Protein AF-A0A5N5CU00-F1 (afdb_monomer_lite)

Sequence (479 aa):
MCKLEHGNIVFDTHLDSHSDLGINAPPEDRVTLRRITSCAPLVTEGYTESVKAVYTNSTYVRYLYGPQGIPPNVSDEVTMDYPEFSVIDYYGTGKETIEKTAFSLGGFEYRLLNDGTTNDYKTSWLPIPQLRNNASDTVILFLSANYVNFGAPVDDPWYSAHRELSNVIYADQASSPLACKIQQQFCYPALSGEAQCEPFSGMYDDSGAYQFEERQKPSYIWTATLMSQLHDIYNIASVLRTSALASKFYMQADIIGPLPDNQWQIDLEYMHNITLANLQSAAVSIAKGPSNPNLLQYVNPPTDSASKKLCKNQKVYSTAHFNFSLFWLILVLSLGTVLLLLSYTLEPFVRLIQRRRWLRYDPLVDAYARLEWTTNETLQLQRLAHEELGVGEWKGCVDDVPVTVDGRQRLAVLDVSDLRHPRLKRPAKGYEEVLAGHDGDTVASVERGRAEEEGEGEEKKEGVESSVAQCDSPISPLE

Structure (mmCIF, N/CA/C/O backbone):
data_AF-A0A5N5CU00-F1
#
_entry.id   AF-A0A5N5CU00-F1
#
loop_
_atom_site.group_PDB
_atom_site.id
_atom_site.type_symbol
_atom_site.label_atom_id
_atom_site.label_alt_id
_atom_site.label_comp_id
_atom_site.label_asym_id
_atom_site.label_entity_id
_atom_site.label_seq_id
_atom_site.pdbx_PDB_ins_code
_atom_site.Cartn_x
_atom_site.Cartn_y
_atom_site.Cartn_z
_atom_site.occupancy
_atom_site.B_iso_or_equiv
_atom_site.auth_seq_id
_atom_site.auth_comp_id
_atom_site.auth_asym_id
_atom_site.auth_atom_id
_atom_site.pdbx_PDB_model_num
ATOM 1 N N . MET A 1 1 ? 2.707 4.776 -26.442 1.00 89.19 1 MET A N 1
ATOM 2 C CA . MET A 1 1 ? 3.938 4.419 -25.701 1.00 89.19 1 MET A CA 1
ATOM 3 C C . MET A 1 1 ? 3.778 3.165 -24.865 1.00 89.19 1 MET A C 1
ATOM 5 O O . MET A 1 1 ? 4.783 2.522 -24.602 1.00 89.19 1 MET A O 1
ATOM 9 N N . CYS A 1 2 ? 2.563 2.787 -24.458 1.00 94.56 2 CYS A N 1
ATOM 10 C CA . CYS A 1 2 ? 2.330 1.435 -23.961 1.00 94.56 2 CYS A CA 1
ATOM 11 C C . CYS A 1 2 ? 2.781 0.418 -25.019 1.00 94.56 2 CYS A C 1
ATOM 13 O O . CYS A 1 2 ? 2.489 0.604 -26.201 1.00 94.56 2 CYS A O 1
ATOM 15 N N . LYS A 1 3 ? 3.495 -0.624 -24.591 1.00 95.44 3 LYS A N 1
ATOM 16 C CA . LYS A 1 3 ? 3.920 -1.750 -25.432 1.00 95.44 3 LYS A CA 1
ATOM 17 C C . LYS A 1 3 ? 2.721 -2.567 -25.909 1.00 95.44 3 LYS A C 1
ATOM 19 O O . LYS A 1 3 ? 2.736 -3.092 -27.015 1.00 95.44 3 LYS A O 1
ATOM 24 N N . LEU A 1 4 ? 1.677 -2.628 -25.083 1.00 95.31 4 LEU A N 1
ATOM 25 C CA . LEU A 1 4 ? 0.416 -3.285 -25.391 1.00 95.31 4 LEU A CA 1
ATOM 26 C C . LEU A 1 4 ? -0.676 -2.264 -25.733 1.00 95.31 4 LEU A C 1
ATOM 28 O O . LEU A 1 4 ? -0.888 -1.298 -24.992 1.00 95.31 4 LEU A O 1
ATOM 32 N N . GLU A 1 5 ? -1.415 -2.523 -26.814 1.00 93.44 5 GLU A N 1
ATOM 33 C CA . GLU A 1 5 ? -2.632 -1.776 -27.168 1.00 93.44 5 GLU A CA 1
ATOM 34 C C . GLU A 1 5 ? -3.807 -2.141 -26.240 1.00 93.44 5 GLU A C 1
ATOM 36 O O . GLU A 1 5 ? -4.576 -1.277 -25.811 1.00 93.44 5 GLU A O 1
ATOM 41 N N . HIS A 1 6 ? -3.909 -3.420 -25.868 1.00 93.69 6 HIS A N 1
ATOM 42 C CA . HIS A 1 6 ? -4.945 -3.976 -24.996 1.00 93.69 6 HIS A CA 1
ATOM 43 C C . HIS A 1 6 ? -4.331 -4.892 -23.931 1.00 93.69 6 HIS A C 1
ATOM 45 O O . HIS A 1 6 ? -3.228 -5.396 -24.105 1.00 93.69 6 HIS A O 1
ATOM 51 N N . GLY A 1 7 ? -5.048 -5.119 -22.826 1.00 91.81 7 GLY A N 1
ATOM 52 C CA . GLY A 1 7 ? -4.559 -5.965 -21.728 1.00 91.81 7 GLY A CA 1
ATOM 53 C C . GLY A 1 7 ? -3.665 -5.241 -20.714 1.00 91.81 7 GLY A C 1
ATOM 54 O O . GLY A 1 7 ? -2.998 -5.891 -19.920 1.00 91.81 7 GLY A O 1
ATOM 55 N N . ASN A 1 8 ? -3.657 -3.904 -20.706 1.00 96.62 8 ASN A N 1
ATOM 56 C CA . ASN A 1 8 ? -3.089 -3.133 -19.596 1.00 96.62 8 ASN A CA 1
ATOM 57 C C . ASN A 1 8 ? -3.951 -3.302 -18.328 1.00 96.62 8 ASN A C 1
ATOM 59 O O . ASN A 1 8 ? -5.138 -3.616 -18.429 1.00 96.62 8 ASN A O 1
ATOM 63 N N . ILE A 1 9 ? -3.373 -3.090 -17.142 1.00 97.31 9 ILE A N 1
ATOM 64 C CA . ILE A 1 9 ? -4.051 -3.349 -15.862 1.00 97.31 9 ILE A CA 1
ATOM 65 C C . ILE A 1 9 ? -4.488 -2.052 -15.186 1.00 97.31 9 ILE A C 1
ATOM 67 O O . ILE A 1 9 ? -3.770 -1.048 -15.209 1.00 97.31 9 ILE A O 1
ATOM 71 N N . VAL A 1 10 ? -5.672 -2.086 -14.575 1.00 97.50 10 VAL A N 1
ATOM 72 C CA . VAL A 1 10 ? -6.227 -0.985 -13.788 1.00 97.50 10 VAL A CA 1
ATOM 73 C C . VAL A 1 10 ? -6.750 -1.535 -12.468 1.00 97.50 10 VAL A C 1
ATOM 75 O O . VAL A 1 10 ? -7.629 -2.393 -12.458 1.00 97.50 10 VAL A O 1
ATOM 78 N N . PHE A 1 11 ? -6.233 -1.008 -11.364 1.00 96.88 11 PHE A N 1
ATOM 79 C CA . PHE A 1 11 ? -6.778 -1.227 -10.028 1.00 96.88 11 PHE A CA 1
ATOM 80 C C . PHE A 1 11 ? -7.667 -0.042 -9.664 1.00 96.88 11 PHE A C 1
ATOM 82 O O . PHE A 1 11 ? -7.196 1.094 -9.693 1.00 96.88 11 PHE A O 1
ATOM 89 N N . ASP A 1 12 ? -8.932 -0.300 -9.337 1.00 95.75 12 ASP A N 1
ATOM 90 C CA . ASP A 1 12 ? -9.909 0.714 -8.926 1.00 95.75 12 ASP A CA 1
ATOM 91 C C . ASP A 1 12 ? -10.423 0.391 -7.520 1.00 95.75 12 ASP A C 1
ATOM 93 O O . ASP A 1 12 ? -11.337 -0.414 -7.321 1.00 95.75 12 ASP A O 1
ATOM 97 N N . THR A 1 13 ? -9.769 0.978 -6.524 1.00 92.88 13 THR A N 1
ATOM 98 C CA . THR A 1 13 ? -10.039 0.727 -5.111 1.00 92.88 13 THR A CA 1
ATOM 99 C C . THR A 1 13 ? -11.021 1.759 -4.580 1.00 92.88 13 THR A C 1
ATOM 101 O O . THR A 1 13 ? -10.772 2.958 -4.683 1.00 92.88 13 THR A O 1
ATOM 104 N N . HIS A 1 14 ? -12.091 1.295 -3.940 1.00 92.75 14 HIS A N 1
ATOM 105 C CA . HIS A 1 14 ? -13.033 2.130 -3.198 1.00 92.75 14 HIS A CA 1
ATOM 106 C C . HIS A 1 14 ? -12.927 1.785 -1.716 1.00 92.75 14 HIS A C 1
ATOM 108 O O . HIS A 1 14 ? -13.024 0.614 -1.358 1.00 92.75 14 HIS A O 1
ATOM 114 N N . LEU A 1 15 ? -12.704 2.792 -0.878 1.00 91.25 15 LEU A N 1
ATOM 115 C CA . LEU A 1 15 ? -12.487 2.644 0.555 1.00 91.25 15 LEU A CA 1
ATOM 116 C C . LEU A 1 15 ? -13.400 3.590 1.323 1.00 91.25 15 LEU A C 1
ATOM 118 O O . LEU A 1 15 ? -13.510 4.766 0.982 1.00 91.25 15 LEU A O 1
ATOM 122 N N . ASP A 1 16 ? -14.005 3.107 2.397 1.00 90.88 16 ASP A N 1
ATOM 123 C CA . ASP A 1 16 ? -14.787 3.902 3.334 1.00 90.88 16 ASP A CA 1
ATOM 124 C C . ASP A 1 16 ? -14.005 4.120 4.636 1.00 90.88 16 ASP A C 1
ATOM 126 O O . ASP A 1 16 ? -13.497 3.191 5.273 1.00 90.88 16 ASP A O 1
ATOM 130 N N . SER A 1 17 ? -13.921 5.387 5.050 1.00 90.62 17 SER A N 1
ATOM 131 C CA . SER A 1 17 ? -13.233 5.810 6.275 1.00 90.62 17 SER A CA 1
ATOM 132 C C . SER A 1 17 ? -13.675 5.034 7.520 1.00 90.62 17 SER A C 1
ATOM 134 O O . SER A 1 17 ? -12.860 4.779 8.404 1.00 90.62 17 SER A O 1
ATOM 136 N N . HIS A 1 18 ? -14.943 4.630 7.603 1.00 91.38 18 HIS A N 1
ATOM 137 C CA . HIS A 1 18 ? -15.520 3.967 8.761 1.00 91.38 18 HIS A CA 1
ATOM 138 C C . HIS A 1 18 ? -15.400 2.446 8.707 1.00 91.38 18 HIS A C 1
ATOM 140 O O . HIS A 1 18 ? -14.980 1.848 9.701 1.00 91.38 18 HIS A O 1
ATOM 146 N N . SER A 1 19 ? -15.812 1.807 7.607 1.00 91.31 19 SER A N 1
ATOM 147 C CA . SER A 1 19 ? -15.799 0.339 7.521 1.00 91.31 19 SER A CA 1
ATOM 148 C C . SER A 1 19 ? -14.402 -0.222 7.306 1.00 91.31 19 SER A C 1
ATOM 150 O O . SER A 1 19 ? -14.074 -1.237 7.917 1.00 91.31 19 SER A O 1
ATOM 152 N N . ASP A 1 20 ? -13.579 0.455 6.502 1.00 91.00 20 ASP A N 1
ATOM 153 C CA . ASP A 1 20 ? -12.305 -0.103 6.043 1.00 91.00 20 ASP A CA 1
ATOM 154 C C . ASP A 1 20 ? -11.124 0.437 6.855 1.00 91.00 20 ASP A C 1
ATOM 156 O O . ASP A 1 20 ? -10.167 -0.292 7.112 1.00 91.00 20 ASP A O 1
ATOM 160 N N . LEU A 1 21 ? -11.203 1.698 7.307 1.00 89.62 21 LEU A N 1
ATOM 161 C CA . LEU A 1 21 ? -10.138 2.363 8.081 1.00 89.62 21 LEU A CA 1
ATOM 162 C C . LEU A 1 21 ? -10.478 2.548 9.568 1.00 89.62 21 LEU A C 1
ATOM 164 O O . LEU A 1 21 ? -9.630 2.963 10.362 1.00 89.62 21 LEU A O 1
ATOM 168 N N . GLY A 1 22 ? -11.713 2.239 9.969 1.00 90.62 22 GLY A N 1
ATOM 169 C CA . GLY A 1 22 ? -12.133 2.264 11.367 1.00 90.62 22 GLY A CA 1
ATOM 170 C C . GLY A 1 22 ? -12.341 3.659 11.964 1.00 90.62 22 GLY A C 1
ATOM 171 O O . GLY A 1 22 ? -12.502 3.770 13.177 1.00 90.62 22 GLY A O 1
ATOM 172 N N . ILE A 1 23 ? -12.367 4.734 11.177 1.00 90.06 23 ILE A N 1
ATOM 173 C CA . ILE A 1 23 ? -12.623 6.091 11.681 1.00 90.06 23 ILE A CA 1
ATOM 174 C C . ILE A 1 23 ? -14.080 6.174 12.160 1.00 90.06 23 ILE A C 1
ATOM 176 O O . ILE A 1 23 ? -15.034 6.107 11.380 1.00 90.06 23 ILE A O 1
ATOM 180 N N . ASN A 1 24 ? -14.291 6.302 13.472 1.00 90.62 24 ASN A N 1
ATOM 181 C CA . ASN A 1 24 ? -15.625 6.279 14.073 1.00 90.62 24 ASN A CA 1
ATOM 182 C C . ASN A 1 24 ? -16.320 7.649 13.993 1.00 90.62 24 ASN A C 1
ATOM 184 O O . ASN A 1 24 ? -16.609 8.279 15.011 1.00 90.62 24 ASN A O 1
ATOM 188 N N . ALA A 1 25 ? -16.577 8.105 12.769 1.00 87.94 25 ALA A N 1
ATOM 189 C CA . ALA A 1 25 ? -17.346 9.308 12.476 1.00 87.94 25 ALA A CA 1
ATOM 190 C C . ALA A 1 25 ? -18.844 8.988 12.254 1.00 87.94 25 ALA A C 1
ATOM 192 O O . ALA A 1 25 ? -19.186 7.902 11.749 1.00 87.94 25 ALA A O 1
ATOM 193 N N . PRO A 1 26 ? -19.759 9.910 12.618 1.00 88.94 26 PRO A N 1
ATOM 194 C CA . PRO A 1 26 ? -21.171 9.782 12.267 1.00 88.94 26 PRO A CA 1
ATOM 195 C C . PRO A 1 26 ? -21.346 9.831 10.735 1.00 88.94 26 PRO A C 1
ATOM 197 O O . PRO A 1 26 ? -20.469 10.363 10.055 1.00 88.94 26 PRO A O 1
ATOM 200 N N . PRO A 1 27 ? -22.429 9.261 10.172 1.00 88.75 27 PRO A N 1
ATOM 201 C CA . PRO A 1 27 ? -22.600 9.106 8.722 1.00 88.75 27 PRO A CA 1
ATOM 202 C C . PRO A 1 27 ? -22.389 10.382 7.898 1.00 88.75 27 PRO A C 1
ATOM 204 O O . PRO A 1 27 ? -21.818 10.310 6.815 1.00 88.75 27 PRO A O 1
ATOM 207 N N . GLU A 1 28 ? -22.798 11.537 8.421 1.00 85.44 28 GLU A N 1
ATOM 208 C CA . GLU A 1 28 ? -22.659 12.845 7.772 1.00 85.44 28 GLU A CA 1
ATOM 209 C C . GLU A 1 28 ? -21.211 13.361 7.657 1.00 85.44 28 GLU A C 1
ATOM 211 O O . GLU A 1 28 ? -20.921 14.210 6.813 1.00 85.44 28 GLU A O 1
ATOM 216 N N . ASP A 1 29 ? -20.304 12.823 8.477 1.00 85.88 29 ASP A N 1
ATOM 217 C CA . ASP A 1 29 ? -18.900 13.237 8.573 1.00 85.88 29 ASP A CA 1
ATOM 218 C C . ASP A 1 29 ? -17.947 12.168 8.001 1.00 85.88 29 ASP A C 1
ATOM 220 O O . ASP A 1 29 ? -16.733 12.246 8.202 1.00 85.88 29 ASP A O 1
ATOM 224 N N . ARG A 1 30 ? -18.480 11.132 7.336 1.00 88.56 30 ARG A N 1
ATOM 225 C CA . ARG A 1 30 ? -17.684 10.064 6.714 1.00 88.56 30 ARG A CA 1
ATOM 226 C C . ARG A 1 30 ? -17.147 10.490 5.359 1.00 88.56 30 ARG A C 1
ATOM 228 O O . ARG A 1 30 ? -17.804 11.204 4.606 1.00 88.56 30 ARG A O 1
ATOM 235 N N . VAL A 1 31 ? -15.971 9.964 5.045 1.00 89.06 31 VAL A N 1
ATOM 236 C CA . VAL A 1 31 ? -15.282 10.172 3.773 1.00 89.06 31 VAL A CA 1
ATOM 237 C C . VAL A 1 31 ? -15.075 8.821 3.104 1.00 89.06 31 VAL A C 1
ATOM 239 O O . VAL A 1 31 ? -14.750 7.835 3.769 1.00 89.06 31 VAL A O 1
ATOM 242 N N . THR A 1 32 ? -15.254 8.770 1.793 1.00 90.19 32 THR A N 1
ATOM 243 C CA . THR A 1 32 ? -14.846 7.633 0.968 1.00 90.19 32 THR A CA 1
ATOM 244 C C . THR A 1 32 ? -13.685 8.055 0.082 1.00 90.19 32 THR A C 1
ATOM 246 O O . THR A 1 32 ? -13.714 9.144 -0.487 1.00 90.19 32 THR A O 1
ATOM 249 N N . LEU A 1 33 ? -12.677 7.204 -0.048 1.00 88.62 33 LEU A N 1
ATOM 250 C CA . LEU A 1 33 ? -11.570 7.374 -0.977 1.00 88.62 33 LEU A CA 1
ATOM 251 C C . LEU A 1 33 ? -11.782 6.451 -2.172 1.00 88.62 33 LEU A C 1
ATOM 253 O O . LEU A 1 33 ? -12.034 5.259 -2.004 1.00 88.62 33 LEU A 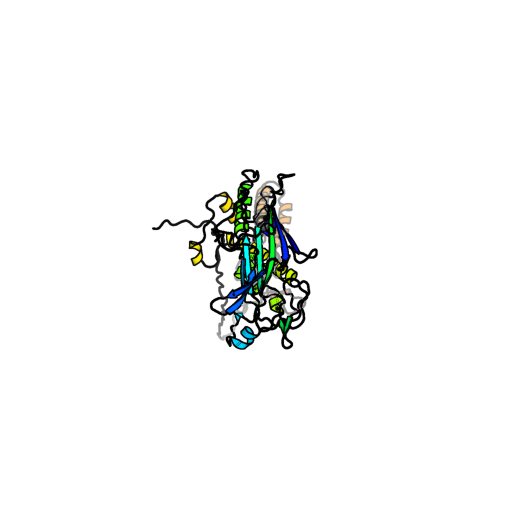O 1
ATOM 257 N N . ARG A 1 34 ? -11.573 6.979 -3.373 1.00 91.31 34 ARG A N 1
ATOM 258 C CA . ARG A 1 34 ? -11.360 6.179 -4.572 1.00 91.31 34 ARG A CA 1
ATOM 259 C C . ARG A 1 34 ? -9.935 6.367 -5.068 1.00 91.31 34 ARG A C 1
ATOM 261 O O . ARG A 1 34 ? -9.487 7.498 -5.232 1.00 91.31 34 ARG A O 1
ATOM 268 N N . ARG A 1 35 ? -9.229 5.271 -5.332 1.00 90.94 35 ARG A N 1
ATOM 269 C CA . ARG A 1 35 ? -7.873 5.280 -5.890 1.00 90.94 35 ARG A CA 1
ATOM 270 C C . ARG A 1 35 ? -7.828 4.440 -7.154 1.00 90.94 35 ARG A C 1
ATOM 272 O O . ARG A 1 35 ? -8.167 3.263 -7.125 1.00 90.94 35 ARG A O 1
ATOM 279 N N . ILE A 1 36 ? -7.335 5.034 -8.236 1.00 94.31 36 ILE A N 1
ATOM 280 C CA . ILE A 1 36 ? -7.158 4.367 -9.523 1.00 94.31 36 ILE A CA 1
ATOM 281 C C . ILE A 1 36 ? -5.668 4.287 -9.838 1.00 94.31 36 ILE A C 1
ATOM 283 O O . ILE A 1 36 ? -4.977 5.301 -9.883 1.00 94.31 36 ILE A O 1
ATOM 287 N N . THR A 1 37 ? -5.166 3.078 -10.070 1.00 95.38 37 THR A N 1
ATOM 288 C CA . THR A 1 37 ? -3.784 2.836 -10.501 1.00 95.38 37 THR A CA 1
ATOM 289 C C . THR A 1 37 ? -3.800 2.104 -11.833 1.00 95.38 37 THR A C 1
ATOM 291 O O . THR A 1 37 ? -4.213 0.952 -11.898 1.00 95.38 37 THR A O 1
ATOM 294 N N . SER A 1 38 ? -3.390 2.787 -12.900 1.00 96.25 38 SER A N 1
ATOM 295 C CA . SER A 1 38 ? -3.357 2.247 -14.265 1.00 96.25 38 SER A CA 1
ATOM 296 C C . SER A 1 38 ? -1.917 2.028 -14.698 1.00 96.25 38 SER A C 1
ATOM 298 O O . SER A 1 38 ? -1.158 2.993 -14.735 1.00 96.25 38 SER A O 1
ATOM 300 N N . CYS A 1 39 ? -1.541 0.801 -15.043 1.00 97.81 39 CYS A N 1
ATOM 301 C CA . CYS A 1 39 ? -0.160 0.452 -15.364 1.00 97.81 39 CYS A CA 1
ATOM 302 C C . CYS A 1 39 ? -0.031 -0.213 -16.735 1.00 97.81 39 CYS A C 1
ATOM 304 O O . CYS A 1 39 ? -0.899 -0.985 -17.151 1.00 97.81 39 CYS A O 1
ATOM 306 N N . ALA A 1 40 ? 1.080 0.065 -17.416 1.00 97.88 40 ALA A N 1
ATOM 307 C CA . ALA A 1 40 ? 1.396 -0.499 -18.721 1.00 97.88 40 ALA A CA 1
ATOM 308 C C . ALA A 1 40 ? 2.917 -0.651 -18.916 1.00 97.88 40 ALA A C 1
ATOM 310 O O . ALA A 1 40 ? 3.661 0.302 -18.645 1.00 97.88 40 ALA A O 1
ATOM 311 N N . PRO A 1 41 ? 3.398 -1.797 -19.437 1.00 98.00 41 PRO A N 1
ATOM 312 C CA . PRO A 1 41 ? 4.758 -1.915 -19.956 1.00 98.00 41 PRO A CA 1
ATOM 313 C C . PRO A 1 41 ? 4.993 -0.889 -21.072 1.00 98.00 41 PRO A C 1
ATOM 315 O O . PRO A 1 41 ? 4.086 -0.616 -21.864 1.00 98.00 41 PRO A O 1
ATOM 318 N N . LEU A 1 42 ? 6.193 -0.317 -21.154 1.00 97.50 42 LEU A N 1
ATOM 319 C CA . LEU A 1 42 ? 6.523 0.730 -22.125 1.00 97.50 42 LEU A CA 1
ATOM 320 C C . LEU A 1 42 ? 7.343 0.196 -23.306 1.00 97.50 42 LEU A C 1
ATOM 322 O O . LEU A 1 42 ? 8.083 -0.780 -23.186 1.00 97.50 42 LEU A O 1
ATOM 326 N N . VAL A 1 43 ? 7.208 0.851 -24.462 1.00 96.12 43 VAL A N 1
ATOM 327 C CA . VAL A 1 43 ? 8.074 0.611 -25.627 1.00 96.12 43 VAL A CA 1
ATOM 328 C C . VAL A 1 43 ? 9.454 1.215 -25.393 1.00 96.12 43 VAL A C 1
ATOM 330 O O . VAL A 1 43 ? 9.555 2.392 -25.072 1.00 96.12 43 VAL A O 1
ATOM 333 N N . THR A 1 44 ? 10.512 0.434 -25.594 1.00 94.56 44 THR A N 1
ATOM 334 C CA . THR A 1 44 ? 11.905 0.903 -25.485 1.00 94.56 44 THR A CA 1
ATOM 335 C C . THR A 1 44 ? 12.501 1.360 -26.811 1.00 94.56 44 THR A C 1
ATOM 337 O O . THR A 1 44 ? 13.422 2.172 -26.814 1.00 94.56 44 THR A O 1
ATOM 340 N N . GLU A 1 45 ? 11.960 0.906 -27.944 1.00 93.44 45 GLU A N 1
ATOM 341 C CA . GLU A 1 45 ? 12.388 1.360 -29.268 1.00 93.44 45 GLU A CA 1
ATOM 342 C C . GLU A 1 45 ? 12.200 2.879 -29.408 1.00 93.44 45 GLU A C 1
ATOM 344 O O . GLU A 1 45 ? 11.124 3.414 -29.142 1.00 93.44 45 GLU A O 1
ATOM 349 N N . GLY A 1 46 ? 13.269 3.581 -29.793 1.00 92.75 46 GLY A N 1
ATOM 350 C CA . GLY A 1 46 ? 13.290 5.045 -29.864 1.00 92.75 46 GLY A CA 1
ATOM 351 C C . GLY A 1 46 ? 13.457 5.760 -28.516 1.00 92.75 46 GLY A C 1
ATOM 352 O O . GLY A 1 46 ? 13.595 6.979 -28.510 1.00 92.75 46 GLY A O 1
ATOM 353 N N . TYR A 1 47 ? 13.500 5.025 -27.398 1.00 94.50 47 TYR A N 1
ATOM 354 C CA . TYR A 1 47 ? 13.701 5.548 -26.037 1.00 94.50 47 TYR A CA 1
ATOM 355 C C . TYR A 1 47 ? 14.923 4.937 -25.337 1.00 94.50 47 TYR A C 1
ATOM 357 O O . TYR A 1 47 ? 15.075 5.062 -24.119 1.00 94.50 47 TYR A O 1
ATOM 365 N N . THR A 1 48 ? 15.799 4.270 -26.091 1.00 94.06 48 THR A N 1
ATOM 366 C CA . THR A 1 48 ? 17.055 3.711 -25.585 1.00 94.06 48 THR A CA 1
ATOM 367 C C . THR A 1 48 ? 18.217 3.970 -26.531 1.00 94.06 48 THR A C 1
ATOM 369 O O . THR A 1 48 ? 18.045 3.875 -27.746 1.00 94.06 48 THR A O 1
ATOM 372 N N . GLU A 1 49 ? 19.410 4.193 -25.984 1.00 92.88 49 GLU A N 1
ATOM 373 C CA . GLU A 1 49 ? 20.664 4.261 -26.740 1.00 92.88 49 GLU A CA 1
ATOM 374 C C . GLU A 1 49 ? 21.755 3.386 -26.104 1.00 92.88 49 GLU A C 1
ATOM 376 O O . GLU A 1 49 ? 21.828 3.247 -24.883 1.00 92.88 49 GLU A O 1
ATOM 381 N N . SER A 1 50 ? 22.612 2.772 -26.922 1.00 90.38 50 SER A N 1
ATOM 382 C CA . SER A 1 50 ? 23.771 2.020 -26.425 1.00 90.38 50 SER A CA 1
ATOM 383 C C . SER A 1 50 ? 24.956 2.963 -26.239 1.00 90.38 50 SER A C 1
ATOM 385 O O . SER A 1 50 ? 25.435 3.571 -27.198 1.00 90.38 50 SER A O 1
ATOM 387 N N . VAL A 1 51 ? 25.475 3.050 -25.017 1.00 89.69 51 VAL A N 1
ATOM 388 C CA . VAL A 1 51 ? 26.612 3.906 -24.655 1.00 89.69 51 VAL A CA 1
ATOM 389 C C . VAL A 1 51 ? 27.753 3.070 -24.092 1.00 89.69 51 VAL A C 1
ATOM 391 O O . VAL A 1 51 ? 27.541 2.111 -23.356 1.00 89.69 51 VAL A O 1
ATOM 394 N N . LYS A 1 52 ? 28.998 3.411 -24.433 1.00 86.06 52 LYS A N 1
ATOM 395 C CA . LYS A 1 52 ? 30.181 2.742 -23.872 1.00 86.06 52 LYS A CA 1
ATOM 396 C C . LYS A 1 52 ? 30.752 3.553 -22.722 1.00 86.06 52 LYS A C 1
ATOM 398 O O . LYS A 1 52 ? 31.071 4.729 -22.889 1.00 86.06 52 LYS A O 1
ATOM 403 N N . ALA A 1 53 ? 30.933 2.911 -21.574 1.00 76.25 53 ALA A N 1
ATOM 404 C CA . ALA A 1 53 ? 31.579 3.538 -20.434 1.00 76.25 53 ALA A CA 1
ATOM 405 C C . ALA A 1 53 ? 33.071 3.762 -20.722 1.00 76.25 53 ALA A C 1
ATOM 407 O O . ALA A 1 53 ? 33.807 2.827 -21.037 1.00 76.25 53 ALA A O 1
ATOM 408 N N . VAL A 1 54 ? 33.524 5.009 -20.563 1.00 76.25 54 VAL A N 1
ATOM 409 C CA . VAL A 1 54 ? 34.895 5.442 -20.897 1.00 76.25 54 VAL A CA 1
ATOM 410 C C . VAL A 1 54 ? 35.958 4.661 -20.114 1.00 76.25 54 VAL A C 1
ATOM 412 O O . VAL A 1 54 ? 37.021 4.360 -20.649 1.00 76.25 54 VAL A O 1
ATOM 415 N N . TYR A 1 55 ? 35.673 4.312 -18.857 1.00 70.56 55 TYR A N 1
ATOM 416 C CA . TYR A 1 55 ? 36.656 3.715 -17.947 1.00 70.56 55 TYR A CA 1
ATOM 417 C C . TYR A 1 55 ? 36.653 2.185 -17.927 1.00 70.56 55 TYR A C 1
ATOM 419 O O . TYR A 1 55 ? 37.704 1.583 -17.729 1.00 70.56 55 TYR A O 1
ATOM 427 N N . THR A 1 56 ? 35.495 1.548 -18.110 1.00 70.25 56 THR A N 1
ATOM 428 C CA . THR A 1 56 ? 35.369 0.081 -18.043 1.00 70.25 56 THR A CA 1
ATOM 429 C C . THR A 1 56 ? 35.294 -0.571 -19.419 1.00 70.25 56 THR A C 1
ATOM 431 O O . THR A 1 56 ? 35.433 -1.785 -19.514 1.00 70.25 56 THR A O 1
ATOM 434 N N . ASN A 1 57 ? 35.079 0.216 -20.483 1.00 74.31 57 ASN A N 1
ATOM 435 C CA . ASN A 1 57 ? 34.777 -0.261 -21.837 1.00 74.31 57 ASN A CA 1
ATOM 436 C C . ASN A 1 57 ? 33.555 -1.205 -21.901 1.00 74.31 57 ASN A C 1
ATOM 438 O O . ASN A 1 57 ? 33.353 -1.897 -22.898 1.00 74.31 57 ASN A O 1
ATOM 442 N N . SER A 1 58 ? 32.737 -1.228 -20.844 1.00 77.19 58 SER A N 1
ATOM 443 C CA . SER A 1 58 ? 31.476 -1.963 -20.799 1.00 77.19 58 SER A CA 1
ATOM 444 C C . SER A 1 58 ? 30.410 -1.194 -21.571 1.00 77.19 58 SER A C 1
ATOM 446 O O . SER A 1 58 ? 30.385 0.043 -21.557 1.00 77.19 58 SER A O 1
ATOM 448 N N . THR A 1 59 ? 29.525 -1.929 -22.234 1.00 87.00 59 THR A N 1
ATOM 449 C CA . THR A 1 59 ? 28.379 -1.339 -22.930 1.00 87.00 59 THR A CA 1
ATOM 450 C C . THR A 1 59 ? 27.218 -1.219 -21.953 1.00 87.00 59 THR A C 1
ATOM 452 O O . THR A 1 59 ? 26.954 -2.130 -21.173 1.00 87.00 59 THR A O 1
ATOM 455 N N . TYR A 1 60 ? 26.551 -0.075 -21.970 1.00 87.94 60 TYR A N 1
ATOM 456 C CA . TYR A 1 60 ? 25.368 0.230 -21.185 1.00 87.94 60 TYR A CA 1
ATOM 457 C C . TYR A 1 60 ? 24.223 0.556 -22.136 1.00 87.94 60 TYR A C 1
ATOM 459 O O . TYR A 1 60 ? 24.424 1.173 -23.182 1.00 87.94 60 TYR A O 1
ATOM 467 N N . VAL A 1 61 ? 23.019 0.169 -21.743 1.00 91.38 61 VAL A N 1
ATOM 468 C CA . VAL A 1 61 ? 21.777 0.659 -22.324 1.00 91.38 61 VAL A CA 1
ATOM 469 C C . VAL A 1 61 ? 21.325 1.851 -21.497 1.00 91.38 61 VAL A C 1
ATOM 471 O O . VAL A 1 61 ? 21.095 1.741 -20.291 1.00 91.38 61 VAL A O 1
ATOM 474 N N . ARG A 1 62 ? 21.203 2.990 -22.157 1.00 92.94 62 ARG A N 1
ATOM 475 C CA . ARG A 1 62 ? 20.713 4.236 -21.591 1.00 92.94 62 ARG A CA 1
ATOM 476 C C . ARG A 1 62 ? 19.250 4.415 -21.944 1.00 92.94 62 ARG A C 1
ATOM 478 O O . ARG A 1 62 ? 18.894 4.333 -23.113 1.00 92.94 62 ARG A O 1
ATOM 485 N N . TYR A 1 63 ? 18.420 4.674 -20.944 1.00 94.25 63 TYR A N 1
ATOM 486 C CA . TYR A 1 63 ? 16.979 4.872 -21.075 1.00 94.25 63 TYR A CA 1
ATOM 487 C C . TYR A 1 63 ? 16.649 6.366 -21.057 1.00 94.25 63 TYR A C 1
ATOM 489 O O . TYR A 1 63 ? 17.109 7.090 -20.174 1.00 94.25 63 TYR A O 1
ATOM 497 N N . LEU A 1 64 ? 15.835 6.814 -22.014 1.00 94.38 64 LEU A N 1
ATOM 498 C CA . LEU A 1 64 ? 15.560 8.223 -22.327 1.00 94.38 64 LEU A CA 1
ATOM 499 C C . LEU A 1 64 ? 14.086 8.587 -22.079 1.00 94.38 64 LEU A C 1
ATOM 501 O O . LEU A 1 64 ? 13.398 9.140 -22.936 1.00 94.38 64 LEU A O 1
ATOM 505 N N . TYR A 1 65 ? 13.567 8.256 -20.899 1.00 94.06 65 TYR A N 1
ATOM 506 C CA . TYR A 1 65 ? 12.220 8.657 -20.479 1.00 94.06 65 TYR A CA 1
ATOM 507 C C . TYR A 1 65 ? 12.201 10.018 -19.759 1.00 94.06 65 TYR A C 1
ATOM 509 O O . TYR A 1 65 ? 11.147 10.444 -19.293 1.00 94.06 65 TYR A O 1
ATOM 517 N N . GLY A 1 66 ? 13.329 10.736 -19.714 1.00 90.81 66 GLY A N 1
ATOM 518 C CA . GLY A 1 66 ? 13.482 12.065 -19.120 1.00 90.81 66 GLY A CA 1
ATOM 519 C C . GLY A 1 66 ? 14.548 12.142 -18.012 1.00 90.81 66 GLY A C 1
ATOM 520 O O . GLY A 1 66 ? 14.962 11.097 -17.505 1.00 90.81 66 GLY A O 1
ATOM 521 N N . PRO A 1 67 ? 15.008 13.353 -17.645 1.00 88.50 67 PRO A N 1
ATOM 522 C CA . PRO A 1 67 ? 16.137 13.568 -16.734 1.00 88.50 67 PRO A CA 1
ATOM 523 C C . PRO A 1 67 ? 15.846 13.211 -15.269 1.00 88.50 67 PRO A C 1
ATOM 525 O O . PRO A 1 67 ? 14.736 13.417 -14.769 1.00 88.50 67 PRO A O 1
ATOM 528 N N . GLN A 1 68 ? 16.881 12.755 -14.557 1.00 81.50 68 GLN A N 1
ATOM 529 C CA . GLN A 1 68 ? 16.886 12.625 -13.093 1.00 81.50 68 GLN A CA 1
ATOM 530 C C . GLN A 1 68 ? 17.259 13.946 -12.380 1.00 81.50 68 GLN A C 1
ATOM 532 O O . GLN A 1 68 ? 18.041 14.747 -12.895 1.00 81.50 68 GLN A O 1
ATOM 537 N N . GLY A 1 69 ? 16.792 14.109 -11.135 1.00 64.75 69 GLY A N 1
ATOM 538 C CA . GLY A 1 69 ? 17.282 15.122 -10.185 1.00 64.75 69 GLY A CA 1
ATOM 539 C C . GLY A 1 69 ? 16.559 16.477 -10.204 1.00 64.75 69 GLY A C 1
ATOM 540 O O . GLY A 1 69 ? 15.935 16.853 -11.195 1.00 64.75 69 GLY A O 1
ATOM 541 N N . ILE A 1 70 ? 16.649 17.206 -9.077 1.00 61.03 70 ILE A N 1
ATOM 542 C CA . ILE A 1 70 ? 16.098 18.562 -8.895 1.00 61.03 70 ILE A CA 1
ATOM 543 C C . ILE A 1 70 ? 17.134 19.482 -8.200 1.00 61.03 70 ILE A C 1
ATOM 545 O O . ILE A 1 70 ? 17.610 19.134 -7.118 1.00 61.03 70 ILE A O 1
ATOM 549 N N . PRO A 1 71 ? 17.476 20.655 -8.780 1.00 56.75 71 PRO A N 1
ATOM 550 C CA . PRO A 1 71 ? 17.102 21.053 -10.131 1.00 56.75 71 PRO A CA 1
ATOM 551 C C . PRO A 1 71 ? 17.739 20.080 -11.134 1.00 56.75 71 PRO A C 1
ATOM 553 O O . PRO A 1 71 ? 18.863 19.624 -10.911 1.00 56.75 71 PRO A O 1
ATOM 556 N N . PRO A 1 72 ? 17.027 19.719 -12.209 1.00 55.72 72 PRO A N 1
ATOM 557 C CA . PRO A 1 72 ? 17.564 18.809 -13.207 1.00 55.72 72 PRO A CA 1
ATOM 558 C C . PRO A 1 72 ? 18.873 19.380 -13.744 1.00 55.72 72 PRO A C 1
ATOM 560 O O . PRO A 1 72 ? 18.947 20.567 -14.077 1.00 55.72 72 PRO A O 1
ATOM 563 N N . ASN A 1 73 ? 19.901 18.544 -13.882 1.00 52.12 73 ASN A N 1
ATOM 564 C CA . ASN A 1 73 ? 20.951 18.861 -14.840 1.00 52.12 73 ASN A CA 1
ATOM 565 C C . ASN A 1 73 ? 20.286 18.787 -16.218 1.00 52.12 73 ASN A C 1
ATOM 567 O O . ASN A 1 73 ? 20.153 17.719 -16.804 1.00 52.12 73 ASN A O 1
ATOM 571 N N . VAL A 1 74 ? 19.812 19.939 -16.702 1.00 51.81 74 VAL A N 1
ATOM 572 C CA . VAL A 1 74 ? 19.048 20.109 -17.953 1.00 51.81 74 VAL A CA 1
ATOM 573 C C . VAL A 1 74 ? 19.822 19.598 -19.183 1.00 51.81 74 VAL A C 1
ATOM 575 O O . VAL A 1 74 ? 19.261 19.516 -20.269 1.00 51.81 74 VAL A O 1
ATOM 578 N N . SER A 1 75 ? 21.105 19.251 -19.037 1.00 52.22 75 SER A N 1
ATOM 579 C CA . SER A 1 75 ? 21.947 18.755 -20.125 1.00 52.22 75 SER A CA 1
ATOM 580 C C . SER A 1 75 ? 21.686 17.305 -20.530 1.00 52.22 75 SER A C 1
ATOM 582 O O . SER A 1 75 ? 22.023 16.959 -21.659 1.00 52.22 75 SER A O 1
ATOM 584 N N . ASP A 1 76 ? 21.096 16.471 -19.668 1.00 65.25 76 ASP A N 1
ATOM 585 C CA . ASP A 1 76 ? 21.072 15.023 -19.899 1.00 65.25 76 ASP A CA 1
ATOM 586 C C . ASP A 1 76 ? 19.624 14.508 -19.923 1.00 65.25 76 ASP A C 1
ATOM 588 O O . ASP A 1 76 ? 18.995 14.383 -18.880 1.00 65.25 76 ASP A O 1
ATOM 592 N N . GLU A 1 77 ? 19.086 14.138 -21.094 1.00 80.38 77 GLU A N 1
ATOM 593 C CA . GLU A 1 77 ? 17.745 13.520 -21.268 1.00 80.38 77 GLU A CA 1
ATOM 594 C C . GLU A 1 77 ? 17.637 12.089 -20.680 1.00 80.38 77 GLU A C 1
ATOM 596 O O . GLU A 1 77 ? 16.756 11.298 -21.026 1.00 80.38 77 GLU A O 1
ATOM 601 N N . VAL A 1 78 ? 18.551 11.740 -19.777 1.00 88.00 78 VAL A N 1
ATOM 602 C CA . VAL A 1 78 ? 18.823 10.387 -19.306 1.00 88.00 78 VAL A CA 1
ATOM 603 C C . VAL A 1 78 ? 18.011 10.066 -18.059 1.00 88.00 78 VAL A C 1
ATOM 605 O O . VAL A 1 78 ? 18.121 10.729 -17.029 1.00 88.00 78 VAL A O 1
ATOM 608 N N . THR A 1 79 ? 17.241 8.982 -18.137 1.00 90.44 79 THR A N 1
ATOM 609 C CA . THR A 1 79 ? 16.498 8.423 -17.002 1.00 90.44 79 THR A CA 1
ATOM 610 C C . THR A 1 79 ? 17.310 7.423 -16.223 1.00 90.44 79 THR A C 1
ATOM 612 O O . THR A 1 79 ? 17.183 7.389 -15.012 1.00 90.44 79 THR A O 1
ATOM 615 N N . MET A 1 80 ? 18.075 6.556 -16.879 1.00 90.38 80 MET A N 1
ATOM 616 C CA . MET A 1 80 ? 18.871 5.523 -16.216 1.00 90.38 80 MET A CA 1
ATOM 617 C C . MET A 1 80 ? 19.867 4.936 -17.209 1.00 90.38 80 MET A C 1
ATOM 619 O O . MET A 1 80 ? 19.507 4.706 -18.359 1.00 90.38 80 MET A O 1
ATOM 623 N N . ASP A 1 81 ? 21.067 4.608 -16.740 1.00 88.94 81 ASP A N 1
ATOM 624 C CA . ASP A 1 81 ? 22.010 3.760 -17.467 1.00 88.94 81 ASP A CA 1
ATOM 625 C C . ASP A 1 81 ? 22.044 2.382 -16.798 1.00 88.94 81 ASP A C 1
ATOM 627 O O . ASP A 1 81 ? 22.183 2.280 -15.578 1.00 88.94 81 ASP A O 1
ATOM 631 N N . TYR A 1 82 ? 21.925 1.315 -17.587 1.00 88.38 82 TYR A N 1
ATOM 632 C CA . TYR A 1 82 ? 22.008 -0.061 -17.101 1.00 88.38 82 TYR A CA 1
ATOM 633 C C . TYR A 1 82 ? 23.011 -0.867 -17.921 1.00 88.38 82 TYR A C 1
ATOM 635 O O . TYR A 1 82 ? 23.001 -0.736 -19.143 1.00 88.38 82 TYR A O 1
ATOM 643 N N . PRO A 1 83 ? 23.882 -1.689 -17.310 1.00 85.62 83 PRO A N 1
ATOM 644 C CA . PRO A 1 83 ? 24.838 -2.485 -18.070 1.00 85.62 83 PRO A CA 1
ATOM 645 C C . PRO A 1 83 ? 24.107 -3.401 -19.056 1.00 85.62 83 PRO A C 1
ATOM 647 O O . PRO A 1 83 ? 23.165 -4.104 -18.688 1.00 85.62 83 PRO A O 1
ATOM 650 N N . GLU A 1 84 ? 24.538 -3.385 -20.314 1.00 82.25 84 GLU A N 1
ATOM 651 C CA . GLU A 1 84 ? 24.044 -4.323 -21.311 1.00 82.25 84 GLU A CA 1
ATOM 652 C C . GLU A 1 84 ? 24.572 -5.720 -20.983 1.00 82.25 84 GLU A C 1
ATOM 654 O O . GLU A 1 84 ? 25.739 -5.892 -20.622 1.00 82.25 84 GLU A O 1
ATOM 659 N N . PHE A 1 85 ? 23.716 -6.732 -21.115 1.00 73.06 85 PHE A N 1
ATOM 660 C CA . PHE A 1 85 ? 24.150 -8.111 -20.947 1.00 73.06 85 PHE A CA 1
ATOM 661 C C . PHE A 1 85 ? 25.250 -8.442 -21.965 1.00 73.06 85 PHE A C 1
ATOM 663 O O . PHE A 1 85 ? 25.022 -8.437 -23.179 1.00 73.06 85 PHE A O 1
ATOM 670 N N . SER A 1 86 ? 26.434 -8.777 -21.455 1.00 68.50 86 SER A N 1
ATOM 671 C CA . SER A 1 86 ? 27.583 -9.215 -22.238 1.00 68.50 86 SER A CA 1
ATOM 672 C C . SER A 1 86 ? 28.044 -10.583 -21.754 1.00 68.50 86 SER A C 1
ATOM 674 O O . SER A 1 86 ? 28.382 -10.781 -20.588 1.00 68.50 86 SER A O 1
ATOM 676 N N . VAL A 1 87 ? 28.125 -11.525 -22.693 1.00 59.94 87 VAL A N 1
ATOM 677 C CA . VAL A 1 87 ? 28.669 -12.877 -22.485 1.00 59.94 87 VAL A CA 1
ATOM 678 C C . VAL A 1 87 ? 30.093 -12.825 -21.937 1.00 59.94 87 VAL A C 1
ATOM 680 O O . VAL A 1 87 ? 30.479 -13.619 -21.082 1.00 59.94 87 VAL A O 1
ATOM 683 N N . ILE A 1 88 ? 30.872 -11.860 -22.428 1.00 62.41 88 ILE A N 1
ATOM 684 C CA . ILE A 1 88 ? 32.257 -11.645 -22.014 1.00 62.41 88 ILE A CA 1
ATOM 685 C C . ILE A 1 88 ? 32.298 -11.164 -20.562 1.00 62.41 88 ILE A C 1
ATOM 687 O O . ILE A 1 88 ? 33.170 -11.598 -19.820 1.00 62.41 88 ILE A O 1
ATOM 691 N N . ASP A 1 89 ? 31.343 -10.341 -20.124 1.00 63.59 89 ASP A N 1
ATOM 692 C CA . ASP A 1 89 ? 31.287 -9.878 -18.734 1.00 63.59 89 ASP A CA 1
ATOM 693 C C . ASP A 1 89 ? 30.772 -10.967 -17.783 1.00 63.59 89 ASP A C 1
ATOM 695 O O . ASP A 1 89 ? 31.273 -11.080 -16.658 1.00 63.59 89 ASP A O 1
ATOM 699 N N . TYR A 1 90 ? 29.841 -11.812 -18.244 1.00 61.66 90 TYR A N 1
ATOM 700 C CA . TYR A 1 90 ? 29.345 -12.975 -17.499 1.00 61.66 90 TYR A CA 1
ATOM 701 C C . TYR A 1 90 ? 30.468 -13.976 -17.192 1.00 61.66 90 TYR A C 1
ATOM 703 O O . TYR A 1 90 ? 30.710 -14.286 -16.027 1.00 61.66 90 TYR A O 1
ATOM 711 N N . TYR A 1 91 ? 31.215 -14.419 -18.212 1.00 62.34 91 TYR A N 1
ATOM 712 C CA . TYR A 1 91 ? 32.300 -15.395 -18.033 1.00 62.34 91 TYR A CA 1
ATOM 713 C C . TYR A 1 91 ? 33.641 -14.770 -17.617 1.00 62.34 91 TYR A C 1
ATOM 715 O O . TYR A 1 91 ? 34.471 -15.437 -17.002 1.00 62.34 91 TYR A O 1
ATOM 723 N N . GLY A 1 92 ? 33.890 -13.505 -17.961 1.00 55.94 92 GLY A N 1
ATOM 724 C CA . GLY A 1 92 ? 35.203 -12.869 -17.826 1.00 55.94 92 GLY A CA 1
ATOM 725 C C . GLY A 1 92 ? 35.444 -12.150 -16.502 1.00 55.94 92 GLY A C 1
ATOM 726 O O . GLY A 1 92 ? 36.600 -11.943 -16.137 1.00 55.94 92 GLY A O 1
ATOM 727 N N . THR A 1 93 ? 34.399 -11.771 -15.753 1.00 53.78 93 THR A N 1
ATOM 728 C CA . THR A 1 93 ? 34.598 -10.927 -14.559 1.00 53.78 93 THR A CA 1
ATOM 729 C C . THR A 1 93 ? 34.824 -11.678 -13.253 1.00 53.78 93 THR A C 1
ATOM 731 O O . THR A 1 93 ? 35.103 -11.002 -12.266 1.00 53.78 93 THR A O 1
ATOM 734 N N . GLY A 1 94 ? 34.739 -13.018 -13.202 1.00 47.34 94 GLY A N 1
ATOM 735 C CA . GLY A 1 94 ? 35.120 -13.856 -12.041 1.00 47.34 94 GLY A CA 1
ATOM 736 C C . GLY A 1 94 ? 34.516 -13.466 -10.677 1.00 47.34 94 GLY A C 1
ATOM 737 O O . GLY A 1 94 ? 34.911 -13.990 -9.641 1.00 47.34 94 GLY A O 1
ATOM 738 N N . LYS A 1 95 ? 33.588 -12.507 -10.662 1.00 47.53 95 LYS A N 1
ATOM 739 C CA . LYS A 1 95 ? 32.926 -11.943 -9.493 1.00 47.53 95 LYS A CA 1
ATOM 740 C C . LYS A 1 95 ? 31.499 -12.448 -9.532 1.00 47.53 95 LYS A C 1
ATOM 742 O O . LYS A 1 95 ? 30.615 -11.783 -10.080 1.00 47.53 95 LYS A O 1
ATOM 747 N N . GLU A 1 96 ? 31.328 -13.651 -9.003 1.00 48.88 96 GLU A N 1
ATOM 748 C CA . GLU A 1 96 ? 30.055 -14.198 -8.545 1.00 48.88 96 GLU A CA 1
ATOM 749 C C . GLU A 1 96 ? 29.565 -13.335 -7.372 1.00 48.88 96 GLU A C 1
ATOM 751 O O . GLU A 1 96 ? 29.797 -13.635 -6.204 1.00 48.88 96 GLU A O 1
ATOM 756 N N . THR A 1 97 ? 28.969 -12.180 -7.661 1.00 52.62 97 THR A N 1
ATOM 757 C CA . THR A 1 97 ? 28.207 -11.438 -6.655 1.00 52.62 97 THR A CA 1
ATOM 758 C C . THR A 1 97 ? 26.750 -11.873 -6.738 1.00 52.62 97 THR A C 1
ATOM 760 O O . THR A 1 97 ? 26.191 -11.975 -7.827 1.00 52.62 97 THR A O 1
ATOM 763 N N . ILE A 1 98 ? 26.124 -12.097 -5.581 1.00 50.94 98 ILE A N 1
ATOM 764 C CA . ILE A 1 98 ? 24.707 -12.485 -5.424 1.00 50.94 98 ILE A CA 1
ATOM 765 C C . ILE A 1 98 ? 23.760 -11.506 -6.154 1.00 50.94 98 ILE A C 1
ATOM 767 O O . ILE A 1 98 ? 22.678 -11.879 -6.593 1.00 50.94 98 ILE A O 1
ATOM 771 N N . GLU A 1 99 ? 24.187 -10.256 -6.351 1.00 51.94 99 GLU A N 1
ATOM 772 C CA . GLU A 1 99 ? 23.449 -9.234 -7.109 1.00 51.94 99 GLU A CA 1
ATOM 773 C C . GLU A 1 99 ? 23.262 -9.577 -8.598 1.00 51.94 99 GLU A C 1
ATOM 775 O O . GLU A 1 99 ? 22.356 -9.048 -9.235 1.00 51.94 99 GLU A O 1
ATOM 780 N N . LYS A 1 100 ? 24.081 -10.473 -9.167 1.00 61.88 100 LYS A N 1
ATOM 781 C CA . LYS A 1 100 ? 23.982 -10.874 -10.580 1.00 61.88 100 LYS A CA 1
ATOM 782 C C . LYS A 1 100 ? 22.930 -11.953 -10.836 1.00 61.88 100 LYS A C 1
ATOM 784 O O . LYS A 1 100 ? 22.488 -12.084 -11.972 1.00 61.88 100 LYS A O 1
ATOM 789 N N . THR A 1 101 ? 22.529 -12.701 -9.811 1.00 65.44 101 THR A N 1
ATOM 790 C CA . THR A 1 101 ? 21.707 -13.917 -9.941 1.00 65.44 101 THR A CA 1
ATOM 791 C C . THR A 1 101 ? 20.233 -13.708 -9.597 1.00 65.44 101 THR A C 1
ATOM 793 O O . THR A 1 101 ? 19.482 -14.669 -9.506 1.00 65.44 101 THR A O 1
ATOM 796 N N . ALA A 1 102 ? 19.801 -12.470 -9.372 1.00 79.12 102 ALA A N 1
ATOM 797 C CA . ALA A 1 102 ? 18.406 -12.134 -9.116 1.00 79.12 102 ALA A CA 1
ATOM 798 C C . ALA A 1 102 ? 17.999 -10.929 -9.962 1.00 79.12 102 ALA A C 1
ATOM 800 O O . ALA A 1 102 ? 18.855 -10.162 -10.407 1.00 79.12 102 ALA A O 1
ATOM 801 N N . PHE A 1 103 ? 16.693 -10.727 -10.137 1.00 89.44 103 PHE A N 1
ATOM 802 C CA . PHE A 1 103 ? 16.180 -9.491 -10.720 1.00 89.44 103 PHE A CA 1
ATOM 803 C C . PHE A 1 103 ? 16.653 -8.266 -9.928 1.00 89.44 103 PHE A C 1
ATOM 805 O O . PHE A 1 103 ? 17.066 -8.343 -8.772 1.00 89.44 103 PHE A O 1
ATOM 812 N N . SER A 1 104 ? 16.566 -7.095 -10.531 1.00 89.94 104 SER A N 1
ATOM 813 C CA . SER A 1 104 ? 16.646 -5.830 -9.813 1.00 89.94 104 SER A CA 1
ATOM 814 C C . SER A 1 104 ? 15.430 -5.001 -10.164 1.00 89.94 104 SER A C 1
ATOM 816 O O . SER A 1 104 ? 15.133 -4.789 -11.334 1.00 89.94 104 SER A O 1
ATOM 818 N N . LEU A 1 105 ? 14.715 -4.572 -9.129 1.00 93.38 105 LEU A N 1
ATOM 819 C CA . LEU A 1 105 ? 13.551 -3.712 -9.251 1.00 93.38 105 LEU A CA 1
ATOM 820 C C . LEU A 1 105 ? 13.905 -2.343 -8.679 1.00 93.38 105 LEU A C 1
ATOM 822 O O . LEU A 1 105 ? 14.378 -2.237 -7.544 1.00 93.38 105 LEU A O 1
ATOM 826 N N . GLY A 1 106 ? 13.683 -1.312 -9.481 1.00 91.19 106 GLY A N 1
ATOM 827 C CA . GLY A 1 106 ? 13.858 0.083 -9.104 1.00 91.19 106 GLY A CA 1
ATOM 828 C C . GLY A 1 106 ? 12.898 0.960 -9.890 1.00 91.19 106 GLY A C 1
ATOM 829 O O . GLY A 1 106 ? 12.115 0.465 -10.698 1.00 91.19 106 GLY A O 1
ATOM 830 N N . GLY A 1 107 ? 12.937 2.265 -9.659 1.00 92.88 107 GLY A N 1
ATOM 831 C CA . GLY A 1 107 ? 12.051 3.177 -10.360 1.00 92.88 107 GLY A CA 1
ATOM 832 C C . GLY A 1 107 ? 12.262 4.626 -9.975 1.00 92.88 107 GLY A C 1
ATOM 833 O O . GLY A 1 107 ? 13.142 4.944 -9.175 1.00 92.88 107 GLY A O 1
ATOM 834 N N . PHE A 1 108 ? 11.417 5.477 -10.536 1.00 91.75 108 PHE A N 1
ATOM 835 C CA . PHE A 1 108 ? 11.362 6.897 -10.244 1.00 91.75 108 PHE A CA 1
ATOM 836 C C . PHE A 1 108 ? 9.915 7.358 -10.167 1.00 91.75 108 PHE A C 1
ATOM 838 O O . PHE A 1 108 ? 9.024 6.778 -10.794 1.00 91.75 108 PHE A O 1
ATOM 845 N N . GLU A 1 109 ? 9.702 8.440 -9.431 1.00 90.44 109 GLU A N 1
ATOM 846 C CA . GLU A 1 109 ? 8.395 9.054 -9.278 1.00 90.44 109 GLU A CA 1
ATOM 847 C C . GLU A 1 109 ? 8.396 10.525 -9.683 1.00 90.44 109 GLU A C 1
ATOM 849 O O . GLU A 1 109 ? 9.366 11.266 -9.480 1.00 90.44 109 GLU A O 1
ATOM 854 N N . TYR A 1 110 ? 7.269 10.924 -10.257 1.00 89.19 110 TYR A N 1
ATOM 855 C CA . TYR A 1 110 ? 6.935 12.278 -10.646 1.00 89.19 110 TYR A CA 1
ATOM 856 C C . TYR A 1 110 ? 5.610 12.661 -10.006 1.00 89.19 110 TYR A C 1
ATOM 858 O O . TYR A 1 110 ? 4.578 12.047 -10.298 1.00 89.19 110 TYR A O 1
ATOM 866 N N . ARG A 1 111 ? 5.657 13.667 -9.127 1.00 86.25 111 ARG A N 1
ATOM 867 C CA . ARG A 1 111 ? 4.498 14.115 -8.356 1.00 86.25 111 ARG A CA 1
ATOM 868 C C . ARG A 1 111 ? 4.136 15.548 -8.713 1.00 86.25 111 ARG A C 1
ATOM 870 O O . ARG A 1 111 ? 4.972 16.453 -8.614 1.00 86.25 111 ARG A O 1
ATOM 877 N N . LEU A 1 112 ? 2.887 15.731 -9.120 1.00 75.88 112 LEU A N 1
ATOM 878 C CA . LEU A 1 112 ? 2.338 17.021 -9.527 1.00 75.88 112 LEU A CA 1
ATOM 879 C C . LEU A 1 112 ? 1.610 17.695 -8.367 1.00 75.88 112 LEU A C 1
ATOM 881 O O . LEU A 1 112 ? 0.960 17.033 -7.560 1.00 75.88 112 LEU A O 1
ATOM 885 N N . LEU A 1 113 ? 1.724 19.018 -8.314 1.00 71.38 113 LEU A N 1
ATOM 886 C CA . LEU A 1 113 ? 0.915 19.889 -7.470 1.00 71.38 113 LEU A CA 1
ATOM 887 C C . LEU A 1 113 ? -0.143 20.603 -8.328 1.00 71.38 113 LEU A C 1
ATOM 889 O O . LEU A 1 113 ? 0.038 20.789 -9.533 1.00 71.38 113 LEU A O 1
ATOM 893 N N . ASN A 1 114 ? -1.232 21.038 -7.696 1.00 62.81 114 ASN A N 1
ATOM 894 C CA . ASN A 1 114 ? -2.412 21.652 -8.318 1.00 62.81 114 ASN A CA 1
ATOM 895 C C . ASN A 1 114 ? -2.126 22.882 -9.181 1.00 62.81 114 ASN A C 1
ATOM 897 O O . ASN A 1 114 ? -2.862 23.172 -10.123 1.00 62.81 114 ASN A O 1
ATOM 901 N N . ASP A 1 115 ? -1.080 23.639 -8.861 1.00 63.03 115 ASP A N 1
ATOM 902 C CA . ASP A 1 115 ? -0.655 24.804 -9.642 1.00 63.03 115 ASP A CA 1
ATOM 903 C C . ASP A 1 115 ? 0.120 24.414 -10.917 1.00 63.03 115 ASP A C 1
ATOM 905 O O . ASP A 1 115 ? 0.590 25.279 -11.659 1.00 63.03 115 ASP A O 1
ATOM 909 N N . GLY A 1 116 ? 0.238 23.111 -11.189 1.00 63.38 116 GLY A N 1
ATOM 910 C CA . GLY A 1 116 ? 1.016 22.549 -12.283 1.00 63.38 116 GLY A CA 1
ATOM 911 C C . GLY A 1 116 ? 2.519 22.539 -12.011 1.00 63.38 116 GLY A C 1
ATOM 912 O O . GLY A 1 116 ? 3.287 22.207 -12.918 1.00 63.38 116 GLY A O 1
ATOM 913 N N . THR A 1 117 ? 2.955 22.904 -10.800 1.00 68.00 117 THR A N 1
ATOM 914 C CA . THR A 1 117 ? 4.358 22.816 -10.391 1.00 68.00 117 THR A CA 1
ATOM 915 C C . THR A 1 117 ? 4.694 21.425 -9.861 1.00 68.00 117 THR A C 1
ATOM 917 O O . THR A 1 117 ? 3.829 20.595 -9.569 1.00 68.00 117 THR A O 1
ATOM 920 N N . THR A 1 118 ? 5.988 21.129 -9.798 1.00 65.00 118 THR A N 1
ATOM 921 C CA . THR A 1 118 ? 6.498 19.871 -9.260 1.00 65.00 118 THR A CA 1
ATOM 922 C C . THR A 1 118 ? 6.711 19.981 -7.763 1.00 65.00 118 THR A C 1
ATOM 924 O O . THR A 1 118 ? 7.207 20.991 -7.267 1.00 65.00 118 THR A O 1
ATOM 927 N N . ASN A 1 119 ? 6.398 18.916 -7.023 1.00 67.38 119 ASN A N 1
ATOM 928 C CA . ASN A 1 119 ? 6.861 18.825 -5.643 1.00 67.38 119 ASN A CA 1
ATOM 929 C C . ASN A 1 119 ? 8.349 18.459 -5.643 1.00 67.38 119 ASN A C 1
ATOM 931 O O . ASN A 1 119 ? 8.705 17.281 -5.735 1.00 67.38 119 ASN A O 1
ATOM 935 N N . ASP A 1 120 ? 9.206 19.471 -5.528 1.00 65.50 120 ASP A N 1
ATOM 936 C CA . ASP A 1 120 ? 10.661 19.331 -5.640 1.00 65.50 120 ASP A CA 1
ATOM 937 C C . ASP A 1 120 ? 11.292 18.415 -4.574 1.00 65.50 120 ASP A C 1
ATOM 939 O O . ASP A 1 120 ? 12.379 17.878 -4.772 1.00 65.50 120 ASP A O 1
ATOM 943 N N . TYR A 1 121 ? 10.601 18.170 -3.456 1.00 66.44 121 TYR A N 1
ATOM 944 C CA . TYR A 1 121 ? 11.065 17.262 -2.399 1.00 66.44 121 TYR A CA 1
ATOM 945 C C . TYR A 1 121 ? 10.628 15.807 -2.601 1.00 66.44 121 TYR A C 1
ATOM 947 O O . TYR A 1 121 ? 11.118 14.915 -1.906 1.00 66.44 121 TYR A O 1
ATOM 955 N N . LYS A 1 122 ? 9.661 15.566 -3.490 1.00 72.69 122 LYS A N 1
ATOM 956 C CA . LYS A 1 122 ? 9.014 14.260 -3.692 1.00 72.69 122 LYS A CA 1
ATOM 957 C C . LYS A 1 122 ? 9.089 13.752 -5.130 1.00 72.69 122 LYS A C 1
ATOM 959 O O . LYS A 1 122 ? 8.636 12.649 -5.399 1.00 72.69 122 LYS A O 1
ATOM 964 N N . THR A 1 123 ? 9.644 14.545 -6.037 1.00 83.19 123 THR A N 1
ATOM 965 C CA . THR A 1 123 ? 9.882 14.174 -7.431 1.00 83.19 123 THR A CA 1
ATOM 966 C C . THR A 1 123 ? 11.350 13.809 -7.602 1.00 83.19 123 THR A C 1
ATOM 968 O O . THR A 1 123 ? 12.233 14.587 -7.255 1.00 83.19 123 THR A O 1
ATOM 971 N N . SER A 1 124 ? 11.627 12.623 -8.144 1.00 85.81 124 SER A N 1
ATOM 972 C CA . SER A 1 124 ? 12.999 12.160 -8.405 1.00 85.81 124 SER A CA 1
ATOM 973 C C . SER A 1 124 ? 13.398 12.262 -9.881 1.00 85.81 124 SER A C 1
ATOM 975 O O . SER A 1 124 ? 14.571 12.100 -10.219 1.00 85.81 124 SER A O 1
ATOM 977 N N . TRP A 1 125 ? 12.424 12.486 -10.766 1.00 89.38 125 TRP A N 1
ATOM 978 C CA . TRP A 1 125 ? 12.580 12.407 -12.216 1.00 89.38 125 TRP A CA 1
ATOM 979 C C . TRP A 1 125 ? 11.527 13.249 -12.937 1.00 89.38 125 TRP A C 1
ATOM 981 O O . TRP A 1 125 ? 10.387 13.355 -12.485 1.00 89.38 125 TRP A O 1
ATOM 991 N N . LEU A 1 126 ? 11.907 13.824 -14.077 1.00 88.94 126 LEU A N 1
ATOM 992 C CA . LEU A 1 126 ? 11.019 14.602 -14.933 1.00 88.94 126 LEU A CA 1
ATOM 993 C C . LEU A 1 126 ? 10.651 13.799 -16.189 1.00 88.94 126 LEU A C 1
ATOM 995 O O . LEU A 1 126 ? 11.473 13.713 -17.101 1.00 88.94 126 LEU A O 1
ATOM 999 N N . PRO A 1 127 ? 9.419 13.272 -16.297 1.00 91.12 127 PRO A N 1
ATOM 1000 C CA . PRO A 1 127 ? 8.991 12.484 -17.443 1.00 91.12 127 PRO A CA 1
ATOM 1001 C C . PRO A 1 127 ? 9.067 13.260 -18.749 1.00 91.12 127 PRO A C 1
ATOM 1003 O O . PRO A 1 127 ? 8.818 14.469 -18.786 1.00 91.12 127 PRO A O 1
ATOM 1006 N N . ILE A 1 128 ? 9.295 12.551 -19.850 1.00 92.12 128 ILE A N 1
ATOM 1007 C CA . ILE A 1 128 ? 8.985 13.041 -21.196 1.00 92.12 128 ILE A CA 1
ATOM 1008 C C . ILE A 1 128 ? 7.500 13.437 -21.304 1.00 92.12 128 ILE A C 1
ATOM 1010 O O . ILE A 1 128 ? 6.657 12.865 -20.604 1.00 92.12 128 ILE A O 1
ATOM 1014 N N . PRO A 1 129 ? 7.133 14.390 -22.182 1.00 91.25 129 PRO A N 1
ATOM 1015 C CA . PRO A 1 129 ? 5.763 14.904 -22.278 1.00 91.25 129 PRO A CA 1
ATOM 1016 C C . PRO A 1 129 ? 4.681 13.828 -22.430 1.00 91.25 129 PRO A C 1
ATOM 1018 O O . PRO A 1 129 ? 3.581 13.983 -21.916 1.00 91.25 129 PRO A O 1
ATOM 1021 N N . GLN A 1 130 ? 4.997 12.717 -23.092 1.00 91.62 130 GLN A N 1
ATOM 1022 C CA . GLN A 1 130 ? 4.076 11.611 -23.340 1.00 91.62 130 GLN A CA 1
ATOM 1023 C C . GLN A 1 130 ? 3.738 10.789 -22.079 1.00 91.62 130 GLN A C 1
ATOM 1025 O O . GLN A 1 130 ? 2.747 10.062 -22.095 1.00 91.62 130 GLN A O 1
ATOM 1030 N N . LEU A 1 131 ? 4.547 10.875 -21.013 1.00 92.19 131 LEU A N 1
ATOM 1031 C CA . LEU A 1 131 ? 4.260 10.278 -19.698 1.00 92.19 131 LEU A CA 1
ATOM 1032 C C . LEU A 1 131 ? 3.662 11.291 -18.709 1.00 92.19 131 LEU A C 1
ATOM 1034 O O . LEU A 1 131 ? 3.294 10.904 -17.606 1.00 92.19 131 LEU A O 1
ATOM 1038 N N . ARG A 1 132 ? 3.547 12.575 -19.071 1.00 88.19 132 ARG A N 1
ATOM 1039 C CA . ARG A 1 132 ? 2.977 13.601 -18.187 1.00 88.19 132 ARG A CA 1
ATOM 1040 C C . ARG A 1 132 ? 1.455 13.580 -18.234 1.00 88.19 132 ARG A C 1
ATOM 1042 O O . ARG A 1 132 ? 0.851 13.529 -19.305 1.00 88.19 132 ARG A O 1
ATOM 1049 N N . ASN A 1 133 ? 0.829 13.686 -17.068 1.00 86.44 133 ASN A N 1
ATOM 1050 C CA . ASN A 1 133 ? -0.613 13.837 -16.944 1.00 86.44 133 ASN A CA 1
ATOM 1051 C C . ASN A 1 133 ? -0.942 14.769 -15.777 1.00 86.44 133 ASN A C 1
ATOM 1053 O O . ASN A 1 133 ? -0.492 14.533 -14.668 1.00 86.44 133 ASN A O 1
ATOM 1057 N N . ASN A 1 134 ? -1.753 15.795 -16.031 1.00 81.94 134 ASN A N 1
ATOM 1058 C CA . ASN A 1 134 ? -1.990 16.889 -15.085 1.00 81.94 134 ASN A CA 1
ATOM 1059 C C . ASN A 1 134 ? -2.877 16.519 -13.882 1.00 81.94 134 ASN A C 1
ATOM 1061 O O . ASN A 1 134 ? -3.054 17.346 -13.002 1.00 81.94 134 ASN A O 1
ATOM 1065 N N . ALA A 1 135 ? -3.473 15.326 -13.862 1.00 83.50 135 ALA A N 1
ATOM 1066 C CA . ALA A 1 135 ? -4.452 14.907 -12.857 1.00 83.50 135 ALA A CA 1
ATOM 1067 C C . ALA A 1 135 ? -4.037 13.596 -12.166 1.00 83.50 135 ALA A C 1
ATOM 1069 O O . ALA A 1 135 ? -4.891 12.786 -11.797 1.00 83.50 135 ALA A O 1
ATOM 1070 N N . SER A 1 136 ? -2.732 13.317 -12.102 1.00 88.56 136 SER A N 1
ATOM 1071 C CA . SER A 1 136 ? -2.194 12.070 -11.557 1.00 88.56 136 SER A CA 1
ATOM 1072 C C . SER A 1 136 ? -0.708 12.153 -11.256 1.00 88.56 136 SER A C 1
ATOM 1074 O O . SER A 1 136 ? 0.038 12.778 -12.010 1.00 88.56 136 SER A O 1
ATOM 1076 N N . ASP A 1 137 ? -0.267 11.362 -10.288 1.00 90.25 137 ASP A N 1
ATOM 1077 C CA . ASP A 1 137 ? 1.148 11.050 -10.138 1.00 90.25 137 ASP A CA 1
ATOM 1078 C C . ASP A 1 137 ? 1.567 9.981 -11.148 1.00 90.25 137 ASP A C 1
ATOM 1080 O O . ASP A 1 137 ? 0.775 9.121 -11.553 1.00 90.25 137 ASP A O 1
ATOM 1084 N N . THR A 1 138 ? 2.825 10.044 -11.575 1.00 92.75 138 THR A N 1
ATOM 1085 C CA . THR A 1 138 ? 3.396 9.086 -12.522 1.00 92.75 138 THR A CA 1
ATOM 1086 C C . THR A 1 138 ? 4.602 8.407 -11.907 1.00 92.75 138 THR A C 1
ATOM 1088 O O . THR A 1 138 ? 5.538 9.052 -11.445 1.00 92.75 138 THR A O 1
ATOM 1091 N N . VAL A 1 139 ? 4.590 7.085 -11.954 1.00 94.56 139 VAL A N 1
ATOM 1092 C CA . VAL A 1 139 ? 5.689 6.226 -11.533 1.00 94.56 139 VAL A CA 1
ATOM 1093 C C . VAL A 1 139 ? 6.209 5.489 -12.752 1.00 94.56 139 VAL A C 1
ATOM 1095 O O . VAL A 1 139 ? 5.421 4.996 -13.556 1.00 94.56 139 VAL A O 1
ATOM 1098 N N . ILE A 1 140 ? 7.526 5.361 -12.863 1.00 95.69 140 ILE A N 1
ATOM 1099 C CA . ILE A 1 140 ? 8.175 4.439 -13.793 1.00 95.69 140 ILE A CA 1
ATOM 1100 C C . ILE A 1 140 ? 8.989 3.421 -12.999 1.00 95.69 140 ILE A C 1
ATOM 1102 O O . ILE A 1 140 ? 9.771 3.783 -12.125 1.00 95.69 140 ILE A O 1
ATOM 1106 N N . LEU A 1 141 ? 8.787 2.144 -13.289 1.00 96.94 141 LEU A N 1
ATOM 1107 C CA . LEU A 1 141 ? 9.504 1.015 -12.718 1.00 96.94 141 LEU A CA 1
ATOM 1108 C C . LEU A 1 141 ? 10.381 0.382 -13.790 1.00 96.94 141 LEU A C 1
ATOM 1110 O O . LEU A 1 141 ? 9.972 0.240 -14.940 1.00 96.94 141 LEU A O 1
ATOM 1114 N N . PHE A 1 142 ? 11.566 -0.040 -13.385 1.00 95.94 142 PHE A N 1
ATOM 1115 C CA . PHE A 1 142 ? 12.531 -0.749 -14.203 1.00 95.94 142 PHE A CA 1
ATOM 1116 C C . PHE A 1 142 ? 12.771 -2.122 -13.591 1.00 95.94 142 PHE A C 1
ATOM 1118 O O . PHE A 1 142 ? 13.206 -2.230 -12.440 1.00 95.94 142 PHE A O 1
ATOM 1125 N N . LEU A 1 143 ? 12.472 -3.159 -14.369 1.00 95.56 143 LEU A N 1
ATOM 1126 C CA . LEU A 1 143 ? 12.790 -4.538 -14.035 1.00 95.56 143 LEU A CA 1
ATOM 1127 C C . LEU A 1 143 ? 14.017 -4.960 -14.827 1.00 95.56 143 LEU A C 1
ATOM 1129 O O . LEU A 1 143 ? 13.949 -5.201 -16.029 1.00 95.56 143 LEU A O 1
ATOM 1133 N N . SER A 1 144 ? 15.142 -5.061 -14.140 1.00 92.50 144 SER A N 1
ATOM 1134 C CA . SER A 1 144 ? 16.388 -5.524 -14.728 1.00 92.50 144 SER A CA 1
ATOM 1135 C C . SER A 1 144 ? 16.573 -7.013 -14.482 1.00 92.50 144 SER A C 1
ATOM 1137 O O . SER A 1 144 ? 16.593 -7.463 -13.336 1.00 92.50 144 SER A O 1
ATOM 1139 N N . ALA A 1 145 ? 16.735 -7.775 -15.561 1.00 85.62 145 ALA A N 1
ATOM 1140 C CA . ALA A 1 145 ? 16.907 -9.225 -15.501 1.00 85.62 145 ALA A CA 1
ATOM 1141 C C . ALA A 1 145 ? 18.300 -9.667 -15.038 1.00 85.62 145 ALA A C 1
ATOM 1143 O O . ALA A 1 145 ? 18.477 -10.825 -14.670 1.00 85.62 145 ALA A O 1
ATOM 1144 N N . ASN A 1 146 ? 19.283 -8.760 -15.018 1.00 85.75 146 ASN A N 1
ATOM 1145 C CA . ASN A 1 146 ? 20.668 -9.080 -14.669 1.00 85.75 146 ASN A CA 1
ATOM 1146 C C . ASN A 1 146 ? 21.180 -10.285 -15.470 1.00 85.75 146 ASN A C 1
ATOM 1148 O O . ASN A 1 146 ? 21.198 -10.233 -16.698 1.00 85.75 146 ASN A O 1
ATOM 1152 N N . TYR A 1 147 ? 21.592 -11.350 -14.784 1.00 80.75 147 TYR A N 1
ATOM 1153 C CA . TYR A 1 147 ? 22.046 -12.603 -15.379 1.00 80.75 147 TYR A CA 1
ATOM 1154 C C . TYR A 1 147 ? 21.134 -13.768 -14.974 1.00 80.75 147 TYR A C 1
ATOM 1156 O O . TYR A 1 147 ? 21.606 -14.887 -14.801 1.00 80.75 147 TYR A O 1
ATOM 1164 N N . VAL A 1 148 ? 19.838 -13.499 -14.781 1.00 86.75 148 VAL A N 1
ATOM 1165 C CA . VAL A 1 148 ? 18.843 -14.544 -14.520 1.00 86.75 148 VAL A CA 1
ATOM 1166 C C . VAL A 1 148 ? 18.687 -15.423 -15.762 1.00 86.75 148 VAL A C 1
ATOM 1168 O O . VAL A 1 148 ? 18.476 -14.925 -16.870 1.00 86.75 148 VAL A O 1
ATOM 1171 N N . ASN A 1 149 ? 18.766 -16.735 -15.553 1.00 88.94 149 ASN A N 1
ATOM 1172 C CA . ASN A 1 149 ? 18.599 -17.756 -16.576 1.00 88.94 149 ASN A CA 1
ATOM 1173 C C . ASN A 1 149 ? 17.128 -18.174 -16.641 1.00 88.94 149 ASN A C 1
ATOM 1175 O O . ASN A 1 149 ? 16.558 -18.636 -15.652 1.00 88.94 149 ASN A O 1
ATOM 1179 N N . PHE A 1 150 ? 16.515 -18.064 -17.810 1.00 92.44 150 PHE A N 1
ATOM 1180 C CA . PHE A 1 150 ? 15.135 -18.481 -18.019 1.00 92.44 150 PHE A CA 1
ATOM 1181 C C . PHE A 1 150 ? 15.095 -19.956 -18.429 1.00 92.44 150 PHE A C 1
ATOM 1183 O O . PHE A 1 150 ? 15.756 -20.373 -19.380 1.00 92.44 150 PHE A O 1
ATOM 1190 N N . GLY A 1 151 ? 14.323 -20.764 -17.699 1.00 92.25 151 GLY A N 1
ATOM 1191 C CA . GLY A 1 151 ? 14.168 -22.196 -17.979 1.00 92.25 151 GLY A CA 1
ATOM 1192 C C . GLY A 1 151 ? 13.334 -22.505 -19.228 1.00 92.25 151 GLY A C 1
ATOM 1193 O O . GLY A 1 151 ? 13.354 -23.634 -19.714 1.00 92.25 151 GLY A O 1
ATOM 1194 N N . ALA A 1 152 ? 12.598 -21.519 -19.740 1.00 93.69 152 ALA A N 1
ATOM 1195 C CA . ALA A 1 152 ? 11.824 -21.572 -20.975 1.00 93.69 152 ALA A CA 1
ATOM 1196 C C . ALA A 1 152 ? 11.693 -20.151 -21.558 1.00 93.69 152 ALA A C 1
ATOM 1198 O O . ALA A 1 152 ? 11.861 -19.190 -20.803 1.00 93.69 152 ALA A O 1
ATOM 1199 N N . PRO A 1 153 ? 11.386 -19.998 -22.859 1.00 96.06 153 PRO A N 1
ATOM 1200 C CA . PRO A 1 153 ? 11.041 -18.697 -23.426 1.00 96.06 153 PRO A CA 1
ATOM 1201 C C . PRO A 1 153 ? 9.846 -18.071 -22.697 1.00 96.06 153 PRO A C 1
ATOM 1203 O O . PRO A 1 153 ? 8.951 -18.796 -22.258 1.00 96.06 153 PRO A O 1
ATOM 1206 N N . VAL A 1 154 ? 9.844 -16.745 -22.562 1.00 97.00 154 VAL A N 1
ATOM 1207 C CA . VAL A 1 154 ? 8.798 -15.999 -21.846 1.00 97.00 154 VAL A CA 1
ATOM 1208 C C . VAL A 1 154 ? 8.260 -14.878 -22.725 1.00 97.00 154 VAL A C 1
ATOM 1210 O O . VAL A 1 154 ? 8.987 -13.931 -23.021 1.00 97.00 154 VAL A O 1
ATOM 1213 N N . ASP A 1 155 ? 6.969 -14.956 -23.054 1.00 97.19 155 ASP A N 1
ATOM 1214 C CA . ASP A 1 155 ? 6.243 -13.984 -23.885 1.00 97.19 155 ASP A CA 1
ATOM 1215 C C . ASP A 1 155 ? 5.671 -12.792 -23.088 1.00 97.19 155 ASP A C 1
ATOM 1217 O O . ASP A 1 155 ? 5.135 -11.840 -23.664 1.00 97.19 155 ASP A O 1
ATOM 1221 N N . ASP A 1 156 ? 5.793 -12.811 -21.756 1.00 97.44 156 ASP A N 1
ATOM 1222 C CA . ASP A 1 156 ? 5.365 -11.707 -20.898 1.00 97.44 156 ASP A CA 1
ATOM 1223 C C . ASP A 1 156 ? 6.043 -10.386 -21.322 1.00 97.44 156 ASP A C 1
ATOM 1225 O O . ASP A 1 156 ? 7.268 -10.312 -21.441 1.00 97.44 156 ASP A O 1
ATOM 1229 N N . PRO A 1 157 ? 5.293 -9.292 -21.529 1.00 96.56 157 PRO A N 1
ATOM 1230 C CA . PRO A 1 157 ? 5.828 -8.055 -22.094 1.00 96.56 157 PRO A CA 1
ATOM 1231 C C . PRO A 1 157 ? 6.873 -7.349 -21.219 1.00 96.56 157 PRO A C 1
ATOM 1233 O O . PRO A 1 157 ? 7.631 -6.539 -21.766 1.00 96.56 157 PRO A O 1
ATOM 1236 N N . TRP A 1 158 ? 6.903 -7.604 -19.907 1.00 96.81 158 TRP A N 1
ATOM 1237 C CA . TRP A 1 158 ? 7.847 -7.004 -18.961 1.00 96.81 158 TRP A CA 1
ATOM 1238 C C . TRP A 1 158 ? 9.047 -7.924 -18.698 1.00 96.81 158 TRP A C 1
ATOM 1240 O O . TRP A 1 158 ? 10.177 -7.441 -18.643 1.00 96.81 158 TRP A O 1
ATOM 1250 N N . TYR A 1 159 ? 8.823 -9.239 -18.616 1.00 96.25 159 TYR A N 1
ATOM 1251 C CA . TYR A 1 159 ? 9.875 -10.244 -18.392 1.00 96.25 159 TYR A CA 1
ATOM 1252 C C . TYR A 1 159 ? 10.538 -10.789 -19.666 1.00 96.25 159 TYR A C 1
ATOM 1254 O O . TYR A 1 159 ? 11.582 -11.423 -19.548 1.00 96.25 159 TYR A O 1
ATOM 1262 N N . SER A 1 160 ? 9.935 -10.544 -20.834 1.00 95.56 160 SER A N 1
ATOM 1263 C CA . SER A 1 160 ? 10.314 -10.945 -22.202 1.00 95.56 160 SER A CA 1
ATOM 1264 C C . SER A 1 160 ? 11.712 -11.553 -22.328 1.00 95.56 160 SER A C 1
ATOM 1266 O O . SER A 1 160 ? 12.713 -10.844 -22.167 1.00 95.56 160 SER A O 1
ATOM 1268 N N . ALA A 1 161 ? 11.783 -12.848 -22.639 1.00 95.25 161 ALA A N 1
ATOM 1269 C CA . ALA A 1 161 ? 13.040 -13.590 -22.703 1.00 95.25 161 ALA A CA 1
ATOM 1270 C C . ALA A 1 161 ? 13.048 -14.630 -23.831 1.00 95.25 161 ALA A C 1
ATOM 1272 O O . ALA A 1 161 ? 12.434 -15.691 -23.722 1.00 95.25 161 ALA A O 1
ATOM 1273 N N . HIS A 1 162 ? 13.794 -14.337 -24.897 1.00 95.00 162 HIS A N 1
ATOM 1274 C CA . HIS A 1 162 ? 13.936 -15.175 -26.092 1.00 95.00 162 HIS A CA 1
ATOM 1275 C C . HIS A 1 162 ? 15.384 -15.264 -26.589 1.00 95.00 162 HIS A C 1
ATOM 1277 O O . HIS A 1 162 ? 15.676 -15.973 -27.555 1.00 95.00 162 HIS A O 1
ATOM 1283 N N . ARG A 1 163 ? 16.316 -14.540 -25.958 1.00 90.06 163 ARG A N 1
ATOM 1284 C CA . ARG A 1 163 ? 17.723 -14.525 -26.364 1.00 90.06 163 ARG A CA 1
ATOM 1285 C C . ARG A 1 163 ? 18.420 -15.786 -25.882 1.00 90.06 163 ARG A C 1
ATOM 1287 O O . ARG A 1 163 ? 18.809 -15.879 -24.722 1.00 90.06 163 ARG A O 1
ATOM 1294 N N . GLU A 1 164 ? 18.616 -16.734 -26.787 1.00 87.62 164 GLU A N 1
ATOM 1295 C CA . GLU A 1 164 ? 19.336 -17.968 -26.490 1.00 87.62 164 GLU A CA 1
ATOM 1296 C C . GLU A 1 164 ? 20.846 -17.815 -26.714 1.00 87.62 164 GLU A C 1
ATOM 1298 O O . GLU A 1 164 ? 21.310 -17.379 -27.772 1.00 87.62 164 GLU A O 1
ATOM 1303 N N . LEU A 1 165 ? 21.627 -18.208 -25.712 1.00 83.00 165 LEU A N 1
ATOM 1304 C CA . LEU A 1 165 ? 23.078 -18.248 -25.771 1.00 83.00 165 LEU A CA 1
ATOM 1305 C C . LEU A 1 165 ? 23.592 -19.476 -25.018 1.00 83.00 165 LEU A C 1
ATOM 1307 O O . LEU A 1 165 ? 23.336 -19.634 -23.829 1.00 83.00 165 LEU A O 1
ATOM 1311 N N . SER A 1 166 ? 24.360 -20.334 -25.696 1.00 82.44 166 SER A N 1
ATOM 1312 C CA . SER A 1 166 ? 24.934 -21.552 -25.098 1.00 82.44 166 SER A CA 1
ATOM 1313 C C . SER A 1 166 ? 23.888 -22.439 -24.394 1.00 82.44 166 SER A C 1
ATOM 1315 O O . SER A 1 166 ? 24.175 -23.012 -23.345 1.00 82.44 166 SER A O 1
ATOM 1317 N N . ASN A 1 167 ? 22.689 -22.562 -24.982 1.00 83.56 167 ASN A N 1
ATOM 1318 C CA . ASN A 1 167 ? 21.516 -23.273 -24.443 1.00 83.56 167 ASN A CA 1
ATOM 1319 C C . ASN A 1 167 ? 20.913 -22.665 -23.160 1.00 83.56 167 ASN A C 1
ATOM 1321 O O . ASN A 1 167 ? 20.214 -23.356 -22.420 1.00 83.56 167 ASN A O 1
ATOM 1325 N N . VAL A 1 168 ? 21.191 -21.392 -22.877 1.00 85.88 168 VAL A N 1
ATOM 1326 C CA . VAL A 1 168 ? 20.581 -20.630 -21.781 1.00 85.88 168 VAL A CA 1
ATOM 1327 C C . VAL A 1 168 ? 19.785 -19.474 -22.373 1.00 85.88 168 VAL A C 1
ATOM 1329 O O . VAL A 1 168 ? 20.263 -18.791 -23.279 1.00 85.88 168 VAL A O 1
ATOM 1332 N N . ILE A 1 169 ? 18.565 -19.267 -21.879 1.00 91.25 169 ILE A N 1
ATOM 1333 C CA . ILE A 1 169 ? 17.685 -18.190 -22.333 1.00 91.25 169 ILE A CA 1
ATOM 1334 C C . ILE A 1 169 ? 17.853 -16.996 -21.398 1.00 91.25 169 ILE A C 1
ATOM 1336 O O . ILE A 1 169 ? 17.803 -17.135 -20.175 1.00 91.25 169 ILE A O 1
ATOM 1340 N N . TYR A 1 170 ? 18.031 -15.822 -21.988 1.00 89.25 170 TYR A N 1
ATOM 1341 C CA . TYR A 1 170 ? 18.174 -14.548 -21.300 1.00 89.25 170 TYR A CA 1
ATOM 1342 C C . TYR A 1 170 ? 17.062 -13.585 -21.706 1.00 89.25 170 TYR A C 1
ATOM 1344 O O . TYR A 1 170 ? 16.452 -13.716 -22.772 1.00 89.25 170 TYR A O 1
ATOM 1352 N N . ALA A 1 171 ? 16.841 -12.582 -20.857 1.00 92.12 171 ALA A N 1
ATOM 1353 C CA . ALA A 1 171 ? 15.920 -11.498 -21.152 1.00 92.12 171 ALA A CA 1
ATOM 1354 C C . ALA A 1 171 ? 16.313 -10.760 -22.437 1.00 92.12 171 ALA A C 1
ATOM 1356 O O . ALA A 1 171 ? 17.493 -10.545 -22.735 1.00 92.12 171 ALA A O 1
ATOM 1357 N N . ASP A 1 172 ? 15.302 -10.321 -23.177 1.00 92.19 172 ASP A N 1
ATOM 1358 C CA . ASP A 1 172 ? 15.476 -9.628 -24.450 1.00 92.19 172 ASP A CA 1
ATOM 1359 C C . ASP A 1 172 ? 16.151 -8.268 -24.272 1.00 92.19 172 ASP A C 1
ATOM 1361 O O . ASP A 1 172 ? 16.884 -7.808 -25.149 1.00 92.19 172 ASP A O 1
ATOM 1365 N N . GLN A 1 173 ? 15.939 -7.643 -23.114 1.00 90.31 173 GLN A N 1
ATOM 1366 C CA . GLN A 1 173 ? 16.419 -6.309 -22.779 1.00 90.31 173 GLN A CA 1
ATOM 1367 C C . GLN A 1 173 ? 17.148 -6.328 -21.436 1.00 90.31 173 GLN A C 1
ATOM 1369 O O . GLN A 1 173 ? 16.847 -7.132 -20.556 1.00 90.31 173 GLN A O 1
ATOM 1374 N N . ALA A 1 174 ? 18.114 -5.422 -21.268 1.00 89.19 174 ALA A N 1
ATOM 1375 C CA . ALA A 1 174 ? 18.867 -5.308 -20.019 1.00 89.19 174 ALA A CA 1
ATOM 1376 C C . ALA A 1 174 ? 17.967 -4.879 -18.842 1.00 89.19 174 ALA A C 1
ATOM 1378 O O . ALA A 1 174 ? 18.137 -5.346 -17.715 1.00 89.19 174 ALA A O 1
ATOM 1379 N N . SER A 1 175 ? 17.001 -4.000 -19.119 1.00 93.38 175 SER A N 1
ATOM 1380 C CA . SER A 1 175 ? 15.973 -3.560 -18.185 1.00 93.38 175 SER A CA 1
ATOM 1381 C C . SER A 1 175 ? 14.682 -3.228 -18.927 1.00 93.38 175 SER A C 1
ATOM 1383 O O . SER A 1 175 ? 14.703 -2.582 -19.974 1.00 93.38 175 SER A O 1
ATOM 1385 N N . SER A 1 176 ? 13.554 -3.653 -18.376 1.00 95.75 176 SER A N 1
ATOM 1386 C CA . SER A 1 176 ? 12.237 -3.445 -18.966 1.00 95.75 176 SER A CA 1
ATOM 1387 C C . SER A 1 176 ? 11.475 -2.360 -18.196 1.00 95.75 176 SER A C 1
ATOM 1389 O O . SER A 1 176 ? 11.207 -2.533 -17.000 1.00 95.75 176 SER A O 1
ATOM 1391 N N . PRO A 1 177 ? 11.100 -1.243 -18.842 1.00 96.81 177 PRO A N 1
ATOM 1392 C CA . PRO A 1 177 ? 10.328 -0.182 -18.212 1.00 96.81 177 PRO A CA 1
ATOM 1393 C C . PRO A 1 177 ? 8.824 -0.479 -18.202 1.00 96.81 177 PRO A C 1
ATOM 1395 O O . PRO A 1 177 ? 8.246 -0.969 -19.175 1.00 96.81 177 PRO A O 1
ATOM 1398 N N . LEU A 1 178 ? 8.172 -0.095 -17.113 1.00 97.50 178 LEU A N 1
ATOM 1399 C CA . LEU A 1 178 ? 6.725 -0.112 -16.933 1.00 97.50 178 LEU A CA 1
ATOM 1400 C C . LEU A 1 178 ? 6.318 1.165 -16.212 1.00 97.50 178 LEU A C 1
ATOM 1402 O O . LEU A 1 178 ? 6.932 1.518 -15.213 1.00 97.50 178 LEU A O 1
ATOM 1406 N N . ALA A 1 179 ? 5.289 1.861 -16.689 1.00 96.81 179 ALA A N 1
ATOM 1407 C CA . ALA A 1 179 ? 4.790 3.054 -16.012 1.00 96.81 179 ALA A CA 1
ATOM 1408 C C . ALA A 1 179 ? 3.401 2.838 -15.425 1.00 96.81 179 ALA A C 1
ATOM 1410 O O . ALA A 1 179 ? 2.566 2.143 -16.005 1.00 96.81 179 ALA A O 1
ATOM 1411 N N . CYS A 1 180 ? 3.166 3.476 -14.284 1.00 96.31 180 CYS A N 1
ATOM 1412 C CA . CYS A 1 180 ? 1.892 3.525 -13.598 1.00 96.31 180 CYS A CA 1
ATOM 1413 C C . CYS A 1 180 ? 1.453 4.976 -13.424 1.00 96.31 180 CYS A C 1
ATOM 1415 O O . CYS A 1 180 ? 2.208 5.823 -12.950 1.00 96.31 180 CYS A O 1
ATOM 1417 N N . LYS A 1 181 ? 0.199 5.235 -13.769 1.00 93.69 181 LYS A N 1
ATOM 1418 C CA . LYS A 1 181 ? -0.515 6.469 -13.478 1.00 93.69 181 LYS A CA 1
ATOM 1419 C C . LYS A 1 181 ? -1.375 6.252 -12.237 1.00 93.69 181 LYS A C 1
ATOM 1421 O O . LYS A 1 181 ? -2.194 5.329 -12.226 1.00 93.69 181 LYS A O 1
ATOM 1426 N N . ILE A 1 182 ? -1.213 7.095 -11.222 1.00 92.50 182 ILE A N 1
ATOM 1427 C CA . ILE A 1 182 ? -1.890 6.972 -9.927 1.00 92.50 182 ILE A CA 1
ATOM 1428 C C . ILE A 1 182 ? -2.767 8.199 -9.698 1.00 92.50 182 ILE A C 1
ATOM 1430 O O . ILE A 1 182 ? -2.292 9.330 -9.721 1.00 92.50 182 ILE A O 1
ATOM 1434 N N . GLN A 1 183 ? -4.058 7.958 -9.494 1.00 90.69 183 GLN A N 1
ATOM 1435 C CA . GLN A 1 183 ? -5.067 8.981 -9.248 1.00 90.69 183 GLN A CA 1
ATOM 1436 C C . GLN A 1 183 ? -5.823 8.669 -7.972 1.00 90.69 183 GLN A C 1
ATOM 1438 O O . GLN A 1 183 ? -6.089 7.501 -7.674 1.00 90.69 183 GLN A O 1
ATOM 1443 N N . GLN A 1 184 ? -6.227 9.710 -7.263 1.00 88.88 184 GLN A N 1
ATOM 1444 C CA . GLN A 1 184 ? -7.109 9.593 -6.116 1.00 88.88 184 GLN A CA 1
ATOM 1445 C C . GLN A 1 184 ? -8.213 10.643 -6.151 1.00 88.88 184 GLN A C 1
ATOM 1447 O O . GLN A 1 184 ? -8.114 11.634 -6.869 1.00 88.88 184 GLN A O 1
ATOM 1452 N N . GLN A 1 185 ? -9.276 10.367 -5.408 1.00 87.81 185 GLN A N 1
ATOM 1453 C CA . GLN A 1 185 ? -10.432 11.233 -5.261 1.00 87.81 185 GLN A CA 1
ATOM 1454 C C . GLN A 1 185 ? -11.095 10.949 -3.912 1.00 87.81 185 GLN A C 1
ATOM 1456 O O . GLN A 1 185 ? -11.488 9.813 -3.629 1.00 87.81 185 GLN A O 1
ATOM 1461 N N . PHE A 1 186 ? -11.265 11.979 -3.095 1.00 87.38 186 PHE A N 1
ATOM 1462 C CA . PHE A 1 186 ? -12.106 11.958 -1.907 1.00 87.38 186 PHE A CA 1
ATOM 1463 C C . PHE A 1 186 ? -13.560 12.311 -2.249 1.00 87.38 186 PHE A C 1
ATOM 1465 O O . PHE A 1 186 ? -13.855 13.236 -3.007 1.00 87.38 186 PHE A O 1
ATOM 1472 N N . CYS A 1 187 ? -14.491 11.576 -1.647 1.00 86.38 187 CYS A N 1
ATOM 1473 C CA . CYS A 1 187 ? -15.924 11.800 -1.773 1.00 86.38 187 CYS A CA 1
ATOM 1474 C C . CYS A 1 187 ? -16.612 11.818 -0.405 1.00 86.38 187 CYS A C 1
ATOM 1476 O O . CYS A 1 187 ? -16.185 11.145 0.536 1.00 86.38 187 CYS A O 1
ATOM 1478 N N . TYR A 1 188 ? -17.732 12.532 -0.330 1.00 85.44 188 TYR A N 1
ATOM 1479 C CA . TYR A 1 188 ? -18.577 12.670 0.852 1.00 85.44 188 TYR A CA 1
ATOM 1480 C C . TYR A 1 188 ? -19.965 12.136 0.533 1.00 85.44 188 TYR A C 1
ATOM 1482 O O . TYR A 1 188 ? -20.754 12.830 -0.109 1.00 85.44 188 TYR A O 1
ATOM 1490 N N . PRO A 1 189 ? -20.312 10.928 1.003 1.00 82.81 189 PRO A N 1
ATOM 1491 C CA . PRO A 1 189 ? -21.618 10.326 0.736 1.00 82.81 189 PRO A CA 1
ATOM 1492 C C . PRO A 1 189 ? -22.815 11.159 1.219 1.00 82.81 189 PRO A C 1
ATOM 1494 O O . PRO A 1 189 ? -23.934 10.940 0.766 1.00 82.81 189 PRO A O 1
ATOM 1497 N N . ALA A 1 190 ? -22.594 12.092 2.151 1.00 80.62 190 ALA A N 1
ATOM 1498 C CA . ALA A 1 190 ? -23.618 13.000 2.662 1.00 80.62 190 ALA A CA 1
ATOM 1499 C C . ALA A 1 190 ? -23.984 14.132 1.684 1.00 80.62 190 ALA A C 1
ATOM 1501 O O . ALA A 1 190 ? -25.067 14.705 1.794 1.00 80.62 190 ALA A O 1
ATOM 1502 N N . LEU A 1 191 ? -23.091 14.461 0.746 1.00 80.25 191 LEU A N 1
ATOM 1503 C CA . LEU A 1 191 ? -23.312 15.468 -0.287 1.00 80.25 191 LEU A CA 1
ATOM 1504 C C . LEU A 1 191 ? -23.891 14.817 -1.551 1.00 80.25 191 LEU A C 1
ATOM 1506 O O . LEU A 1 191 ? -23.714 13.626 -1.802 1.00 80.25 191 LEU A O 1
ATOM 1510 N N . SER A 1 192 ? -24.584 15.609 -2.369 1.00 78.00 192 SER A N 1
ATOM 1511 C CA . SER A 1 192 ? -25.208 15.150 -3.615 1.00 78.00 192 SER A CA 1
ATOM 1512 C C . SER A 1 192 ? -24.777 15.999 -4.809 1.00 78.00 192 SER A C 1
ATOM 1514 O O . SER A 1 192 ? -24.664 17.218 -4.683 1.00 78.00 192 SER A O 1
ATOM 1516 N N . GLY A 1 193 ? -24.635 15.379 -5.982 1.00 76.56 193 GLY A N 1
ATOM 1517 C CA . GLY A 1 193 ? -24.298 16.071 -7.231 1.00 76.56 193 GLY A CA 1
ATOM 1518 C C . GLY A 1 193 ? -22.793 16.298 -7.399 1.00 76.56 193 GLY A C 1
ATOM 1519 O O . GLY A 1 193 ? -21.990 15.516 -6.906 1.00 76.56 193 GLY A O 1
ATOM 1520 N N . GLU A 1 194 ? -22.401 17.367 -8.096 1.00 68.75 194 GLU A N 1
ATOM 1521 C CA . GLU A 1 194 ? -20.987 17.659 -8.407 1.00 68.75 194 GLU A CA 1
ATOM 1522 C C . GLU A 1 194 ? -20.131 17.953 -7.164 1.00 68.75 194 GLU A C 1
ATOM 1524 O O . GLU A 1 194 ? -18.925 17.749 -7.193 1.00 68.75 194 GLU A O 1
ATOM 1529 N N . ALA A 1 195 ? -20.746 18.361 -6.049 1.00 68.81 195 ALA A N 1
ATOM 1530 C CA . ALA A 1 195 ? -20.056 18.575 -4.775 1.00 68.81 195 ALA A CA 1
ATOM 1531 C C . ALA A 1 195 ? -19.770 17.271 -4.004 1.00 68.81 195 ALA A C 1
ATOM 1533 O O . ALA A 1 195 ? -19.135 17.308 -2.954 1.00 68.81 195 ALA A O 1
ATOM 1534 N N . GLN A 1 196 ? -20.259 16.120 -4.485 1.00 82.38 196 GLN A N 1
ATOM 1535 C CA . GLN A 1 196 ? -20.101 14.843 -3.788 1.00 82.38 196 GLN A CA 1
ATOM 1536 C C . GLN A 1 196 ? -18.650 14.360 -3.772 1.00 82.38 196 GLN A C 1
ATOM 1538 O O . GLN A 1 196 ? -18.243 13.712 -2.810 1.00 82.38 196 GLN A O 1
ATOM 1543 N N . CYS A 1 197 ? -17.880 14.657 -4.816 1.00 85.12 197 CYS A N 1
ATOM 1544 C CA . CYS A 1 197 ? -16.508 14.197 -4.963 1.00 85.12 197 CYS A CA 1
ATOM 1545 C C . CYS A 1 197 ? -15.630 15.297 -5.549 1.00 85.12 197 CYS A C 1
ATOM 1547 O O . CYS A 1 197 ? -16.053 16.015 -6.452 1.00 85.12 197 CYS A O 1
ATOM 1549 N N . GLU A 1 198 ? -14.386 15.382 -5.093 1.00 82.19 198 GLU A N 1
ATOM 1550 C CA . GLU A 1 198 ? -13.389 16.259 -5.713 1.00 82.19 198 GLU A CA 1
ATOM 1551 C C . GLU A 1 198 ? -12.965 15.741 -7.103 1.00 82.19 198 GLU A C 1
ATOM 1553 O O . GLU A 1 198 ? -13.203 14.585 -7.427 1.00 82.19 198 GLU A O 1
ATOM 1558 N N . PRO A 1 199 ? -12.342 16.538 -7.976 1.00 85.75 199 PRO A N 1
ATOM 1559 C CA . PRO A 1 199 ? -11.720 16.022 -9.192 1.00 85.75 199 PRO A CA 1
ATOM 1560 C C . PRO A 1 199 ? -10.587 15.038 -8.875 1.00 85.75 199 PRO A C 1
ATOM 1562 O O . PRO A 1 199 ? -9.914 15.174 -7.862 1.00 85.75 199 PRO A O 1
ATOM 1565 N N . PHE A 1 200 ? -10.328 14.080 -9.770 1.00 86.56 200 PHE A N 1
ATOM 1566 C CA . PHE A 1 200 ? -9.158 13.212 -9.619 1.00 86.56 200 PHE A CA 1
ATOM 1567 C C . PHE A 1 200 ? -7.859 14.020 -9.613 1.00 86.56 200 PHE A C 1
ATOM 1569 O O . PHE A 1 200 ? -7.647 14.852 -10.497 1.00 86.56 200 PHE A O 1
ATOM 1576 N N . SER A 1 201 ? -6.977 13.696 -8.676 1.00 84.62 201 SER A N 1
ATOM 1577 C CA . SER A 1 201 ? -5.692 14.363 -8.489 1.00 84.62 201 SER A CA 1
ATOM 1578 C C . SER A 1 201 ? -4.585 13.375 -8.095 1.00 84.62 201 SER A C 1
ATOM 1580 O O . SER A 1 201 ? -4.811 12.161 -7.978 1.00 84.62 201 SER A O 1
ATOM 1582 N N . GLY A 1 202 ? -3.356 13.885 -7.961 1.00 82.44 202 GLY A N 1
ATOM 1583 C CA . GLY A 1 202 ? -2.224 13.142 -7.403 1.00 82.44 202 GLY A CA 1
ATOM 1584 C C . GLY A 1 202 ? -2.349 12.926 -5.890 1.00 82.44 202 GLY A C 1
ATOM 1585 O O . GLY A 1 202 ? -3.204 13.498 -5.218 1.00 82.44 202 GLY A O 1
ATOM 1586 N N . MET A 1 203 ? -1.472 12.097 -5.324 1.00 76.75 203 MET A N 1
ATOM 1587 C CA . MET A 1 203 ? -1.493 11.697 -3.914 1.00 76.75 203 MET A CA 1
ATOM 1588 C C . MET A 1 203 ? -1.273 12.868 -2.944 1.00 76.75 203 MET A C 1
ATOM 1590 O O . MET A 1 203 ? -1.857 12.912 -1.860 1.00 76.75 203 MET A O 1
ATOM 1594 N N . TYR A 1 204 ? -0.401 13.798 -3.325 1.00 69.94 204 TYR A N 1
ATOM 1595 C CA . TYR A 1 204 ? 0.001 14.951 -2.506 1.00 69.94 204 TYR A CA 1
ATOM 1596 C C . TYR A 1 204 ? -0.614 16.245 -2.986 1.00 69.94 204 TYR A C 1
ATOM 1598 O O . TYR A 1 204 ? -0.178 17.327 -2.585 1.00 69.94 204 TYR A O 1
ATOM 1606 N N . ASP A 1 205 ? -1.588 16.120 -3.873 1.00 70.00 205 ASP A N 1
ATOM 1607 C CA . ASP A 1 205 ? -2.253 17.273 -4.384 1.00 70.00 205 ASP A CA 1
ATOM 1608 C C . ASP A 1 205 ? -3.224 17.777 -3.324 1.00 70.00 205 ASP A C 1
ATOM 1610 O O . ASP A 1 205 ? -4.324 17.257 -3.145 1.00 70.00 205 ASP A O 1
ATOM 1614 N N . ASP A 1 206 ? -2.762 18.755 -2.550 1.00 58.34 206 ASP A N 1
ATOM 1615 C CA . ASP A 1 206 ? -3.587 19.455 -1.581 1.00 58.34 206 ASP A CA 1
ATOM 1616 C C . ASP A 1 206 ? -4.498 20.381 -2.388 1.00 58.34 206 ASP A C 1
ATOM 1618 O O . ASP A 1 206 ? -4.225 21.574 -2.551 1.00 58.34 206 ASP A O 1
ATOM 1622 N N . SER A 1 207 ? -5.550 19.820 -2.997 1.00 52.06 207 SER A N 1
ATOM 1623 C CA . SER A 1 207 ? -6.663 20.599 -3.550 1.00 52.06 207 SER A CA 1
ATOM 1624 C C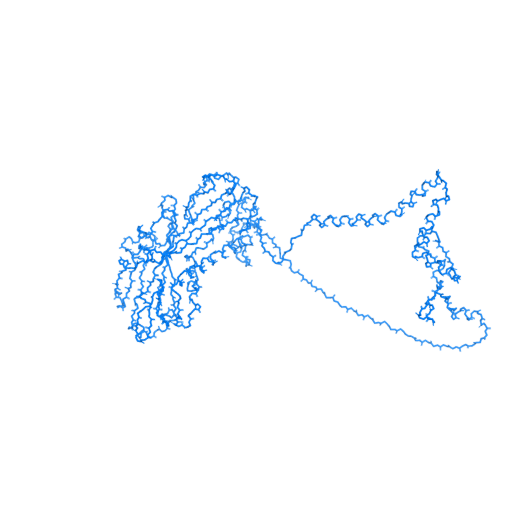 . SER A 1 207 ? -7.390 21.199 -2.377 1.00 52.06 207 SER A C 1
ATOM 1626 O O . SER A 1 207 ? -8.426 20.703 -1.933 1.00 52.06 207 SER A O 1
ATOM 1628 N N . GLY A 1 208 ? -6.748 22.226 -1.818 1.00 49.19 208 GLY A N 1
ATOM 1629 C CA . GLY A 1 208 ? -7.091 22.846 -0.566 1.00 49.19 208 GLY A CA 1
ATOM 1630 C C . GLY A 1 208 ? -8.584 23.077 -0.536 1.00 49.19 208 GLY A C 1
ATOM 1631 O O . GLY A 1 208 ? -9.118 23.844 -1.330 1.00 49.19 208 GLY A O 1
ATOM 1632 N N . ALA A 1 209 ? -9.249 22.391 0.388 1.00 49.94 209 ALA A N 1
ATOM 1633 C CA . ALA A 1 209 ? -10.620 22.683 0.754 1.00 49.94 209 ALA A CA 1
ATOM 1634 C C . ALA A 1 209 ? -11.585 22.779 -0.444 1.00 49.94 209 ALA A C 1
ATOM 1636 O O . ALA A 1 209 ? -12.183 23.835 -0.665 1.00 49.94 209 ALA A O 1
ATOM 1637 N N . TYR A 1 210 ? -11.794 21.686 -1.183 1.00 51.50 210 TYR A N 1
ATOM 1638 C CA . TYR A 1 210 ? -12.933 21.584 -2.098 1.00 51.50 210 TYR A CA 1
ATOM 1639 C C . TYR A 1 210 ? -14.239 21.765 -1.310 1.00 51.50 210 TYR A C 1
ATOM 1641 O O . TYR A 1 210 ? -14.748 20.815 -0.744 1.00 51.50 210 TYR A O 1
ATOM 1649 N N . GLN A 1 211 ? -14.725 23.004 -1.175 1.00 54.34 211 GLN A N 1
ATOM 1650 C CA . GLN A 1 211 ? -15.972 23.411 -0.507 1.00 54.34 211 GLN A CA 1
ATOM 1651 C C . GLN A 1 211 ? -16.361 22.628 0.765 1.00 54.34 211 GLN A C 1
ATOM 1653 O O . GLN A 1 211 ? -17.545 22.485 1.060 1.00 54.34 211 GLN A O 1
ATOM 1658 N N . PHE A 1 212 ? -15.394 22.124 1.539 1.00 62.03 212 PHE A N 1
ATOM 1659 C CA . PHE A 1 212 ? -15.729 21.341 2.720 1.00 62.03 212 PHE A CA 1
ATOM 1660 C C . PHE A 1 212 ? -16.352 22.271 3.750 1.00 62.03 212 PHE A C 1
ATOM 1662 O O . PHE A 1 212 ? -15.731 23.260 4.171 1.00 62.03 212 PHE A O 1
ATOM 1669 N N . GLU A 1 213 ? -17.569 21.937 4.179 1.00 62.44 213 GLU A N 1
ATOM 1670 C CA . GLU A 1 213 ? -18.156 22.550 5.360 1.00 62.44 213 GLU A CA 1
ATOM 1671 C C . GLU A 1 213 ? -17.176 22.399 6.529 1.00 62.44 213 GLU A C 1
ATOM 1673 O O . GLU A 1 213 ? -16.484 21.385 6.664 1.00 62.44 213 GLU A O 1
ATOM 1678 N N . GLU A 1 214 ? -17.109 23.406 7.403 1.00 70.00 214 GLU A N 1
ATOM 1679 C CA . GLU A 1 214 ? -16.201 23.420 8.562 1.00 70.00 214 GLU A CA 1
ATOM 1680 C C . GLU A 1 214 ? -16.288 22.139 9.407 1.00 70.00 214 GLU A C 1
ATOM 1682 O O . GLU A 1 214 ? -15.306 21.713 10.013 1.00 70.00 214 GLU A O 1
ATOM 1687 N N . ARG A 1 215 ? -17.459 21.498 9.383 1.00 74.62 215 ARG A N 1
ATOM 1688 C CA . ARG A 1 215 ? -17.764 20.259 10.085 1.00 74.62 215 ARG A CA 1
ATOM 1689 C C . ARG A 1 215 ? -17.000 19.033 9.566 1.00 74.62 215 ARG A C 1
ATOM 1691 O O . ARG A 1 215 ? -16.593 18.205 10.374 1.00 74.62 215 ARG A O 1
ATOM 1698 N N . GLN A 1 216 ? -16.792 18.913 8.256 1.00 73.75 216 GLN A N 1
ATOM 1699 C CA . GLN A 1 216 ? -16.252 17.700 7.617 1.00 73.75 216 GLN A CA 1
ATOM 1700 C C . GLN A 1 216 ? -14.723 17.709 7.496 1.00 73.75 216 GLN A C 1
ATOM 1702 O O . GLN A 1 216 ? -14.088 16.659 7.365 1.00 73.75 216 GLN A O 1
ATOM 1707 N N . LYS A 1 217 ? -14.116 18.896 7.612 1.00 78.88 217 LYS A N 1
ATOM 1708 C CA . LYS A 1 217 ? -12.663 19.100 7.531 1.00 78.88 217 LYS A CA 1
ATOM 1709 C C . LYS A 1 217 ? -11.843 18.191 8.458 1.00 78.88 217 LYS A C 1
ATOM 1711 O O . LYS A 1 217 ? -10.807 17.717 8.009 1.00 78.88 217 LYS A O 1
ATOM 1716 N N . PRO A 1 218 ? -12.241 17.890 9.708 1.00 82.19 218 PRO A N 1
ATOM 1717 C CA . PRO A 1 218 ? -11.443 17.011 10.559 1.00 82.19 218 PRO A CA 1
ATOM 1718 C C . PRO A 1 218 ? -11.340 15.575 10.042 1.00 82.19 218 PRO A C 1
ATOM 1720 O O . PRO A 1 218 ? -10.246 15.017 10.020 1.00 82.19 218 PRO A O 1
ATOM 1723 N N . SER A 1 219 ? -12.456 14.977 9.607 1.00 81.31 219 SER A N 1
ATOM 1724 C CA . SER A 1 219 ? -12.463 13.615 9.052 1.00 81.31 219 SER A CA 1
ATOM 1725 C C . SER A 1 219 ? -11.650 13.542 7.767 1.00 81.31 219 SER A C 1
ATOM 1727 O O . SER A 1 219 ? -10.911 12.578 7.567 1.00 81.31 219 SER A O 1
ATOM 1729 N N . TYR A 1 220 ? -11.744 14.581 6.933 1.00 81.94 220 TYR A N 1
ATOM 1730 C CA . TYR A 1 220 ? -10.898 14.753 5.758 1.00 81.94 220 TYR A CA 1
ATOM 1731 C C . TYR A 1 220 ? -9.423 14.778 6.127 1.00 81.94 220 TYR A C 1
ATOM 1733 O O . TYR A 1 220 ? -8.685 13.912 5.686 1.00 81.94 220 TYR A O 1
ATOM 1741 N N . ILE A 1 221 ? -9.007 15.727 6.973 1.00 81.06 221 ILE A N 1
ATOM 1742 C CA . ILE A 1 221 ? -7.605 15.920 7.360 1.00 81.06 221 ILE A CA 1
ATOM 1743 C C . ILE A 1 221 ? -7.052 14.639 7.979 1.00 81.06 221 ILE A C 1
ATOM 1745 O O . ILE A 1 221 ? -5.943 14.231 7.648 1.00 81.06 221 ILE A O 1
ATOM 1749 N N . TRP A 1 222 ? -7.823 13.968 8.836 1.00 83.88 222 TRP A N 1
ATOM 1750 C CA . TRP A 1 222 ? -7.413 12.701 9.433 1.00 83.88 222 TRP A CA 1
ATOM 1751 C C . TRP A 1 222 ? -7.245 11.605 8.379 1.00 83.88 222 TRP A C 1
ATOM 1753 O O . TRP A 1 222 ? -6.207 10.950 8.338 1.00 83.88 222 TRP A O 1
ATOM 1763 N N . THR A 1 223 ? -8.217 11.449 7.477 1.00 83.19 223 THR A N 1
ATOM 1764 C CA . THR A 1 223 ? -8.139 10.466 6.387 1.00 83.19 223 THR A CA 1
ATOM 1765 C C . THR A 1 223 ? -6.976 10.788 5.451 1.00 83.19 223 THR A C 1
ATOM 1767 O O . THR A 1 223 ? -6.167 9.912 5.182 1.00 83.19 223 THR A O 1
ATOM 1770 N N . ALA A 1 224 ? -6.816 12.039 5.025 1.00 80.25 224 ALA A N 1
ATOM 1771 C CA . ALA A 1 224 ? -5.708 12.508 4.202 1.00 80.25 224 ALA A CA 1
ATOM 1772 C C . ALA A 1 224 ? -4.352 12.314 4.898 1.00 80.25 224 ALA A C 1
ATOM 1774 O O . ALA A 1 224 ? -3.381 11.929 4.257 1.00 80.25 224 ALA A O 1
ATOM 1775 N N . THR A 1 225 ? -4.282 12.485 6.222 1.00 78.31 225 THR A N 1
ATOM 1776 C CA . THR A 1 225 ? -3.074 12.189 7.007 1.00 78.31 225 THR A CA 1
ATOM 1777 C C . THR A 1 225 ? -2.753 10.696 6.977 1.00 78.31 225 THR A C 1
ATOM 1779 O O . THR A 1 225 ? -1.606 10.342 6.711 1.00 78.31 225 THR A O 1
ATOM 1782 N N . LEU A 1 226 ? -3.745 9.815 7.170 1.00 79.31 226 LEU A N 1
ATOM 1783 C CA . LEU A 1 226 ? -3.568 8.366 6.983 1.00 79.31 226 LEU A CA 1
ATOM 1784 C C . LEU A 1 226 ? -3.093 8.055 5.556 1.00 79.31 226 LEU A C 1
ATOM 1786 O O . LEU A 1 226 ? -2.154 7.285 5.374 1.00 79.31 226 LEU A O 1
ATOM 1790 N N . MET A 1 227 ? -3.695 8.699 4.552 1.00 77.12 227 MET A N 1
ATOM 1791 C CA . MET A 1 227 ? -3.324 8.516 3.150 1.00 77.12 227 MET A CA 1
ATOM 1792 C C . MET A 1 227 ? -1.933 9.056 2.843 1.00 77.12 227 MET A C 1
ATOM 1794 O O . MET A 1 227 ? -1.242 8.460 2.041 1.00 77.12 227 MET A O 1
ATOM 1798 N N . SER A 1 228 ? -1.444 10.102 3.507 1.00 70.31 228 SER A N 1
ATOM 1799 C CA . SER A 1 228 ? -0.062 10.571 3.319 1.00 70.31 228 SER A CA 1
ATOM 1800 C C . SER A 1 228 ? 0.985 9.512 3.701 1.00 70.31 228 SER A C 1
ATOM 1802 O O . SER A 1 228 ? 2.122 9.574 3.225 1.00 70.31 228 SER A O 1
ATOM 1804 N N . GLN A 1 229 ? 0.590 8.546 4.543 1.00 68.44 229 GLN A N 1
ATOM 1805 C CA . GLN A 1 229 ? 1.384 7.383 4.943 1.00 68.44 229 GLN A CA 1
ATOM 1806 C C . GLN A 1 229 ? 1.180 6.174 4.018 1.00 68.44 229 GLN A C 1
ATOM 1808 O O . GLN A 1 229 ? 1.858 5.160 4.187 1.00 68.44 229 GLN A O 1
ATOM 1813 N N . LEU A 1 230 ? 0.268 6.249 3.039 1.00 69.00 230 LEU A N 1
ATOM 1814 C CA . LEU A 1 230 ? 0.160 5.220 2.014 1.00 69.00 230 LEU A CA 1
ATOM 1815 C C . LEU A 1 230 ? 1.444 5.162 1.211 1.00 69.00 230 LEU A C 1
ATOM 1817 O O . LEU A 1 230 ? 1.876 6.126 0.590 1.00 69.00 230 LEU A O 1
ATOM 1821 N N . HIS A 1 231 ? 1.994 3.967 1.147 1.00 80.38 231 HIS A N 1
ATOM 1822 C CA . HIS A 1 231 ? 3.007 3.637 0.173 1.00 80.38 231 HIS A CA 1
ATOM 1823 C C . HIS A 1 231 ? 2.304 3.245 -1.128 1.00 80.38 231 HIS A C 1
ATOM 1825 O O . HIS A 1 231 ? 1.405 2.399 -1.128 1.00 80.38 231 HIS A O 1
ATOM 1831 N N . ASP A 1 232 ? 2.664 3.887 -2.235 1.00 86.81 232 ASP A N 1
ATOM 1832 C CA . ASP A 1 232 ? 2.223 3.463 -3.556 1.00 86.81 232 ASP A CA 1
ATOM 1833 C C . ASP A 1 232 ? 3.070 2.295 -4.093 1.00 86.81 232 ASP A C 1
ATOM 1835 O O . ASP A 1 232 ? 3.943 1.763 -3.403 1.00 86.81 232 ASP A O 1
ATOM 1839 N N . ILE A 1 233 ? 2.798 1.866 -5.329 1.00 91.12 233 ILE A N 1
ATOM 1840 C CA . ILE A 1 233 ? 3.542 0.767 -5.955 1.00 91.12 233 ILE A CA 1
ATOM 1841 C C . ILE A 1 233 ? 5.043 1.100 -6.051 1.00 91.12 233 ILE A C 1
ATOM 1843 O O . ILE A 1 233 ? 5.865 0.204 -5.862 1.00 91.12 233 ILE A O 1
ATOM 1847 N N . TYR A 1 234 ? 5.422 2.367 -6.264 1.00 92.06 234 TYR A N 1
ATOM 1848 C CA . TYR A 1 234 ? 6.828 2.774 -6.267 1.00 92.06 234 TYR A CA 1
ATOM 1849 C C . TYR A 1 234 ? 7.473 2.586 -4.896 1.00 92.06 234 TYR A C 1
ATOM 1851 O O . TYR A 1 234 ? 8.544 1.98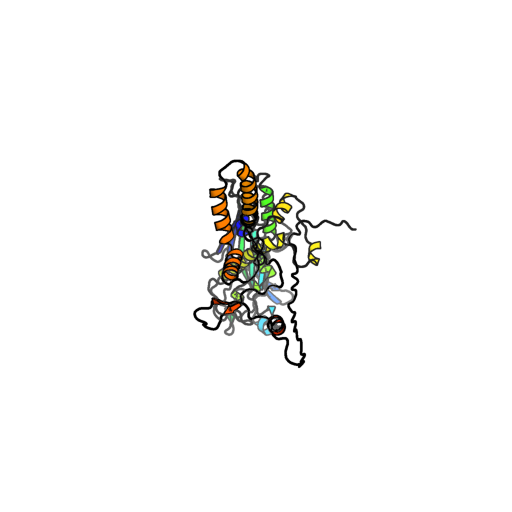7 -4.804 1.00 92.06 234 TYR A O 1
ATOM 1859 N N . ASN A 1 235 ? 6.825 3.031 -3.819 1.00 89.88 235 ASN A N 1
ATOM 1860 C CA . ASN A 1 235 ? 7.345 2.838 -2.468 1.00 89.88 235 ASN A CA 1
ATOM 1861 C C . ASN A 1 235 ? 7.538 1.350 -2.132 1.00 89.88 235 ASN A C 1
ATOM 1863 O O . ASN A 1 235 ? 8.566 0.985 -1.557 1.00 89.88 235 ASN A O 1
ATOM 1867 N N . ILE A 1 236 ? 6.582 0.490 -2.503 1.00 92.25 236 ILE A N 1
ATOM 1868 C CA . ILE A 1 236 ? 6.695 -0.961 -2.292 1.00 92.25 236 ILE A CA 1
ATOM 1869 C C . ILE A 1 236 ? 7.869 -1.533 -3.091 1.00 92.25 236 ILE A C 1
ATOM 1871 O O . ILE A 1 236 ? 8.704 -2.240 -2.522 1.00 92.25 236 ILE A O 1
ATOM 1875 N N . ALA A 1 237 ? 7.981 -1.177 -4.372 1.00 92.50 237 ALA A N 1
ATOM 1876 C CA . ALA A 1 237 ? 9.083 -1.591 -5.233 1.00 92.50 237 ALA A CA 1
ATOM 1877 C C . ALA A 1 237 ? 10.449 -1.107 -4.712 1.00 92.50 237 ALA A C 1
ATOM 1879 O O . ALA A 1 237 ? 11.418 -1.859 -4.726 1.00 92.50 237 ALA A O 1
ATOM 1880 N N . SER A 1 238 ? 10.531 0.120 -4.197 1.00 89.31 238 SER A N 1
ATOM 1881 C CA . SER A 1 238 ? 11.769 0.728 -3.695 1.00 89.31 238 SER A CA 1
ATOM 1882 C C . SER A 1 238 ? 12.250 0.094 -2.382 1.00 89.31 238 SER A C 1
ATOM 1884 O O . SER A 1 238 ? 13.440 -0.188 -2.221 1.00 89.31 238 SER A O 1
ATOM 1886 N N . VAL A 1 239 ? 11.326 -0.191 -1.455 1.00 90.19 239 VAL A N 1
ATOM 1887 C CA . VAL A 1 239 ? 11.653 -0.762 -0.136 1.00 90.19 239 VAL A CA 1
ATOM 1888 C C . VAL A 1 239 ? 11.882 -2.270 -0.211 1.00 90.19 239 VAL A C 1
ATOM 1890 O O . VAL A 1 239 ? 12.886 -2.765 0.301 1.00 90.19 239 VAL A O 1
ATOM 1893 N N . LEU A 1 240 ? 10.966 -3.015 -0.837 1.00 91.62 240 LEU A N 1
ATOM 1894 C CA . LEU A 1 240 ? 11.038 -4.479 -0.884 1.00 91.62 240 LEU A CA 1
ATOM 1895 C C . LEU A 1 240 ? 11.907 -4.991 -2.040 1.00 91.62 240 LEU A C 1
ATOM 1897 O O . LEU A 1 240 ? 12.355 -6.140 -1.994 1.00 91.62 240 LEU A O 1
ATOM 1901 N N . ARG A 1 241 ? 12.170 -4.164 -3.061 1.00 90.62 241 ARG A N 1
ATOM 1902 C CA . ARG A 1 241 ? 12.947 -4.533 -4.255 1.00 90.62 241 ARG A CA 1
ATOM 1903 C C . ARG A 1 241 ? 12.395 -5.819 -4.871 1.00 90.62 241 ARG A C 1
ATOM 1905 O O . ARG A 1 241 ? 11.190 -5.954 -5.049 1.00 90.62 241 ARG A O 1
ATOM 1912 N N . THR A 1 242 ? 13.242 -6.806 -5.141 1.00 88.69 242 THR A N 1
ATOM 1913 C CA . THR A 1 242 ? 12.837 -8.120 -5.664 1.00 88.69 242 THR A CA 1
ATOM 1914 C C . THR A 1 242 ? 11.815 -8.849 -4.799 1.00 88.69 242 THR A C 1
ATOM 1916 O O . THR A 1 242 ? 11.041 -9.650 -5.314 1.00 88.69 242 THR A O 1
ATOM 1919 N N . SER A 1 243 ? 11.752 -8.566 -3.492 1.00 91.44 243 SER A N 1
ATOM 1920 C CA . SER A 1 243 ? 10.752 -9.179 -2.614 1.00 91.44 243 SER A CA 1
ATOM 1921 C C . SER A 1 243 ? 9.328 -8.693 -2.890 1.00 91.44 243 SER A C 1
ATOM 1923 O O . SER A 1 243 ? 8.393 -9.355 -2.429 1.00 91.44 243 SER A O 1
ATOM 1925 N N . ALA A 1 244 ? 9.174 -7.595 -3.639 1.00 93.44 244 ALA A N 1
ATOM 1926 C CA . ALA A 1 244 ? 7.901 -7.076 -4.128 1.00 93.44 244 ALA A CA 1
ATOM 1927 C C . ALA A 1 244 ? 7.318 -7.883 -5.298 1.00 93.44 244 ALA A C 1
ATOM 1929 O O . ALA A 1 244 ? 6.181 -7.635 -5.673 1.00 93.44 244 ALA A O 1
ATOM 1930 N N . LEU A 1 245 ? 8.072 -8.817 -5.886 1.00 94.19 245 LEU A N 1
ATOM 1931 C CA . LEU A 1 245 ? 7.633 -9.609 -7.034 1.00 94.19 245 LEU A CA 1
ATOM 1932 C C . LEU A 1 245 ? 7.130 -10.979 -6.563 1.00 94.19 245 LEU A C 1
ATOM 1934 O O . LEU A 1 245 ? 7.788 -11.642 -5.759 1.00 94.19 245 LEU A O 1
ATOM 1938 N N . ALA A 1 246 ? 5.983 -11.424 -7.069 1.00 95.31 246 ALA A N 1
ATOM 1939 C CA . ALA A 1 246 ? 5.498 -12.790 -6.902 1.00 95.31 246 ALA A CA 1
ATOM 1940 C C . ALA A 1 246 ? 6.300 -13.777 -7.771 1.00 95.31 246 ALA A C 1
ATOM 1942 O O . ALA A 1 246 ? 6.497 -14.926 -7.372 1.00 95.31 246 ALA A O 1
ATOM 1943 N N . SER A 1 247 ? 6.850 -13.323 -8.903 1.00 93.62 247 SER A N 1
ATOM 1944 C CA . SER A 1 247 ? 7.728 -14.113 -9.782 1.00 93.62 247 SER A CA 1
ATOM 1945 C C . SER A 1 247 ? 8.934 -14.725 -9.055 1.00 93.62 247 SER A C 1
ATOM 1947 O O . SER A 1 247 ? 9.416 -15.790 -9.439 1.00 93.62 247 SER A O 1
ATOM 1949 N N . LYS A 1 248 ? 9.377 -14.128 -7.937 1.00 90.00 248 LYS A N 1
ATOM 1950 C CA . LYS A 1 248 ? 10.461 -14.664 -7.097 1.00 90.00 248 LYS A CA 1
ATOM 1951 C C . LYS A 1 248 ? 10.191 -16.088 -6.598 1.00 90.00 248 LYS A C 1
ATOM 1953 O O . LYS A 1 248 ? 11.134 -16.813 -6.311 1.00 90.00 248 LYS A O 1
ATOM 1958 N N . PHE A 1 249 ? 8.924 -16.496 -6.476 1.00 91.12 249 PHE A N 1
ATOM 1959 C CA . PHE A 1 249 ? 8.564 -17.851 -6.051 1.00 91.12 249 PHE A CA 1
ATOM 1960 C C . PHE A 1 249 ? 8.821 -18.910 -7.137 1.00 91.12 249 PHE A C 1
ATOM 1962 O O . PHE A 1 249 ? 8.853 -20.095 -6.821 1.00 91.12 249 PHE A O 1
ATOM 1969 N N . TYR A 1 250 ? 9.053 -18.491 -8.385 1.00 91.62 250 TYR A N 1
ATOM 1970 C CA . TYR A 1 250 ? 9.489 -19.350 -9.491 1.00 91.62 250 TYR A CA 1
ATOM 1971 C C . TYR A 1 250 ? 11.015 -19.396 -9.640 1.00 91.62 250 TYR A C 1
ATOM 1973 O O . TYR A 1 250 ? 11.524 -20.089 -10.519 1.00 91.62 250 TYR A O 1
ATOM 1981 N N . MET A 1 251 ? 11.750 -18.653 -8.810 1.00 88.56 251 MET A N 1
ATOM 1982 C CA . MET A 1 251 ? 13.203 -18.560 -8.876 1.00 88.56 251 MET A CA 1
ATOM 1983 C C . MET A 1 251 ? 13.860 -19.556 -7.916 1.00 88.56 251 MET A C 1
ATOM 1985 O O . MET A 1 251 ? 13.543 -19.606 -6.727 1.00 88.56 251 MET A O 1
ATOM 1989 N N . GLN A 1 252 ? 14.825 -20.315 -8.428 1.00 85.69 252 GLN A N 1
ATOM 1990 C CA . GLN A 1 252 ? 15.715 -21.167 -7.652 1.00 85.69 252 GLN A CA 1
ATOM 1991 C C . GLN A 1 252 ? 17.162 -20.862 -8.050 1.00 85.69 252 GLN A C 1
ATOM 1993 O O . GLN A 1 252 ? 17.570 -21.125 -9.178 1.00 85.69 252 GLN A O 1
ATOM 1998 N N . ALA A 1 253 ? 17.941 -20.335 -7.100 1.00 82.62 253 ALA A N 1
ATOM 1999 C CA . ALA A 1 253 ? 19.261 -19.761 -7.371 1.00 82.62 253 ALA A CA 1
ATOM 2000 C C . ALA A 1 253 ? 19.179 -18.671 -8.459 1.00 82.62 253 ALA A C 1
ATOM 2002 O O . ALA A 1 253 ? 18.462 -17.696 -8.261 1.00 82.62 253 ALA A O 1
ATOM 2003 N N . ASP A 1 254 ? 19.892 -18.827 -9.572 1.00 82.00 254 ASP A N 1
ATOM 2004 C CA . ASP A 1 254 ? 19.914 -17.911 -10.715 1.00 82.00 254 ASP A CA 1
ATOM 2005 C C . ASP A 1 254 ? 18.953 -18.312 -11.844 1.00 82.00 254 ASP A C 1
ATOM 2007 O O . ASP A 1 254 ? 18.900 -17.638 -12.872 1.00 82.00 254 ASP A O 1
ATOM 2011 N N . ILE A 1 255 ? 18.192 -19.396 -11.668 1.00 87.69 255 ILE A N 1
ATOM 2012 C CA . ILE A 1 255 ? 17.271 -19.924 -12.675 1.00 87.69 255 ILE A CA 1
ATOM 2013 C C . ILE A 1 255 ? 15.841 -19.563 -12.290 1.00 87.69 255 ILE A C 1
ATOM 2015 O O . ILE A 1 255 ? 15.404 -19.827 -11.168 1.00 87.69 255 ILE A O 1
ATOM 2019 N N . ILE A 1 256 ? 15.087 -19.009 -13.234 1.00 91.94 256 ILE A N 1
ATOM 2020 C CA . ILE A 1 256 ? 13.641 -18.858 -13.114 1.00 91.94 256 ILE A CA 1
ATOM 2021 C C . ILE A 1 256 ? 12.925 -19.914 -13.950 1.00 91.94 256 ILE A C 1
ATOM 2023 O O . ILE A 1 256 ? 13.263 -20.160 -15.110 1.00 91.94 256 ILE A O 1
ATOM 2027 N N . GLY A 1 257 ? 11.945 -20.572 -13.333 1.00 92.50 257 GLY A N 1
ATOM 2028 C CA . GLY A 1 257 ? 11.053 -21.488 -14.028 1.00 92.50 257 GLY A CA 1
ATOM 2029 C C . GLY A 1 257 ? 10.181 -20.776 -15.072 1.00 92.50 257 GLY A C 1
ATOM 2030 O O . GLY A 1 257 ? 10.207 -19.549 -15.178 1.00 92.50 257 GLY A O 1
ATOM 2031 N N . PRO A 1 258 ? 9.389 -21.538 -15.844 1.00 93.81 258 PRO A N 1
ATOM 2032 C CA . PRO A 1 258 ? 8.450 -20.967 -16.802 1.00 93.81 258 PRO A CA 1
ATOM 2033 C C . PRO A 1 258 ? 7.501 -19.974 -16.125 1.00 93.81 258 PRO A C 1
ATOM 2035 O O . PRO A 1 258 ? 6.912 -20.287 -15.088 1.00 93.81 258 PRO A O 1
ATOM 2038 N N . LEU A 1 259 ? 7.357 -18.795 -16.726 1.00 96.44 259 LEU A N 1
ATOM 2039 C CA . LEU A 1 259 ? 6.445 -17.748 -16.276 1.00 96.44 259 LEU A CA 1
ATOM 2040 C C . LEU A 1 259 ? 5.219 -17.685 -17.194 1.00 96.44 259 LEU A C 1
ATOM 2042 O O . LEU A 1 259 ? 5.355 -17.933 -18.391 1.00 96.44 259 LEU A O 1
ATOM 2046 N N . PRO A 1 260 ? 4.032 -17.355 -16.663 1.00 96.69 260 PRO A N 1
ATOM 2047 C CA . PRO A 1 260 ? 2.865 -17.083 -17.491 1.00 96.69 260 PRO A CA 1
ATOM 2048 C C . PRO A 1 260 ? 3.020 -15.761 -18.260 1.00 96.69 260 PRO A C 1
ATOM 2050 O O . PRO A 1 260 ? 3.678 -14.835 -17.787 1.00 96.69 260 PRO A O 1
ATOM 2053 N N . ASP A 1 261 ? 2.324 -15.634 -19.392 1.00 96.81 261 ASP A N 1
ATOM 2054 C CA . ASP A 1 261 ? 2.355 -14.450 -20.276 1.00 96.81 261 ASP A CA 1
ATOM 2055 C C . ASP A 1 261 ? 1.864 -13.151 -19.603 1.00 96.81 261 ASP A C 1
ATOM 2057 O O . ASP A 1 261 ? 2.024 -12.051 -20.134 1.00 96.81 261 ASP A O 1
ATOM 2061 N N . ASN A 1 262 ? 1.221 -13.273 -18.440 1.00 97.00 262 ASN A N 1
ATOM 2062 C CA . ASN A 1 262 ? 0.700 -12.170 -17.645 1.00 97.00 262 ASN A CA 1
ATOM 2063 C C . ASN A 1 262 ? 1.357 -12.043 -16.260 1.00 97.00 262 ASN A C 1
ATOM 2065 O O . ASN A 1 262 ? 0.768 -11.450 -15.351 1.00 97.00 262 ASN A O 1
ATOM 2069 N N . GLN A 1 263 ? 2.564 -12.580 -16.075 1.00 97.38 263 GLN A N 1
ATOM 2070 C CA . GLN A 1 263 ? 3.309 -12.488 -14.820 1.00 97.38 263 GLN A CA 1
ATOM 2071 C C . GLN A 1 263 ? 3.462 -11.042 -14.319 1.00 97.38 263 GLN A C 1
ATOM 2073 O O . GLN A 1 263 ? 3.332 -10.794 -13.120 1.00 97.38 263 GLN A O 1
ATOM 2078 N N . TRP A 1 264 ? 3.659 -10.069 -15.210 1.00 97.31 264 TRP A N 1
ATOM 2079 C CA . TRP A 1 264 ? 3.748 -8.652 -14.846 1.00 97.31 264 TRP A CA 1
ATOM 2080 C C . TRP A 1 264 ? 2.475 -8.132 -14.161 1.00 97.31 264 TRP A C 1
ATOM 2082 O O . TRP A 1 264 ? 2.552 -7.317 -13.241 1.00 97.31 264 TRP A O 1
ATOM 2092 N N . GLN A 1 265 ? 1.299 -8.620 -14.573 1.00 98.06 265 GLN A N 1
ATOM 2093 C CA . GLN A 1 265 ? 0.021 -8.268 -13.953 1.00 98.06 265 GLN A CA 1
ATOM 2094 C C . GLN A 1 265 ? -0.087 -8.879 -12.559 1.00 98.06 265 GLN A C 1
ATOM 2096 O O . GLN A 1 265 ? -0.488 -8.188 -11.627 1.00 98.06 265 GLN A O 1
ATOM 2101 N N . ILE A 1 266 ? 0.326 -10.144 -12.414 1.00 98.00 266 ILE A N 1
ATOM 2102 C CA . ILE A 1 266 ? 0.346 -10.859 -11.131 1.00 98.00 266 ILE A CA 1
ATOM 2103 C C . ILE A 1 266 ? 1.264 -10.138 -10.136 1.00 98.00 266 ILE A C 1
ATOM 2105 O O . ILE A 1 266 ? 0.901 -9.952 -8.976 1.00 98.00 266 ILE A O 1
ATOM 2109 N N . ASP A 1 267 ? 2.437 -9.683 -10.582 1.00 97.50 267 ASP A N 1
ATOM 2110 C CA . ASP A 1 267 ? 3.370 -8.944 -9.727 1.00 97.50 267 ASP A CA 1
ATOM 2111 C C . ASP A 1 267 ? 2.823 -7.575 -9.313 1.00 97.50 267 ASP A C 1
ATOM 2113 O O . ASP A 1 267 ? 2.967 -7.179 -8.155 1.00 97.50 267 ASP A O 1
ATOM 2117 N N . LEU A 1 268 ? 2.161 -6.855 -10.222 1.00 97.25 268 LEU A N 1
ATOM 2118 C CA . LEU A 1 268 ? 1.506 -5.591 -9.883 1.00 97.25 268 LEU A CA 1
ATOM 2119 C C . LEU A 1 268 ? 0.310 -5.780 -8.951 1.00 97.25 268 LEU A C 1
ATOM 2121 O O . LEU A 1 268 ? 0.129 -4.967 -8.049 1.00 97.25 268 LEU A O 1
ATOM 2125 N N . GLU A 1 269 ? -0.482 -6.837 -9.128 1.00 97.38 269 GLU A N 1
ATOM 2126 C CA . GLU A 1 269 ? -1.578 -7.176 -8.217 1.00 97.38 269 GLU A CA 1
ATOM 2127 C C . GLU A 1 269 ? -1.032 -7.513 -6.826 1.00 97.38 269 GLU A C 1
ATOM 2129 O O . GLU A 1 269 ? -1.537 -7.022 -5.815 1.00 97.38 269 GLU A O 1
ATOM 2134 N N . TYR A 1 270 ? 0.059 -8.277 -6.762 1.00 96.75 270 TYR A N 1
ATOM 2135 C CA . TYR A 1 270 ? 0.746 -8.584 -5.514 1.00 96.75 270 TYR A CA 1
ATOM 2136 C C . TYR A 1 270 ? 1.269 -7.313 -4.823 1.00 96.75 270 TYR A C 1
ATOM 2138 O O . TYR A 1 270 ? 1.011 -7.111 -3.634 1.00 96.75 270 TYR A O 1
ATOM 2146 N N . MET A 1 271 ? 1.918 -6.404 -5.559 1.00 95.81 271 MET A N 1
ATOM 2147 C CA . MET A 1 271 ? 2.333 -5.099 -5.027 1.00 95.81 271 MET A CA 1
ATOM 2148 C C . MET A 1 271 ? 1.140 -4.253 -4.571 1.00 95.81 271 MET A C 1
ATOM 2150 O O . MET A 1 271 ? 1.190 -3.670 -3.488 1.00 95.81 271 MET A O 1
ATOM 2154 N N . HIS A 1 272 ? 0.053 -4.213 -5.342 1.00 94.75 272 HIS A N 1
ATOM 2155 C CA . HIS A 1 272 ? -1.162 -3.484 -4.988 1.00 94.75 272 HIS A CA 1
ATOM 2156 C C . HIS A 1 272 ? -1.784 -4.015 -3.688 1.00 94.75 272 HIS A C 1
ATOM 2158 O O . HIS A 1 272 ? -2.073 -3.231 -2.782 1.00 94.75 272 HIS A O 1
ATOM 2164 N N . ASN A 1 273 ? -1.888 -5.334 -3.529 1.00 94.88 273 ASN A N 1
ATOM 2165 C CA . ASN A 1 273 ? -2.371 -5.957 -2.295 1.00 94.88 273 ASN A CA 1
ATOM 2166 C C . ASN A 1 273 ? -1.508 -5.579 -1.082 1.00 94.88 273 ASN A C 1
ATOM 2168 O O . ASN A 1 273 ? -2.045 -5.305 -0.007 1.00 94.88 273 ASN A O 1
ATOM 2172 N N . ILE A 1 274 ? -0.184 -5.477 -1.251 1.00 94.44 274 ILE A N 1
ATOM 2173 C CA . ILE A 1 274 ? 0.713 -4.977 -0.198 1.00 94.44 274 ILE A CA 1
ATOM 2174 C C . ILE A 1 274 ? 0.386 -3.517 0.153 1.00 94.44 274 ILE A C 1
ATOM 2176 O O . ILE A 1 274 ? 0.353 -3.184 1.339 1.00 94.44 274 ILE A O 1
ATOM 2180 N N . THR A 1 275 ? 0.100 -2.650 -0.830 1.00 92.06 275 THR A N 1
ATOM 2181 C CA . THR A 1 275 ? -0.291 -1.252 -0.546 1.00 92.06 275 THR A CA 1
ATOM 2182 C C . THR A 1 275 ? -1.563 -1.170 0.307 1.00 92.06 275 THR A C 1
ATOM 2184 O O . THR A 1 275 ? -1.609 -0.394 1.263 1.00 92.06 275 THR A O 1
ATOM 2187 N N . LEU A 1 276 ? -2.566 -2.014 0.032 1.00 91.12 276 LEU A N 1
ATOM 2188 C CA . LEU A 1 276 ? -3.824 -2.050 0.788 1.00 91.12 276 LEU A CA 1
ATOM 2189 C C . LEU A 1 276 ? -3.644 -2.632 2.196 1.00 91.12 276 LEU A C 1
ATOM 2191 O O . LEU A 1 276 ? -4.174 -2.087 3.164 1.00 91.12 276 LEU A O 1
ATOM 2195 N N . ALA A 1 277 ? -2.853 -3.697 2.337 1.00 91.94 277 ALA A N 1
ATOM 2196 C CA . ALA A 1 277 ? -2.524 -4.262 3.645 1.00 91.94 277 ALA A CA 1
ATOM 2197 C C . ALA A 1 277 ? -1.753 -3.255 4.518 1.00 91.94 277 ALA A C 1
ATOM 2199 O O . ALA A 1 277 ? -1.999 -3.139 5.721 1.00 91.94 277 ALA A O 1
ATOM 2200 N N . ASN A 1 278 ? -0.849 -2.483 3.907 1.00 90.12 278 ASN A N 1
ATOM 2201 C CA . ASN A 1 278 ? -0.128 -1.420 4.597 1.00 90.12 278 ASN A CA 1
ATOM 2202 C C . ASN A 1 278 ? -1.082 -0.321 5.085 1.00 90.12 278 ASN A C 1
ATOM 2204 O O . ASN A 1 278 ? -0.993 0.082 6.240 1.00 90.12 278 ASN A O 1
ATOM 2208 N N . LEU A 1 279 ? -2.064 0.083 4.272 1.00 87.94 279 LEU A N 1
ATOM 2209 C CA . LEU A 1 279 ? -3.084 1.052 4.687 1.00 87.94 279 LEU A CA 1
ATOM 2210 C C . LEU A 1 279 ? -3.842 0.614 5.946 1.00 87.94 279 LEU A C 1
ATOM 2212 O O . LEU A 1 279 ? -3.986 1.389 6.892 1.00 87.94 279 LEU A O 1
ATOM 2216 N N . GLN A 1 280 ? -4.302 -0.638 5.971 1.00 87.62 280 GLN A N 1
ATOM 2217 C CA . GLN A 1 280 ? -5.010 -1.195 7.125 1.00 87.62 280 GLN A CA 1
ATOM 2218 C C . GLN A 1 280 ? -4.120 -1.201 8.375 1.00 87.62 280 GLN A C 1
ATOM 2220 O O . GLN A 1 280 ? -4.561 -0.834 9.465 1.00 87.62 280 GLN A O 1
ATOM 2225 N N . SER A 1 281 ? -2.843 -1.561 8.217 1.00 87.56 281 SER A N 1
ATOM 2226 C CA . SER A 1 281 ? -1.859 -1.521 9.303 1.00 87.56 281 SER A CA 1
ATOM 2227 C C . SER A 1 281 ? -1.574 -0.091 9.786 1.00 87.56 281 SER A C 1
ATOM 2229 O O . SER A 1 281 ? -1.467 0.149 10.993 1.00 87.56 281 SER A O 1
ATOM 2231 N N . ALA A 1 282 ? -1.479 0.873 8.867 1.00 86.19 282 ALA A N 1
ATOM 2232 C CA . ALA A 1 282 ? -1.218 2.278 9.163 1.00 86.19 282 ALA A CA 1
ATOM 2233 C C . ALA A 1 282 ? -2.365 2.908 9.963 1.00 86.19 282 ALA A C 1
ATOM 2235 O O . ALA A 1 282 ? -2.106 3.567 10.970 1.00 86.19 282 ALA A O 1
ATOM 2236 N N . ALA A 1 283 ? -3.620 2.628 9.590 1.00 86.75 283 ALA A N 1
ATOM 2237 C CA . ALA A 1 283 ? -4.800 3.092 10.318 1.00 86.75 283 ALA A CA 1
ATOM 2238 C C . ALA A 1 283 ? -4.758 2.699 11.808 1.00 86.75 283 ALA A C 1
ATOM 2240 O O . ALA A 1 283 ? -5.059 3.514 12.677 1.00 86.75 283 ALA A O 1
ATOM 2241 N N . VAL A 1 284 ? -4.305 1.481 12.120 1.00 86.56 284 VAL A N 1
ATOM 2242 C CA . VAL A 1 284 ? -4.148 1.017 13.509 1.00 86.56 284 VAL A CA 1
ATOM 2243 C C . VAL A 1 284 ? -2.907 1.617 14.171 1.00 86.56 284 VAL A C 1
ATOM 2245 O O . VAL A 1 284 ? -2.960 2.053 15.321 1.00 86.56 284 VAL A O 1
ATOM 2248 N N . SER A 1 285 ? -1.779 1.632 13.462 1.00 84.75 285 SER A N 1
ATOM 2249 C CA . SER A 1 285 ? -0.482 2.043 14.013 1.00 84.75 285 SER A CA 1
ATOM 2250 C C . SER A 1 285 ? -0.436 3.528 14.362 1.00 84.75 285 SER A C 1
ATOM 2252 O O . SER A 1 285 ? 0.178 3.894 15.360 1.00 84.75 285 SER A O 1
ATOM 2254 N N . ILE A 1 286 ? -1.122 4.374 13.592 1.00 82.06 286 ILE A N 1
ATOM 2255 C CA . ILE A 1 286 ? -1.209 5.819 13.845 1.00 82.06 286 ILE A CA 1
ATOM 2256 C C . ILE A 1 286 ? -1.999 6.109 15.126 1.00 82.06 286 ILE A C 1
ATOM 2258 O O . ILE A 1 286 ? -1.593 6.966 15.907 1.00 82.06 286 ILE A O 1
ATOM 2262 N N . ALA A 1 287 ? -3.073 5.360 15.393 1.00 82.31 287 ALA A N 1
ATOM 2263 C CA . ALA A 1 287 ? -3.847 5.503 16.628 1.00 82.31 287 ALA A CA 1
ATOM 2264 C C . ALA A 1 287 ? -3.162 4.864 17.849 1.00 82.31 287 ALA A C 1
ATOM 2266 O O . ALA A 1 287 ? -3.227 5.398 18.955 1.00 82.31 287 ALA A O 1
ATOM 2267 N N . LYS A 1 288 ? -2.513 3.707 17.665 1.00 84.38 288 LYS A N 1
ATOM 2268 C CA . LYS A 1 288 ? -1.840 2.969 18.746 1.00 84.38 288 LYS A CA 1
ATOM 2269 C C . LYS A 1 288 ? -0.500 3.596 19.145 1.00 84.38 288 LYS A C 1
ATOM 2271 O O . LYS A 1 288 ? -0.118 3.518 20.310 1.00 84.38 288 LYS A O 1
ATOM 2276 N N . GLY A 1 289 ? 0.215 4.177 18.186 1.00 83.12 289 GLY A N 1
ATOM 2277 C CA . GLY A 1 289 ? 1.614 4.558 18.334 1.00 83.12 289 GLY A CA 1
ATOM 2278 C C . GLY A 1 289 ? 2.585 3.372 18.192 1.00 83.12 289 GLY A C 1
ATOM 2279 O O . GLY A 1 289 ? 2.175 2.215 18.028 1.00 83.12 289 GLY A O 1
ATOM 2280 N N . PRO A 1 290 ? 3.902 3.642 18.225 1.00 85.88 290 PRO A N 1
ATOM 2281 C CA . PRO A 1 290 ? 4.931 2.624 18.069 1.00 85.88 290 PRO A CA 1
ATOM 2282 C C . PRO A 1 290 ? 4.915 1.631 19.234 1.00 85.88 290 PRO A C 1
ATOM 2284 O O . PRO A 1 290 ? 4.742 1.997 20.391 1.00 85.88 290 PRO A O 1
ATOM 2287 N N . SER A 1 291 ? 5.181 0.357 18.936 1.00 84.88 291 SER A N 1
ATOM 2288 C CA . SER A 1 291 ? 5.253 -0.680 19.980 1.00 84.88 291 SER A CA 1
ATOM 2289 C C . SER A 1 291 ? 6.501 -0.554 20.864 1.00 84.88 291 SER A C 1
ATOM 2291 O O . SER A 1 291 ? 6.519 -1.085 21.968 1.00 84.88 291 SER A O 1
ATOM 2293 N N . ASN A 1 292 ? 7.545 0.131 20.384 1.00 88.56 292 ASN A N 1
ATOM 2294 C CA . ASN A 1 292 ? 8.752 0.420 21.153 1.00 88.56 292 ASN A CA 1
ATOM 2295 C C . ASN A 1 292 ? 8.626 1.804 21.819 1.00 88.56 292 ASN A C 1
ATOM 2297 O O . ASN A 1 292 ? 8.616 2.805 21.095 1.00 88.56 292 ASN A O 1
ATOM 2301 N N . PRO A 1 293 ? 8.604 1.890 23.162 1.00 87.94 293 PRO A N 1
ATOM 2302 C CA . PRO A 1 293 ? 8.479 3.158 23.880 1.00 87.94 293 PRO A CA 1
ATOM 2303 C C . PRO A 1 293 ? 9.572 4.180 23.545 1.00 87.94 293 PRO A C 1
ATOM 2305 O O . PRO A 1 293 ? 9.309 5.378 23.547 1.00 87.94 293 PRO A O 1
ATOM 2308 N N . ASN A 1 294 ? 10.779 3.736 23.176 1.00 91.69 294 ASN A N 1
ATOM 2309 C CA . ASN A 1 294 ? 11.883 4.635 22.810 1.00 91.69 294 ASN A CA 1
ATOM 2310 C C . ASN A 1 294 ? 11.616 5.428 21.522 1.00 91.69 294 ASN A C 1
ATOM 2312 O O . ASN A 1 294 ? 12.316 6.397 21.235 1.00 91.69 294 ASN A O 1
ATOM 2316 N N . LEU A 1 295 ? 10.619 5.017 20.733 1.00 89.00 295 LEU A N 1
ATOM 2317 C CA . LEU A 1 295 ? 10.208 5.731 19.530 1.00 89.00 295 LEU A CA 1
ATOM 2318 C C . LEU A 1 295 ? 9.162 6.814 19.812 1.00 89.00 295 LEU A C 1
ATOM 2320 O O . LEU A 1 295 ? 8.912 7.635 18.936 1.00 89.00 295 LEU A O 1
ATOM 2324 N N . LEU A 1 296 ? 8.584 6.861 21.018 1.00 85.69 296 LEU A N 1
ATOM 2325 C CA . LEU A 1 296 ? 7.565 7.853 21.378 1.00 85.69 296 LEU A CA 1
ATOM 2326 C C . LEU A 1 296 ? 8.088 9.291 21.293 1.00 85.69 296 LEU A C 1
ATOM 2328 O O . LEU A 1 296 ? 7.323 10.187 20.963 1.00 85.69 296 LEU A O 1
ATOM 2332 N N . GLN A 1 297 ? 9.388 9.508 21.508 1.00 88.06 297 GLN A N 1
ATOM 2333 C CA . GLN A 1 297 ? 10.021 10.824 21.352 1.00 88.06 297 GLN A CA 1
ATOM 2334 C C . GLN A 1 297 ? 9.989 11.361 19.910 1.00 88.06 297 GLN A C 1
ATOM 2336 O O . GLN A 1 297 ? 10.142 12.558 19.701 1.00 88.06 297 GLN A O 1
ATOM 2341 N N . TYR A 1 298 ? 9.802 10.484 18.917 1.00 85.38 298 TYR A N 1
ATOM 2342 C CA . TYR A 1 298 ? 9.706 10.852 17.501 1.00 85.38 298 TYR A CA 1
ATOM 2343 C C . TYR A 1 298 ? 8.255 10.932 17.013 1.00 85.38 298 TYR A C 1
ATOM 2345 O O . TYR A 1 298 ? 8.012 11.239 15.846 1.00 85.38 298 TYR A O 1
ATOM 2353 N N . VAL A 1 299 ? 7.285 10.627 17.880 1.00 83.56 299 VAL A N 1
ATOM 2354 C CA . VAL A 1 299 ? 5.864 10.724 17.551 1.00 83.56 299 VAL A CA 1
ATOM 2355 C C . VAL A 1 299 ? 5.426 12.170 17.725 1.00 83.56 299 VAL A C 1
ATOM 2357 O O . VAL A 1 299 ? 5.521 12.728 18.814 1.00 83.56 299 VAL A O 1
ATOM 2360 N N . ASN A 1 300 ? 4.882 12.749 16.659 1.00 82.25 300 ASN A N 1
ATOM 2361 C CA . ASN A 1 300 ? 4.237 14.055 16.699 1.00 82.25 300 ASN A CA 1
ATOM 2362 C C . ASN A 1 300 ? 2.725 13.852 16.881 1.00 82.25 300 ASN A C 1
ATOM 2364 O O . ASN A 1 300 ? 2.047 13.515 15.908 1.00 82.25 300 ASN A O 1
ATOM 2368 N N . PRO A 1 301 ? 2.175 13.998 18.101 1.00 81.19 301 PRO A N 1
ATOM 2369 C CA . PRO A 1 301 ? 0.746 13.829 18.317 1.00 81.19 301 PRO A CA 1
ATOM 2370 C C . PRO A 1 301 ? -0.047 14.966 17.650 1.00 81.19 301 PRO A C 1
ATOM 2372 O O . PRO A 1 301 ? 0.468 16.082 17.520 1.00 81.19 301 PRO A O 1
ATOM 2375 N N . PRO A 1 302 ? -1.318 14.725 17.276 1.00 81.31 302 PRO A N 1
ATOM 2376 C CA . PRO A 1 302 ? -2.180 15.781 16.758 1.00 81.31 302 PRO A CA 1
ATOM 2377 C C . PRO A 1 302 ? -2.296 16.915 17.782 1.00 81.31 302 PRO A C 1
ATOM 2379 O O . PRO A 1 302 ? -2.525 16.672 18.970 1.00 81.31 302 PRO A O 1
ATOM 2382 N N . THR A 1 303 ? -2.130 18.161 17.341 1.00 81.81 303 THR A N 1
ATOM 2383 C CA . THR A 1 303 ? -2.203 19.346 18.211 1.00 81.81 303 THR A CA 1
ATOM 2384 C C . THR A 1 303 ? -3.627 19.884 18.314 1.00 81.81 303 THR A C 1
ATOM 2386 O O . THR A 1 303 ? -4.024 20.375 19.375 1.00 81.81 303 THR A O 1
ATOM 2389 N N . ASP A 1 304 ? -4.420 19.728 17.256 1.00 83.00 304 ASP A N 1
ATOM 2390 C CA . ASP A 1 304 ? -5.792 20.200 17.151 1.00 83.00 304 ASP A CA 1
ATOM 2391 C C . ASP A 1 304 ? -6.795 19.285 17.877 1.00 83.00 304 ASP A C 1
ATOM 2393 O O . ASP A 1 304 ? -6.646 18.064 17.975 1.00 83.00 304 ASP A O 1
ATOM 2397 N N . SER A 1 305 ? -7.855 19.890 18.420 1.00 85.38 305 SER A N 1
ATOM 2398 C CA . SER A 1 305 ? -8.864 19.178 19.214 1.00 85.38 305 SER A CA 1
ATOM 2399 C C . SER A 1 305 ? -9.665 18.163 18.395 1.00 85.38 305 SER A C 1
ATOM 2401 O O . SER A 1 305 ? -10.108 17.147 18.937 1.00 85.38 305 SER A O 1
ATOM 2403 N N . ALA A 1 306 ? -9.843 18.417 17.098 1.00 82.69 306 ALA A N 1
ATOM 2404 C CA . ALA A 1 306 ? -10.662 17.593 16.227 1.00 82.69 306 ALA A CA 1
ATOM 2405 C C . ALA A 1 306 ? -9.946 16.286 15.845 1.00 82.69 306 ALA A C 1
ATOM 2407 O O . ALA A 1 306 ? -10.509 15.206 16.030 1.00 82.69 306 ALA A O 1
ATOM 2408 N N . SER A 1 307 ? -8.676 16.353 15.447 1.00 81.69 307 SER A N 1
ATOM 2409 C CA . SER A 1 307 ? -7.839 15.178 15.179 1.00 81.69 307 SER A CA 1
ATOM 2410 C C . SER A 1 307 ? -7.561 14.379 16.450 1.00 81.69 307 SER A C 1
ATOM 2412 O O . SER A 1 307 ? -7.604 13.153 16.414 1.00 81.69 307 SER A O 1
ATOM 2414 N N . LYS A 1 308 ? -7.396 15.026 17.617 1.00 86.94 308 LYS A N 1
ATOM 2415 C CA . LYS A 1 308 ? -7.339 14.314 18.913 1.00 86.94 308 LYS A CA 1
ATOM 2416 C C . LYS A 1 308 ? -8.606 13.506 19.193 1.00 86.94 308 LYS A C 1
ATOM 2418 O O . LYS A 1 308 ? -8.529 12.384 19.695 1.00 86.94 308 LYS A O 1
ATOM 2423 N N . LYS A 1 309 ? -9.779 14.063 18.875 1.00 87.50 309 LYS A N 1
ATOM 2424 C CA . LYS A 1 309 ? -11.059 13.359 19.021 1.00 87.50 309 LYS A CA 1
ATOM 2425 C C . LYS A 1 309 ? -11.142 12.164 18.071 1.00 87.50 309 LYS A C 1
ATOM 2427 O O . LYS A 1 309 ? -11.615 11.116 18.495 1.00 87.50 309 LYS A O 1
ATOM 2432 N N . LEU A 1 310 ? -10.684 12.304 16.828 1.00 86.31 310 LEU A N 1
ATOM 2433 C CA . LEU A 1 310 ? -10.662 11.209 15.853 1.00 86.31 310 LEU A CA 1
ATOM 2434 C C . LEU A 1 310 ? -9.649 10.117 16.227 1.00 86.31 310 LEU A C 1
ATOM 2436 O O . LEU A 1 310 ? -10.016 8.948 16.203 1.00 86.31 310 LEU A O 1
ATOM 2440 N N . CYS A 1 311 ? -8.455 10.485 16.707 1.00 85.94 311 CYS A N 1
ATOM 2441 C CA . CYS A 1 311 ? -7.449 9.564 17.263 1.00 85.94 311 CYS A CA 1
ATOM 2442 C C . CYS A 1 311 ? -8.040 8.660 18.355 1.00 85.94 311 CYS A C 1
ATOM 2444 O O . CYS A 1 311 ? -7.864 7.445 18.337 1.00 85.94 311 CYS A O 1
ATOM 2446 N N . LYS A 1 312 ? -8.806 9.243 19.288 1.00 87.12 312 LYS A N 1
ATOM 2447 C CA . LYS A 1 312 ? -9.478 8.495 20.366 1.00 87.12 312 LYS A CA 1
ATOM 2448 C C . LYS A 1 312 ? -10.692 7.690 19.890 1.00 87.12 312 LYS A C 1
ATOM 2450 O O . LYS A 1 312 ? -11.165 6.820 20.615 1.00 87.12 312 LYS A O 1
ATOM 2455 N N . ASN A 1 313 ? -11.197 7.974 18.693 1.00 87.81 313 ASN A N 1
ATOM 2456 C CA . ASN A 1 313 ? -12.400 7.383 18.117 1.00 87.81 313 ASN A CA 1
ATOM 2457 C C . ASN A 1 313 ? -12.054 6.525 16.893 1.00 87.81 313 ASN A C 1
ATOM 2459 O O . ASN A 1 313 ? -12.633 6.694 15.819 1.00 87.81 313 ASN A O 1
ATOM 2463 N N . GLN A 1 314 ? -11.135 5.576 17.066 1.00 87.88 314 GLN A N 1
ATOM 2464 C CA . GLN A 1 314 ? -10.801 4.591 16.042 1.00 87.88 314 GLN A CA 1
ATOM 2465 C C . GLN A 1 314 ? -11.267 3.195 16.462 1.00 87.88 314 GLN A C 1
ATOM 2467 O O . GLN A 1 314 ? -11.002 2.722 17.566 1.00 87.88 314 GLN A O 1
ATOM 2472 N N . LYS A 1 315 ? -12.003 2.533 15.572 1.00 88.06 315 LYS A N 1
ATOM 2473 C CA . LYS A 1 315 ? -12.472 1.158 15.718 1.00 88.06 315 LYS A CA 1
ATOM 2474 C C . LYS A 1 315 ? -11.427 0.227 15.133 1.00 88.06 315 LYS A C 1
ATOM 2476 O O . LYS A 1 315 ? -11.078 0.335 13.964 1.00 88.06 315 LYS A O 1
ATOM 2481 N N . VAL A 1 316 ? -10.982 -0.725 15.941 1.00 84.44 316 VAL A N 1
ATOM 2482 C CA . VAL A 1 316 ? -10.040 -1.760 15.519 1.00 84.44 316 VAL A CA 1
ATOM 2483 C C . VAL A 1 316 ? -10.606 -3.111 15.921 1.00 84.44 316 VAL A C 1
ATOM 2485 O O . VAL A 1 316 ? -11.148 -3.267 17.017 1.00 84.44 316 VAL A O 1
ATOM 2488 N N . TYR A 1 317 ? -10.492 -4.095 15.034 1.00 80.81 317 TYR A N 1
ATOM 2489 C CA . TYR A 1 317 ? -10.801 -5.472 15.386 1.00 80.81 317 TYR A CA 1
ATOM 2490 C C . TYR A 1 317 ? -9.681 -6.026 16.272 1.00 80.81 317 TYR A C 1
ATOM 2492 O O . TYR A 1 317 ? -8.519 -6.058 15.871 1.00 80.81 317 TYR A O 1
ATOM 2500 N N . SER A 1 318 ? -10.019 -6.450 17.489 1.00 81.00 318 SER A N 1
ATOM 2501 C CA . SER A 1 318 ? -9.071 -7.045 18.430 1.00 81.00 318 SER A CA 1
ATOM 2502 C C . SER A 1 318 ? -9.611 -8.379 18.915 1.00 81.00 318 SER A C 1
ATOM 2504 O O . SER A 1 318 ? -10.733 -8.452 19.404 1.00 81.00 318 SER A O 1
ATOM 2506 N N . THR A 1 319 ? -8.796 -9.425 18.822 1.00 83.06 319 THR A N 1
ATOM 2507 C CA . THR A 1 319 ? -9.096 -10.736 19.415 1.00 83.06 319 THR A CA 1
ATOM 2508 C C . THR A 1 319 ? -8.840 -10.771 20.924 1.00 83.06 319 THR A C 1
ATOM 2510 O O . THR A 1 319 ? -9.251 -11.715 21.588 1.00 83.06 319 THR A O 1
ATOM 2513 N N . ALA A 1 320 ? -8.178 -9.747 21.473 1.00 82.19 320 ALA A N 1
ATOM 2514 C CA . ALA A 1 320 ? -7.854 -9.646 22.895 1.00 82.19 320 ALA A CA 1
ATOM 2515 C C . ALA A 1 320 ? -8.950 -8.956 23.728 1.00 82.19 320 ALA A C 1
ATOM 2517 O O . ALA A 1 320 ? -8.911 -9.024 24.953 1.00 82.19 320 ALA A O 1
ATOM 2518 N N . HIS A 1 321 ? -9.917 -8.291 23.088 1.00 79.50 321 HIS A N 1
ATOM 2519 C CA . HIS A 1 321 ? -10.952 -7.510 23.768 1.00 79.50 321 HIS A CA 1
ATOM 2520 C C . HIS A 1 321 ? -12.349 -7.941 23.311 1.00 79.50 321 HIS A C 1
ATOM 2522 O O . HIS A 1 321 ? -12.575 -8.186 22.128 1.00 79.50 321 HIS A O 1
ATOM 2528 N N . PHE A 1 322 ? -13.307 -7.972 24.241 1.00 78.12 322 PHE A N 1
ATOM 2529 C CA . PHE A 1 322 ? -14.716 -8.249 23.954 1.00 78.12 322 PHE A CA 1
ATOM 2530 C C . PHE A 1 322 ? -15.570 -7.009 24.225 1.00 78.12 322 PHE A C 1
ATOM 2532 O O . PHE A 1 322 ? -15.466 -6.394 25.283 1.00 78.12 322 PHE A O 1
ATOM 2539 N N . ASN A 1 323 ? -16.455 -6.669 23.287 1.00 78.12 323 ASN A N 1
ATOM 2540 C CA . ASN A 1 323 ? -17.448 -5.614 23.478 1.00 78.12 323 ASN A CA 1
ATOM 2541 C C . ASN A 1 323 ? -18.737 -6.234 24.031 1.00 78.12 323 ASN A C 1
ATOM 2543 O O . ASN A 1 323 ? -19.378 -7.032 23.349 1.00 78.12 323 ASN A O 1
ATOM 2547 N N . PHE A 1 324 ? -19.134 -5.861 25.247 1.00 82.31 324 PHE A N 1
ATOM 2548 C CA . PHE A 1 324 ? -20.423 -6.241 25.828 1.00 82.31 324 PHE A CA 1
ATOM 2549 C C . PHE A 1 324 ? -21.332 -5.020 25.964 1.00 82.31 324 PHE A C 1
ATOM 2551 O O . PHE A 1 324 ? -20.891 -3.904 26.237 1.00 82.31 324 PHE A O 1
ATOM 2558 N N . SER A 1 325 ? -22.635 -5.227 25.777 1.00 88.19 325 SER A N 1
ATOM 2559 C CA . SER A 1 325 ? -23.617 -4.171 26.005 1.00 88.19 325 SER A CA 1
ATOM 2560 C C . SER A 1 325 ? -23.787 -3.950 27.506 1.00 88.19 325 SER A C 1
ATOM 2562 O O . SER A 1 325 ? -24.428 -4.746 28.196 1.00 88.19 325 SER A O 1
ATOM 2564 N N . LEU A 1 326 ? -23.231 -2.844 28.006 1.00 89.69 326 LEU A N 1
ATOM 2565 C CA . LEU A 1 326 ? -23.375 -2.438 29.404 1.00 89.69 326 LEU A 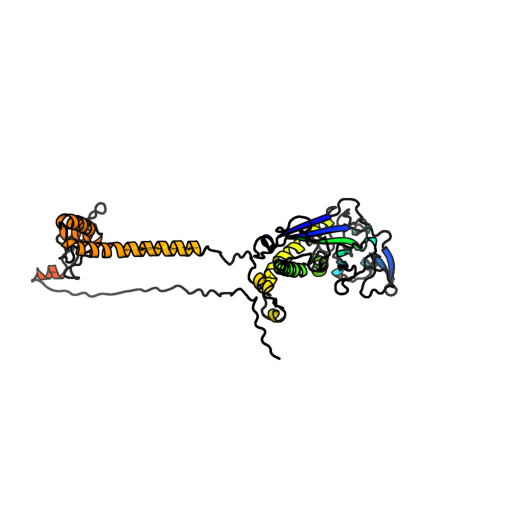CA 1
ATOM 2566 C C . LEU A 1 326 ? -24.851 -2.289 29.800 1.00 89.69 326 LEU A C 1
ATOM 2568 O O . LEU A 1 326 ? -25.221 -2.609 30.925 1.00 89.69 326 LEU A O 1
ATOM 2572 N N . PHE A 1 327 ? -25.702 -1.865 28.861 1.00 93.62 327 PHE A N 1
ATOM 2573 C CA . PHE A 1 327 ? -27.142 -1.763 29.077 1.00 93.62 327 PHE A CA 1
ATOM 2574 C C . PHE A 1 327 ? -27.751 -3.106 29.497 1.00 93.62 327 PHE A C 1
ATOM 2576 O O . PHE A 1 327 ? -28.398 -3.184 30.539 1.00 93.62 327 PHE A O 1
ATOM 2583 N N . TRP A 1 328 ? -27.503 -4.173 28.730 1.00 94.88 328 TRP A N 1
ATOM 2584 C CA . TRP A 1 328 ? -28.036 -5.499 29.047 1.00 94.88 328 TRP A CA 1
ATOM 2585 C C . TRP A 1 328 ? -27.423 -6.080 30.319 1.00 94.88 328 TRP A C 1
ATOM 2587 O O . TRP A 1 328 ? -28.142 -6.679 31.116 1.00 94.88 328 TRP A O 1
ATOM 2597 N N . LEU A 1 329 ? -26.127 -5.848 30.550 1.00 94.38 329 LEU A N 1
ATOM 2598 C CA . LEU A 1 329 ? -25.457 -6.255 31.784 1.00 94.38 329 LEU A CA 1
ATOM 2599 C C . LEU A 1 329 ? -26.133 -5.623 33.014 1.00 94.38 329 LEU A C 1
ATOM 2601 O O . LEU A 1 329 ? -26.519 -6.330 33.943 1.00 94.38 329 LEU A O 1
ATOM 2605 N N . ILE A 1 330 ? -26.331 -4.301 32.996 1.00 96.56 330 ILE A N 1
ATOM 2606 C CA . ILE A 1 330 ? -26.982 -3.567 34.088 1.00 96.56 330 ILE A CA 1
ATOM 2607 C C . ILE A 1 330 ? -28.440 -4.004 34.237 1.00 96.56 330 ILE A C 1
ATOM 2609 O O . ILE A 1 330 ? -28.902 -4.185 35.362 1.00 96.56 330 ILE A O 1
ATOM 2613 N N . LEU A 1 331 ? -29.172 -4.202 33.140 1.00 96.56 331 LEU A N 1
ATOM 2614 C CA . LEU A 1 331 ? -30.574 -4.620 33.179 1.00 96.56 331 LEU A CA 1
ATOM 2615 C C . LEU A 1 331 ? -30.734 -5.988 33.849 1.00 96.56 331 LEU A C 1
ATOM 2617 O O . LEU A 1 331 ? -31.570 -6.137 34.735 1.00 96.56 331 LEU A O 1
ATOM 2621 N N . VAL A 1 332 ? -29.909 -6.969 33.477 1.00 96.88 332 VAL A N 1
ATOM 2622 C CA . VAL A 1 332 ? -29.966 -8.315 34.066 1.00 96.88 332 VAL A CA 1
ATOM 2623 C C . VAL A 1 332 ? -29.562 -8.285 35.540 1.00 96.88 332 VAL A C 1
ATOM 2625 O O . VAL A 1 332 ? -30.269 -8.850 36.374 1.00 96.88 332 VAL A O 1
ATOM 2628 N N . LEU A 1 333 ? -28.474 -7.586 35.886 1.00 96.88 333 LEU A N 1
ATOM 2629 C CA . LEU A 1 333 ? -28.013 -7.476 37.274 1.00 96.88 333 LEU A CA 1
ATOM 2630 C C . LEU A 1 333 ? -29.024 -6.741 38.161 1.00 96.88 333 LEU A C 1
ATOM 2632 O O . LEU A 1 333 ? -29.311 -7.191 39.270 1.00 96.88 333 LEU A O 1
ATOM 2636 N N . SER A 1 334 ? -29.593 -5.635 37.680 1.00 97.25 334 SER A N 1
ATOM 2637 C CA . SER A 1 334 ? -30.582 -4.856 38.433 1.00 97.25 334 SER A CA 1
ATOM 2638 C C . SER A 1 334 ? -31.889 -5.622 38.610 1.00 97.25 334 SER A C 1
ATOM 2640 O O . SER A 1 334 ? -32.366 -5.732 39.738 1.00 97.25 334 SER A O 1
ATOM 2642 N N . LEU A 1 335 ? -32.435 -6.222 37.548 1.00 97.81 335 LEU A N 1
ATOM 2643 C CA . LEU A 1 335 ? -33.664 -7.011 37.630 1.00 97.81 335 LEU A CA 1
ATOM 2644 C C . LEU A 1 335 ? -33.481 -8.242 38.528 1.00 97.81 335 LEU A C 1
ATOM 2646 O O . LEU A 1 335 ? -34.331 -8.505 39.375 1.00 97.81 335 LEU A O 1
ATOM 2650 N N . GLY A 1 336 ? -32.357 -8.953 38.400 1.00 97.69 336 GLY A N 1
ATOM 2651 C CA . GLY A 1 336 ? -32.020 -10.080 39.271 1.00 97.69 336 GLY A CA 1
ATOM 2652 C C . GLY A 1 336 ? -31.906 -9.664 40.738 1.00 97.69 336 GLY A C 1
ATOM 2653 O O . GLY A 1 336 ? -32.481 -10.310 41.610 1.00 97.69 336 GLY A O 1
ATOM 2654 N N . THR A 1 337 ? -31.250 -8.533 41.011 1.00 97.31 337 THR A N 1
ATOM 2655 C CA . THR A 1 337 ? -31.146 -7.980 42.371 1.00 97.31 337 THR A CA 1
ATOM 2656 C C . THR A 1 337 ? -32.519 -7.602 42.926 1.00 97.31 337 THR A C 1
ATOM 2658 O O . THR A 1 337 ? -32.822 -7.921 44.071 1.00 97.31 337 THR A O 1
ATOM 2661 N N . VAL A 1 338 ? -33.383 -6.972 42.123 1.00 96.88 338 VAL A N 1
ATOM 2662 C CA . VAL A 1 338 ? -34.754 -6.631 42.532 1.00 96.88 338 VAL A CA 1
ATOM 2663 C C . VAL A 1 338 ? -35.564 -7.887 42.846 1.00 96.88 338 VAL A C 1
ATOM 2665 O O . VAL A 1 338 ? -36.249 -7.909 43.863 1.00 96.88 338 VAL A O 1
ATOM 2668 N N . LEU A 1 339 ? -35.466 -8.941 42.030 1.00 96.25 339 LEU A N 1
ATOM 2669 C CA . LEU A 1 339 ? -36.159 -10.209 42.281 1.00 96.25 339 LEU A CA 1
ATOM 2670 C C . LEU A 1 339 ? -35.664 -10.894 43.561 1.00 96.25 339 LEU A C 1
ATOM 2672 O O . LEU A 1 339 ? -36.484 -11.362 44.349 1.00 96.25 339 LEU A O 1
ATOM 2676 N N . LEU A 1 340 ? -34.350 -10.901 43.811 1.00 95.94 340 LEU A N 1
ATOM 2677 C CA . LEU A 1 340 ? -33.773 -11.437 45.048 1.00 95.94 340 LEU A CA 1
ATOM 2678 C C . LEU A 1 340 ? -34.223 -10.641 46.278 1.00 95.94 340 LEU A C 1
ATOM 2680 O O . LEU A 1 340 ? -34.653 -11.228 47.270 1.00 95.94 340 LEU A O 1
ATOM 2684 N N . LEU A 1 341 ? -34.180 -9.307 46.207 1.00 95.62 341 LEU A N 1
ATOM 2685 C CA . LEU A 1 341 ? -34.651 -8.441 47.288 1.00 95.62 341 LEU A CA 1
ATOM 2686 C C . LEU A 1 341 ? -36.151 -8.613 47.531 1.00 95.62 341 LEU A C 1
ATOM 2688 O O . LEU A 1 341 ? -36.572 -8.679 48.684 1.00 95.62 341 LEU A O 1
ATOM 2692 N N . LEU A 1 342 ? -36.957 -8.718 46.472 1.00 93.31 342 LEU A N 1
ATOM 2693 C CA . LEU A 1 342 ? -38.388 -8.976 46.585 1.00 93.31 342 LEU A CA 1
ATOM 2694 C C . LEU A 1 342 ? -38.627 -10.326 47.266 1.00 93.31 342 LEU A C 1
ATOM 2696 O O . LEU A 1 342 ? -39.372 -10.377 48.235 1.00 93.31 342 LEU A O 1
ATOM 2700 N N . SER A 1 343 ? -37.943 -11.387 46.834 1.00 91.62 343 SER A N 1
ATOM 2701 C CA . SER A 1 343 ? -38.055 -12.715 47.446 1.00 91.62 343 SER A CA 1
ATOM 2702 C C . SER A 1 343 ? -37.698 -12.698 48.933 1.00 91.62 343 SER A C 1
ATOM 2704 O O . SER A 1 343 ? -38.420 -13.278 49.736 1.00 91.62 343 SER A O 1
ATOM 2706 N N . TYR A 1 344 ? -36.617 -12.013 49.314 1.00 89.50 344 TYR A N 1
ATOM 2707 C CA . TYR A 1 344 ? -36.167 -11.959 50.707 1.00 89.50 344 TYR A CA 1
ATOM 2708 C C . TYR A 1 344 ? -37.063 -11.082 51.595 1.00 89.50 344 TYR A C 1
ATOM 2710 O O . TYR A 1 344 ? -37.225 -11.342 52.785 1.00 89.50 344 TYR A O 1
ATOM 2718 N N . THR A 1 345 ? -37.645 -10.016 51.041 1.00 89.00 345 THR A N 1
ATOM 2719 C CA . THR A 1 345 ? -38.432 -9.051 51.824 1.00 89.00 345 THR A CA 1
ATOM 2720 C C . THR A 1 345 ? -39.923 -9.356 51.855 1.00 89.00 345 THR A C 1
ATOM 2722 O O . THR A 1 345 ? -40.580 -8.949 52.813 1.00 89.00 345 THR A O 1
ATOM 2725 N N . LEU A 1 346 ? -40.470 -10.078 50.871 1.00 86.50 346 LEU A N 1
ATOM 2726 C CA . LEU A 1 346 ? -41.910 -10.319 50.748 1.00 86.50 346 LEU A CA 1
ATOM 2727 C C . LEU A 1 346 ? -42.479 -11.024 51.981 1.00 86.50 346 LEU A C 1
ATOM 2729 O O . LEU A 1 346 ? -43.484 -10.570 52.525 1.00 86.50 346 LEU A O 1
ATOM 2733 N N . GLU A 1 347 ? -41.815 -12.059 52.485 1.00 78.56 347 GLU A N 1
ATOM 2734 C CA . GLU A 1 347 ? -42.273 -12.806 53.657 1.00 78.56 347 GLU A CA 1
ATOM 2735 C C . GLU A 1 347 ? -42.265 -11.969 54.959 1.00 78.56 347 GLU A C 1
ATOM 2737 O O . GLU A 1 347 ? -43.331 -11.830 55.580 1.00 78.56 347 GLU A O 1
ATOM 2742 N N . PRO A 1 348 ? -41.161 -11.293 55.351 1.00 80.81 348 PRO A N 1
ATOM 2743 C CA . PRO A 1 348 ? -41.168 -10.354 56.476 1.00 80.81 348 PRO A CA 1
ATOM 2744 C C . PRO A 1 348 ? -42.217 -9.242 56.339 1.00 80.81 348 PRO A C 1
ATOM 2746 O O . PRO A 1 348 ? -42.853 -8.851 57.324 1.00 80.81 348 PRO A O 1
ATOM 2749 N N . PHE A 1 349 ? -42.425 -8.727 55.123 1.00 82.19 349 PHE A N 1
ATOM 2750 C CA . PHE A 1 349 ? -43.35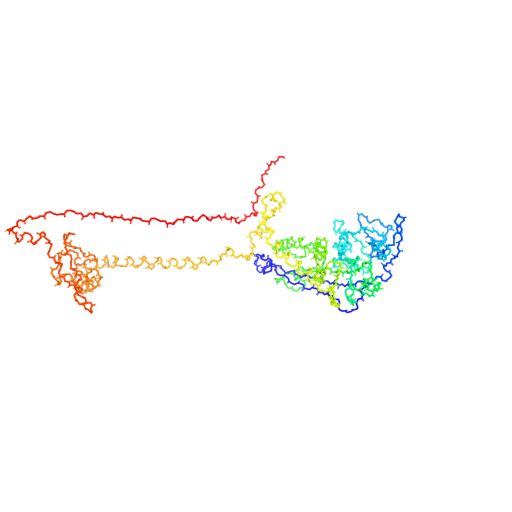5 -7.627 54.873 1.00 82.19 349 PHE A CA 1
ATOM 2751 C C . PHE A 1 349 ? -44.814 -8.080 54.978 1.00 82.19 349 PHE A C 1
ATOM 2753 O O . PHE A 1 349 ? -45.618 -7.429 55.652 1.00 82.19 349 PHE A O 1
ATOM 2760 N N . VAL A 1 350 ? -45.154 -9.235 54.397 1.00 79.19 350 VAL A N 1
ATOM 2761 C CA . VAL A 1 350 ? -46.466 -9.878 54.561 1.00 79.19 350 VAL A CA 1
ATOM 2762 C C . VAL A 1 350 ? -46.712 -10.196 56.039 1.00 79.19 350 VAL A C 1
ATOM 2764 O O . VAL A 1 350 ? -47.811 -9.951 56.543 1.00 79.19 350 VAL A O 1
ATOM 2767 N N . ARG A 1 351 ? -45.684 -10.628 56.784 1.00 73.56 351 ARG A N 1
ATOM 2768 C CA . ARG A 1 351 ? -45.753 -10.832 58.242 1.00 73.56 351 ARG A CA 1
ATOM 2769 C C . ARG A 1 351 ? -46.079 -9.569 59.010 1.00 73.56 351 ARG A C 1
ATOM 2771 O O . ARG A 1 351 ? -46.953 -9.604 59.883 1.00 73.56 351 ARG A O 1
ATOM 2778 N N . LEU A 1 352 ? -45.448 -8.455 58.662 1.00 77.50 352 LEU A N 1
ATOM 2779 C CA . LEU A 1 352 ? -45.710 -7.165 59.288 1.00 77.50 352 LEU A CA 1
ATOM 2780 C C . LEU A 1 352 ? -47.120 -6.640 58.967 1.00 77.50 352 LEU A C 1
ATOM 2782 O O . LEU A 1 352 ? -47.812 -6.153 59.865 1.00 77.50 352 LEU A O 1
ATOM 2786 N N . ILE A 1 353 ? -47.573 -6.773 57.716 1.00 76.62 353 ILE A N 1
ATOM 2787 C CA . ILE A 1 353 ? -48.909 -6.334 57.283 1.00 76.62 353 ILE A CA 1
ATOM 2788 C C . ILE A 1 353 ? -50.002 -7.167 57.950 1.00 76.62 353 ILE A C 1
ATOM 2790 O O . ILE A 1 353 ? -50.947 -6.593 58.494 1.00 76.62 353 ILE A O 1
ATOM 2794 N N . GLN A 1 354 ? -49.875 -8.496 57.954 1.00 70.44 354 GLN A N 1
ATOM 2795 C CA . GLN A 1 354 ? -50.855 -9.376 58.593 1.00 70.44 354 GLN A CA 1
ATOM 2796 C C . GLN A 1 354 ? -50.935 -9.104 60.099 1.00 70.44 354 GLN A C 1
ATOM 2798 O O . GLN A 1 354 ? -52.031 -8.888 60.604 1.00 70.44 354 GLN A O 1
ATOM 2803 N N . ARG A 1 355 ? -49.802 -8.957 60.808 1.00 68.00 355 ARG A N 1
ATOM 2804 C CA . ARG A 1 355 ? -49.808 -8.583 62.239 1.00 68.00 355 ARG A CA 1
ATOM 2805 C C . ARG A 1 355 ? -50.505 -7.246 62.514 1.00 68.00 355 ARG A C 1
ATOM 2807 O O . ARG A 1 355 ? -51.146 -7.102 63.548 1.00 68.00 355 ARG A O 1
ATOM 2814 N N . ARG A 1 356 ? -50.404 -6.266 61.609 1.00 67.69 356 ARG A N 1
ATOM 2815 C CA . ARG A 1 356 ? -51.106 -4.976 61.747 1.00 67.69 356 ARG A CA 1
ATOM 2816 C C . ARG A 1 356 ? -52.594 -5.060 61.381 1.00 67.69 356 ARG A C 1
ATOM 2818 O O . ARG A 1 356 ? -53.395 -4.355 61.989 1.00 67.69 356 ARG A O 1
ATOM 2825 N N . ARG A 1 357 ? -52.977 -5.901 60.412 1.00 63.16 357 ARG A N 1
ATOM 2826 C CA . ARG A 1 357 ? -54.381 -6.122 60.001 1.00 63.16 357 ARG A CA 1
ATOM 2827 C C . ARG A 1 357 ? -55.170 -7.034 60.944 1.00 63.16 357 ARG A C 1
ATOM 2829 O O . ARG A 1 357 ? -56.384 -6.876 61.019 1.00 63.16 357 ARG A O 1
ATOM 2836 N N . TRP A 1 358 ? -54.495 -7.877 61.727 1.00 53.34 358 TRP A N 1
ATOM 2837 C CA . TRP A 1 358 ? -55.067 -8.680 62.823 1.00 53.34 358 TRP A CA 1
ATOM 2838 C C . TRP A 1 358 ? -55.831 -7.863 63.883 1.00 53.34 358 TRP A C 1
ATOM 2840 O O . TRP A 1 358 ? -56.558 -8.426 64.691 1.00 53.34 358 TRP A O 1
ATOM 2850 N N . LEU A 1 359 ? -55.715 -6.531 63.873 1.00 52.72 359 LEU A N 1
ATOM 2851 C CA . LEU A 1 359 ? -56.512 -5.639 64.718 1.00 52.72 359 LEU A CA 1
ATOM 2852 C C . LEU A 1 359 ? -57.901 -5.290 64.134 1.00 52.72 359 LEU A C 1
ATOM 2854 O O . LEU A 1 359 ? -58.645 -4.565 64.791 1.00 52.72 359 LEU A O 1
ATOM 2858 N N . ARG A 1 360 ? -58.265 -5.729 62.913 1.00 52.09 360 ARG A N 1
ATOM 2859 C CA . ARG A 1 360 ? -59.499 -5.277 62.225 1.00 52.09 360 ARG A CA 1
ATOM 2860 C C . ARG A 1 360 ? -60.375 -6.341 61.539 1.00 52.09 360 ARG A C 1
ATOM 2862 O O . ARG A 1 360 ? -61.478 -5.971 61.148 1.00 52.09 360 ARG A O 1
ATOM 2869 N N . TYR A 1 361 ? -59.956 -7.597 61.365 1.00 52.00 361 TYR A N 1
ATOM 2870 C CA . TYR A 1 361 ? -60.771 -8.614 60.669 1.00 52.00 361 TYR A CA 1
ATOM 2871 C C . TYR A 1 361 ? -60.544 -10.040 61.203 1.00 52.00 361 TYR A C 1
ATOM 2873 O O . TYR A 1 361 ? -59.563 -10.275 61.903 1.00 52.00 361 TYR A O 1
ATOM 2881 N N . ASP A 1 362 ? -61.482 -10.945 60.894 1.00 53.34 362 ASP A N 1
ATOM 2882 C CA . ASP A 1 362 ? -61.670 -12.284 61.479 1.00 53.34 362 ASP A CA 1
ATOM 2883 C C . ASP A 1 362 ? -60.366 -13.124 61.550 1.00 53.34 362 ASP A C 1
ATOM 2885 O O . ASP A 1 362 ? -59.811 -13.498 60.512 1.00 53.34 362 ASP A O 1
ATOM 2889 N N . PRO A 1 363 ? -59.842 -13.411 62.759 1.00 57.91 363 PRO A N 1
ATOM 2890 C CA . PRO A 1 363 ? -58.497 -13.959 62.962 1.00 57.91 363 PRO A CA 1
ATOM 2891 C C . PRO A 1 363 ? -58.316 -15.423 62.533 1.00 57.91 363 PRO A C 1
ATOM 2893 O O . PRO A 1 363 ? -57.181 -15.887 62.459 1.00 57.91 363 PRO A O 1
ATOM 2896 N N . LEU A 1 364 ? -59.390 -16.169 62.254 1.00 58.97 364 LEU A N 1
ATOM 2897 C CA . LEU A 1 364 ? -59.318 -17.617 62.012 1.00 58.97 364 LEU A CA 1
ATOM 2898 C C . LEU A 1 364 ? -58.892 -18.001 60.585 1.00 58.97 364 LEU A C 1
ATOM 2900 O O . LEU A 1 364 ? -58.146 -18.965 60.415 1.00 58.97 364 LEU A O 1
ATOM 2904 N N . VAL A 1 365 ? -59.322 -17.253 59.565 1.00 60.12 365 VAL A N 1
ATOM 2905 C CA . VAL A 1 365 ? -59.072 -17.612 58.153 1.00 60.12 365 VAL A CA 1
ATOM 2906 C C . VAL A 1 365 ? -57.636 -17.277 57.731 1.00 60.12 365 VAL A C 1
ATOM 2908 O O . VAL A 1 365 ? -56.959 -18.107 57.126 1.00 60.12 365 VAL A O 1
ATOM 2911 N N . ASP A 1 366 ? -57.128 -16.105 58.123 1.00 64.44 366 ASP A N 1
ATOM 2912 C CA . ASP A 1 366 ? -55.747 -15.682 57.832 1.00 64.44 366 ASP A CA 1
ATOM 2913 C C . ASP A 1 366 ? -54.702 -16.461 58.657 1.00 64.44 366 ASP A C 1
ATOM 2915 O O . ASP A 1 366 ? -53.552 -16.601 58.233 1.00 64.44 366 ASP A O 1
ATOM 2919 N N . ALA A 1 367 ? -55.077 -16.978 59.835 1.00 69.88 367 ALA A N 1
ATOM 2920 C CA . ALA A 1 367 ? -54.184 -17.779 60.673 1.00 69.88 367 ALA A CA 1
ATOM 2921 C C . ALA A 1 367 ? -53.898 -19.156 60.064 1.00 69.88 367 ALA A C 1
ATOM 2923 O O . ALA A 1 367 ? -52.752 -19.603 60.103 1.00 69.88 367 ALA A O 1
ATOM 2924 N N . TYR A 1 368 ? -54.913 -19.809 59.487 1.00 78.31 368 TYR A N 1
ATOM 2925 C CA . TYR A 1 368 ? -54.759 -21.138 58.899 1.00 78.31 368 TYR A CA 1
ATOM 2926 C C . TYR A 1 368 ? -53.824 -21.118 57.688 1.00 78.31 368 TYR A C 1
ATOM 2928 O O . TYR A 1 368 ? -52.841 -21.846 57.692 1.00 78.31 368 TYR A O 1
ATOM 2936 N N . ALA A 1 369 ? -54.054 -20.232 56.709 1.00 79.12 369 ALA A N 1
ATOM 2937 C CA . ALA A 1 369 ? -53.230 -20.158 55.496 1.00 79.12 369 ALA A CA 1
ATOM 2938 C C . ALA A 1 369 ? -51.748 -19.874 55.802 1.00 79.12 369 ALA A C 1
ATOM 2940 O O . ALA A 1 369 ? -50.852 -20.392 55.141 1.00 79.12 369 ALA A O 1
ATOM 2941 N N . ARG A 1 370 ? -51.474 -19.073 56.841 1.00 76.62 370 ARG A N 1
ATOM 2942 C CA . ARG A 1 370 ? -50.107 -18.854 57.322 1.00 76.62 370 ARG A CA 1
ATOM 2943 C C . ARG A 1 370 ? -49.530 -20.097 57.991 1.00 76.62 370 ARG A C 1
ATOM 2945 O O . ARG A 1 370 ? -48.397 -20.446 57.696 1.00 76.62 370 ARG A O 1
ATOM 2952 N N . LEU A 1 371 ? -50.260 -20.720 58.913 1.00 82.50 371 LEU A N 1
ATOM 2953 C CA . LEU A 1 371 ? -49.774 -21.920 59.594 1.00 82.50 371 LEU A CA 1
ATOM 2954 C C . LEU A 1 371 ? -49.540 -23.051 58.592 1.00 82.50 371 LEU A C 1
ATOM 2956 O O . LEU A 1 371 ? -48.543 -23.745 58.711 1.00 82.50 371 LEU A O 1
ATOM 2960 N N . GLU A 1 372 ? -50.397 -23.192 57.585 1.00 85.62 372 GLU A N 1
ATOM 2961 C CA . GLU A 1 372 ? -50.234 -24.128 56.473 1.00 85.62 372 GLU A CA 1
ATOM 2962 C C . GLU A 1 372 ? -48.982 -23.815 55.639 1.00 85.62 372 GLU A C 1
ATOM 2964 O O . GLU A 1 372 ? -48.198 -24.718 55.360 1.00 85.62 372 GLU A O 1
ATOM 2969 N N . TRP A 1 373 ? -48.741 -22.544 55.295 1.00 84.88 373 TRP A N 1
ATOM 2970 C CA . TRP A 1 373 ? -47.511 -22.134 54.606 1.00 84.88 373 TRP A CA 1
ATOM 2971 C C . TRP A 1 373 ? -46.264 -22.473 55.433 1.00 84.88 373 TRP A C 1
ATOM 2973 O O . TRP A 1 373 ? -45.389 -23.193 54.965 1.00 84.88 373 TRP A O 1
ATOM 2983 N N . THR A 1 374 ? -46.217 -22.028 56.692 1.00 84.88 374 THR A N 1
ATOM 2984 C CA . THR A 1 374 ? -45.070 -22.245 57.581 1.00 84.88 374 THR A CA 1
ATOM 2985 C C . THR A 1 374 ? -44.865 -23.729 57.899 1.00 84.88 374 THR A C 1
ATOM 2987 O O . THR A 1 374 ? -43.731 -24.183 57.954 1.00 84.88 374 THR A O 1
ATOM 2990 N N . THR A 1 375 ? -45.924 -24.527 58.079 1.00 87.44 375 THR A N 1
ATOM 2991 C CA . THR A 1 375 ? -45.786 -25.973 58.361 1.00 87.44 375 THR A CA 1
ATOM 2992 C C . THR A 1 375 ? -45.291 -26.784 57.167 1.00 87.44 375 THR A C 1
ATOM 2994 O O . THR A 1 375 ? -44.679 -27.828 57.380 1.00 87.44 375 THR A O 1
ATOM 2997 N N . ASN A 1 376 ? -45.499 -26.297 55.940 1.00 89.12 376 ASN A N 1
ATOM 2998 C CA . ASN A 1 376 ? -44.968 -26.904 54.718 1.00 89.12 376 ASN A CA 1
ATOM 2999 C C . ASN A 1 376 ? -43.513 -26.508 54.413 1.00 89.12 376 ASN A C 1
ATOM 3001 O O . ASN A 1 376 ? -42.915 -27.072 53.495 1.00 89.12 376 ASN A O 1
ATOM 3005 N N . GLU A 1 377 ? -42.919 -25.585 55.174 1.00 87.25 377 GLU A N 1
ATOM 3006 C CA . GLU A 1 377 ? -41.492 -25.287 55.060 1.00 87.25 377 GLU A CA 1
ATOM 3007 C C . GLU A 1 377 ? -40.642 -26.505 55.436 1.00 87.25 377 GLU A C 1
ATOM 3009 O O . GLU A 1 377 ? -40.974 -27.286 56.333 1.00 87.25 377 GLU A O 1
ATOM 3014 N N . THR A 1 378 ? -39.495 -26.657 54.770 1.00 90.88 378 THR A N 1
ATOM 3015 C CA . THR A 1 378 ? -38.676 -27.884 54.853 1.00 90.88 378 THR A CA 1
ATOM 3016 C C . THR A 1 378 ? -38.295 -28.238 56.296 1.00 90.88 378 THR A C 1
ATOM 3018 O O . THR A 1 378 ? -38.366 -29.402 56.693 1.00 90.88 378 THR A O 1
ATOM 3021 N N . LEU A 1 379 ? -37.923 -27.240 57.104 1.00 91.31 379 LEU A N 1
ATOM 3022 C CA . LEU A 1 379 ? -37.523 -27.450 58.499 1.00 91.31 379 LEU A CA 1
ATOM 3023 C C . LEU A 1 379 ? -38.712 -27.790 59.408 1.00 91.31 379 LEU A C 1
ATOM 3025 O O . LEU A 1 379 ? -38.559 -28.561 60.354 1.00 91.31 379 LEU A O 1
ATOM 3029 N N . GLN A 1 380 ? -39.904 -27.265 59.115 1.00 92.25 380 GLN A N 1
ATOM 3030 C CA . GLN A 1 380 ? -41.119 -27.587 59.864 1.00 92.25 380 GLN A CA 1
ATOM 3031 C C . GLN A 1 380 ? -41.656 -28.978 59.519 1.00 92.25 380 GLN A C 1
ATOM 3033 O O . GLN A 1 380 ? -42.071 -29.707 60.420 1.00 92.25 380 GLN A O 1
ATOM 3038 N N . LEU A 1 381 ? -41.550 -29.411 58.260 1.00 92.69 381 LEU A N 1
ATOM 3039 C CA . LEU A 1 381 ? -41.832 -30.796 57.873 1.00 92.69 381 LEU A CA 1
ATOM 3040 C C . LEU A 1 381 ? -40.875 -31.782 58.556 1.00 92.69 381 LEU A C 1
ATOM 3042 O O . LEU A 1 381 ? -41.307 -32.828 59.044 1.00 92.69 381 LEU A O 1
ATOM 3046 N N . GLN A 1 382 ? -39.584 -31.441 58.649 1.00 91.62 382 GLN A N 1
ATOM 3047 C CA . GLN A 1 382 ? -38.615 -32.239 59.407 1.00 91.62 382 GLN A CA 1
ATOM 3048 C C . GLN A 1 382 ? -38.979 -32.297 60.894 1.00 91.62 382 GLN A C 1
ATOM 3050 O O . GLN A 1 382 ? -39.005 -33.386 61.469 1.00 91.62 382 GLN A O 1
ATOM 3055 N N . ARG A 1 383 ? -39.324 -31.156 61.505 1.00 91.75 383 ARG A N 1
ATOM 3056 C CA . ARG A 1 383 ? -39.808 -31.091 62.891 1.00 91.75 383 ARG A CA 1
ATOM 3057 C C . ARG A 1 383 ? -40.988 -32.029 63.117 1.00 91.75 383 ARG A C 1
ATOM 3059 O O . ARG A 1 383 ? -40.918 -32.861 64.013 1.00 91.75 383 ARG A O 1
ATOM 3066 N N . LEU A 1 384 ? -42.032 -31.928 62.293 1.00 91.81 384 LEU A N 1
ATOM 3067 C CA . LEU A 1 384 ? -43.224 -32.775 62.374 1.00 91.81 384 LEU A CA 1
ATOM 3068 C C . LEU A 1 384 ? -42.865 -34.262 62.266 1.00 91.81 384 LEU A C 1
ATOM 3070 O O . LEU A 1 384 ? -43.329 -35.063 63.069 1.00 91.81 384 LEU A O 1
ATOM 3074 N N . ALA A 1 385 ? -41.975 -34.637 61.345 1.00 92.00 385 ALA A N 1
ATOM 3075 C CA . ALA A 1 385 ? -41.529 -36.023 61.202 1.00 92.00 385 ALA A CA 1
ATOM 3076 C C . ALA A 1 385 ? -40.775 -36.548 62.444 1.00 92.00 385 ALA A C 1
ATOM 3078 O O . ALA A 1 385 ? -40.906 -37.720 62.807 1.00 92.00 385 ALA A O 1
ATOM 3079 N N . HIS A 1 386 ? -39.995 -35.697 63.114 1.00 90.69 386 HIS A N 1
ATOM 3080 C CA . HIS A 1 386 ? -39.347 -36.029 64.386 1.00 90.69 386 HIS A CA 1
ATOM 3081 C C . HIS A 1 386 ? -40.343 -36.080 65.555 1.00 90.69 386 HIS A C 1
ATOM 3083 O O . HIS A 1 386 ? -40.264 -36.982 66.393 1.00 90.69 386 HIS A O 1
ATOM 3089 N N . GLU A 1 387 ? -41.295 -35.150 65.589 1.00 89.94 387 GLU A N 1
ATOM 3090 C CA . GLU A 1 387 ? -42.325 -35.017 66.619 1.00 89.94 387 GLU A CA 1
ATOM 3091 C C . GLU A 1 387 ? -43.316 -36.194 66.598 1.00 89.94 387 GLU A C 1
ATOM 3093 O O . GLU A 1 387 ? -43.632 -36.731 67.657 1.00 89.94 387 GLU A O 1
ATOM 3098 N N . GLU A 1 388 ? -43.697 -36.696 65.417 1.00 90.00 388 GLU A N 1
ATOM 3099 C CA . GLU A 1 388 ? -44.499 -37.925 65.248 1.00 90.00 388 GLU A CA 1
ATOM 3100 C C . GLU A 1 388 ? -43.783 -39.171 65.788 1.00 90.00 388 GLU A C 1
ATOM 3102 O O . GLU A 1 388 ? -44.391 -40.092 66.337 1.00 90.00 388 GLU A O 1
ATOM 3107 N N . LEU A 1 389 ? -42.452 -39.192 65.697 1.00 88.94 389 LEU A N 1
ATOM 3108 C CA . LEU A 1 389 ? -41.643 -40.216 66.347 1.00 88.94 389 LEU A CA 1
ATOM 3109 C C . LEU A 1 389 ? -41.477 -39.959 67.846 1.00 88.94 389 LEU A C 1
ATOM 3111 O O . LEU A 1 389 ? -40.863 -40.785 68.515 1.00 88.94 389 LEU A O 1
ATOM 3115 N N . GLY A 1 390 ? -42.020 -38.879 68.408 1.00 85.06 390 GLY A N 1
ATOM 3116 C CA . GLY A 1 390 ? -41.863 -38.476 69.805 1.00 85.06 390 GLY A CA 1
ATOM 3117 C C . GLY A 1 390 ? -40.423 -38.107 70.162 1.00 85.06 390 GLY A C 1
ATOM 3118 O O . GLY A 1 390 ? -39.971 -38.437 71.259 1.00 85.06 390 GLY A O 1
ATOM 3119 N N . VAL A 1 391 ? -39.681 -37.522 69.216 1.00 84.44 391 VAL A N 1
ATOM 3120 C CA . VAL A 1 391 ? -38.274 -37.136 69.370 1.00 84.44 391 VAL A CA 1
ATOM 3121 C C . VAL A 1 391 ? -38.127 -35.617 69.302 1.00 84.44 391 VAL A C 1
ATOM 3123 O O . VAL A 1 391 ? -38.575 -34.978 68.350 1.00 84.44 391 VAL A O 1
ATOM 3126 N N . GLY A 1 392 ? -37.421 -35.064 70.289 1.00 82.31 392 GLY A N 1
ATOM 3127 C CA . GLY A 1 392 ? -37.197 -33.628 70.431 1.00 82.31 392 GLY A CA 1
ATOM 3128 C C . GLY A 1 392 ? -38.368 -32.928 71.118 1.00 82.31 392 GLY A C 1
ATOM 3129 O O . GLY A 1 392 ? -39.533 -33.188 70.828 1.00 82.31 392 GLY A O 1
ATOM 3130 N N . GLU A 1 393 ? -38.050 -32.031 72.044 1.00 86.88 393 GLU A N 1
ATOM 3131 C CA . GLU A 1 393 ? -38.990 -31.038 72.552 1.00 86.88 393 GLU A CA 1
ATOM 3132 C C . GLU A 1 393 ? -38.753 -29.749 71.766 1.00 86.88 393 GLU A C 1
ATOM 3134 O O . GLU A 1 393 ? -37.626 -29.256 71.724 1.00 86.88 393 GLU A O 1
ATOM 3139 N N . TRP A 1 394 ? -39.780 -29.219 71.105 1.00 88.75 394 TRP A N 1
ATOM 3140 C CA . TRP A 1 394 ? -39.617 -28.181 70.086 1.00 88.75 394 TRP A CA 1
ATOM 3141 C C . TRP A 1 394 ? -40.134 -26.814 70.541 1.00 88.75 394 TRP A C 1
ATOM 3143 O O . TRP A 1 394 ? -41.153 -26.694 71.219 1.00 88.75 394 TRP A O 1
ATOM 3153 N N . LYS A 1 395 ? -39.438 -25.755 70.120 1.00 89.19 395 LYS A N 1
ATOM 3154 C CA . LYS A 1 395 ? -39.830 -24.349 70.254 1.00 89.19 395 LYS A CA 1
ATOM 3155 C C . LYS A 1 395 ? -39.834 -23.691 68.873 1.00 89.19 395 LYS A C 1
ATOM 3157 O O . LYS A 1 395 ? -39.089 -24.086 67.982 1.00 89.19 395 LYS A O 1
ATOM 3162 N N . GLY A 1 396 ? -40.673 -22.668 68.696 1.00 84.00 396 GLY A N 1
ATOM 3163 C CA . GLY A 1 396 ? -40.823 -22.002 67.396 1.00 84.00 396 GLY A CA 1
ATOM 3164 C C . GLY A 1 396 ? -41.640 -22.834 66.404 1.00 84.00 396 GLY A C 1
ATOM 3165 O O . GLY A 1 396 ? -41.439 -22.742 65.201 1.00 84.00 396 GLY A O 1
ATOM 3166 N N . CYS A 1 397 ? -42.581 -23.652 66.891 1.00 84.00 397 CYS A N 1
ATOM 3167 C CA . CYS A 1 397 ? -43.421 -24.540 66.070 1.00 84.00 397 CYS A CA 1
ATOM 3168 C C . CYS A 1 397 ? -44.367 -23.805 65.095 1.00 84.00 397 CYS A C 1
ATOM 3170 O O . CYS A 1 397 ? -45.069 -24.445 64.317 1.00 84.00 397 CYS A O 1
ATOM 3172 N N . VAL A 1 398 ? -44.406 -22.474 65.171 1.00 81.44 398 VAL A N 1
ATOM 3173 C CA . VAL A 1 398 ? -45.193 -21.568 64.320 1.00 81.44 398 VAL A CA 1
ATOM 3174 C C . VAL A 1 398 ? -44.322 -20.494 63.645 1.00 81.44 398 VAL A C 1
ATOM 3176 O O . VAL A 1 398 ? -44.855 -19.547 63.071 1.00 81.44 398 VAL A O 1
ATOM 3179 N N . ASP A 1 399 ? -42.996 -20.601 63.770 1.00 79.62 399 ASP A N 1
ATOM 3180 C CA . ASP A 1 399 ? -42.000 -19.732 63.129 1.00 79.62 399 ASP A CA 1
ATOM 3181 C C . ASP A 1 399 ? -41.306 -20.483 61.978 1.00 79.62 399 ASP A C 1
ATOM 3183 O O . ASP A 1 399 ? -41.531 -21.670 61.800 1.00 79.62 399 ASP A O 1
ATOM 3187 N N . ASP A 1 400 ? -40.449 -19.837 61.194 1.00 77.88 400 ASP A N 1
ATOM 3188 C CA . ASP A 1 400 ? -39.885 -20.467 59.984 1.00 77.88 400 ASP A CA 1
ATOM 3189 C C . ASP A 1 400 ? -38.791 -21.505 60.316 1.00 77.88 400 ASP A C 1
ATOM 3191 O O . ASP A 1 400 ? -38.601 -22.492 59.606 1.00 77.88 400 ASP A O 1
ATOM 3195 N N . VAL A 1 401 ? -38.100 -21.321 61.449 1.00 87.69 401 VAL A N 1
ATOM 3196 C CA . VAL A 1 401 ? -37.011 -22.192 61.917 1.00 87.69 401 VAL A CA 1
ATOM 3197 C C . VAL A 1 401 ? -37.371 -22.784 63.288 1.00 87.69 401 VAL A C 1
ATOM 3199 O O . VAL A 1 401 ? -37.217 -22.097 64.304 1.00 87.69 401 VAL A O 1
ATOM 3202 N N . PRO A 1 402 ? -37.849 -24.042 63.353 1.00 89.31 402 PRO A N 1
ATOM 3203 C CA . PRO A 1 402 ? -38.072 -24.733 64.615 1.00 89.31 402 PRO A CA 1
ATOM 3204 C C . PRO A 1 402 ? -36.735 -25.153 65.228 1.00 89.31 402 PRO A C 1
ATOM 3206 O O . PRO A 1 402 ? -35.835 -25.635 64.542 1.00 89.31 402 PRO A O 1
ATOM 3209 N N . VAL A 1 403 ? -36.614 -25.001 66.542 1.00 89.62 403 VAL A N 1
ATOM 3210 C CA . VAL A 1 403 ? -35.415 -25.388 67.295 1.00 89.62 403 VAL A CA 1
ATOM 3211 C C . VAL A 1 403 ? -35.804 -26.278 68.463 1.00 89.62 403 VAL A C 1
ATOM 3213 O O . VAL A 1 403 ? -36.885 -26.118 69.033 1.00 89.62 403 VAL A O 1
ATOM 3216 N N . THR A 1 404 ? -34.938 -27.214 68.843 1.00 89.69 404 THR A N 1
ATOM 3217 C CA . THR A 1 404 ? -35.153 -27.980 70.071 1.00 89.69 404 THR A CA 1
ATOM 3218 C C . THR A 1 404 ? -34.966 -27.077 71.290 1.00 89.69 404 THR A C 1
ATOM 3220 O O . THR A 1 404 ? -34.171 -26.135 71.277 1.00 89.69 404 THR A O 1
ATOM 3223 N N . VAL A 1 405 ? -35.715 -27.347 72.357 1.00 86.69 405 VAL A N 1
ATOM 3224 C CA . VAL A 1 405 ? -35.614 -26.617 73.629 1.00 86.69 405 VAL A CA 1
ATOM 3225 C C . VAL A 1 405 ? -34.212 -26.773 74.224 1.00 86.69 405 VAL A C 1
ATOM 3227 O O . VAL A 1 405 ? -33.657 -25.808 74.748 1.00 86.69 405 VAL A O 1
ATOM 3230 N N . ASP A 1 406 ? -33.618 -27.959 74.077 1.00 83.00 406 ASP A N 1
ATOM 3231 C CA . ASP A 1 406 ? -32.210 -28.222 74.365 1.00 83.00 406 ASP A CA 1
ATOM 3232 C C . ASP A 1 406 ? -31.483 -28.649 73.080 1.00 83.00 406 ASP A C 1
ATOM 3234 O O . ASP A 1 406 ? -31.831 -29.646 72.439 1.00 83.00 406 ASP A O 1
ATOM 3238 N N . GLY A 1 407 ? -30.446 -27.897 72.704 1.00 76.56 407 GLY A N 1
ATOM 3239 C CA . GLY A 1 407 ? -29.628 -28.152 71.514 1.00 76.56 407 GLY A CA 1
ATOM 3240 C C . GLY A 1 407 ? -28.811 -29.448 71.572 1.00 76.56 407 GLY A C 1
ATOM 3241 O O . GLY A 1 407 ? -28.192 -29.817 70.579 1.00 76.56 407 GLY A O 1
ATOM 3242 N N . ARG A 1 408 ? -28.789 -30.147 72.715 1.00 76.31 408 ARG A N 1
ATOM 3243 C CA . ARG A 1 408 ? -28.121 -31.451 72.882 1.00 76.31 408 ARG A CA 1
ATOM 3244 C C . ARG A 1 408 ? -29.043 -32.648 72.643 1.00 76.31 408 ARG A C 1
ATOM 3246 O O . ARG A 1 408 ? -28.574 -33.787 72.671 1.00 76.31 408 ARG A O 1
ATOM 3253 N N . GLN A 1 409 ? -30.339 -32.419 72.428 1.00 79.94 409 GLN A N 1
ATOM 3254 C CA . GLN A 1 409 ? -31.292 -33.496 72.174 1.00 79.94 409 GLN A CA 1
ATOM 3255 C C . GLN A 1 409 ? -30.968 -34.208 70.860 1.00 79.94 409 GLN A C 1
ATOM 3257 O O . GLN A 1 409 ? -30.769 -33.591 69.815 1.00 79.94 409 GLN A O 1
ATOM 3262 N N . ARG A 1 410 ? -30.929 -35.541 70.913 1.00 81.50 410 ARG A N 1
ATOM 3263 C CA . ARG A 1 410 ? -30.705 -36.364 69.724 1.00 81.50 410 ARG A CA 1
ATOM 3264 C C . ARG A 1 410 ? -31.978 -36.408 68.890 1.00 81.50 410 ARG A C 1
ATOM 3266 O O . ARG A 1 410 ? -33.038 -36.754 69.406 1.00 81.50 410 ARG A O 1
ATOM 3273 N N . LEU A 1 411 ? -31.851 -36.104 67.604 1.00 88.25 411 LEU A N 1
ATOM 3274 C CA . LEU A 1 411 ? -32.944 -36.186 66.638 1.00 88.25 411 LEU A CA 1
ATOM 3275 C C . LEU A 1 411 ? -33.092 -37.606 66.073 1.00 88.25 411 LEU A C 1
ATOM 3277 O O . LEU A 1 411 ? -32.235 -38.471 66.275 1.00 88.25 411 LEU A O 1
ATOM 3281 N N . ALA A 1 412 ? -34.208 -37.859 65.384 1.00 88.81 412 ALA A N 1
ATOM 3282 C CA . ALA A 1 412 ? -34.437 -39.148 64.731 1.00 88.81 412 ALA A CA 1
ATOM 3283 C C . ALA A 1 412 ? -33.357 -39.415 63.677 1.00 88.81 412 ALA A C 1
ATOM 3285 O O . ALA A 1 412 ? -32.923 -38.512 62.965 1.00 88.81 412 ALA A O 1
ATOM 3286 N N . VAL A 1 413 ? -32.939 -40.671 63.582 1.00 89.69 413 VAL A N 1
ATOM 3287 C CA . VAL A 1 413 ? -31.918 -41.128 62.638 1.00 89.69 413 VAL A CA 1
ATOM 3288 C C . VAL A 1 413 ? -32.569 -41.955 61.541 1.00 89.69 413 VAL A C 1
ATOM 3290 O O . VAL A 1 413 ? -33.650 -42.516 61.729 1.00 89.69 413 VAL A O 1
ATOM 3293 N N . LEU A 1 414 ? -31.913 -42.054 60.390 1.00 90.19 414 LEU A N 1
ATOM 3294 C CA . LEU A 1 414 ? -32.415 -42.865 59.290 1.00 90.19 414 LEU A CA 1
ATOM 3295 C C . LEU A 1 414 ? -32.256 -44.359 59.606 1.00 90.19 414 LEU A C 1
ATOM 3297 O O . LEU A 1 414 ? -31.176 -44.827 59.971 1.00 90.19 414 LEU A O 1
ATOM 3301 N N . ASP A 1 415 ? -33.335 -45.119 59.461 1.00 88.44 415 ASP A N 1
ATOM 3302 C CA . ASP A 1 415 ? -33.303 -46.571 59.470 1.00 88.44 415 ASP A CA 1
ATOM 3303 C C . ASP A 1 415 ? -32.980 -47.098 58.075 1.00 88.44 415 ASP A C 1
ATOM 3305 O O . ASP A 1 415 ? -33.778 -46.983 57.146 1.00 88.44 415 ASP A O 1
ATOM 3309 N N . VAL A 1 416 ? -31.799 -47.694 57.949 1.00 90.31 416 VAL A N 1
ATOM 3310 C CA . VAL A 1 416 ? -31.289 -48.278 56.701 1.00 90.31 416 VAL A CA 1
ATOM 3311 C C . VAL A 1 416 ? -31.482 -49.796 56.639 1.00 90.31 416 VAL A C 1
ATOM 3313 O O . VAL A 1 416 ? -30.905 -50.456 55.780 1.00 90.31 416 VAL A O 1
ATOM 3316 N N . SER A 1 417 ? -32.287 -50.362 57.545 1.00 88.44 417 SER A N 1
ATOM 3317 C CA . SER A 1 417 ? -32.554 -51.807 57.600 1.00 88.44 417 SER A CA 1
ATOM 3318 C C . SER A 1 417 ? -33.273 -52.330 56.345 1.00 88.44 417 SER A C 1
ATOM 3320 O O . SER A 1 417 ? -33.041 -53.467 55.941 1.00 88.44 417 SER A O 1
ATOM 3322 N N . ASP A 1 418 ? -34.097 -51.497 55.695 1.00 91.94 418 ASP A N 1
ATOM 3323 C CA . ASP A 1 418 ? -34.621 -51.731 54.344 1.00 91.94 418 ASP A CA 1
ATOM 3324 C C . ASP A 1 418 ? -34.164 -50.607 53.408 1.00 91.94 418 ASP A C 1
ATOM 3326 O O . ASP A 1 418 ? -34.723 -49.509 53.394 1.00 91.94 418 ASP A O 1
ATOM 3330 N N . LEU A 1 419 ? -33.150 -50.895 52.588 1.00 89.44 419 LEU A N 1
ATOM 3331 C CA . LEU A 1 419 ? -32.589 -49.938 51.630 1.00 89.44 419 LEU A CA 1
ATOM 3332 C C . LEU A 1 419 ? -33.600 -49.477 50.567 1.00 89.44 419 LEU A C 1
ATOM 3334 O O . LEU A 1 419 ? -33.388 -48.440 49.943 1.00 89.44 419 LEU A O 1
ATOM 3338 N N . ARG A 1 420 ? -34.692 -50.223 50.340 1.00 89.94 420 ARG A N 1
ATOM 3339 C CA . ARG A 1 420 ? -35.741 -49.849 49.376 1.00 89.94 420 ARG A CA 1
ATOM 3340 C C . ARG A 1 420 ? -36.845 -48.998 50.000 1.00 89.94 420 ARG A C 1
ATOM 3342 O O . ARG A 1 420 ? -37.685 -48.481 49.266 1.00 89.94 420 ARG A O 1
ATOM 3349 N N . HIS A 1 421 ? -36.855 -48.840 51.322 1.00 90.38 421 HIS A N 1
ATOM 3350 C CA . HIS A 1 421 ? -37.865 -48.057 52.023 1.00 90.38 421 HIS A CA 1
ATOM 3351 C C . HIS A 1 421 ? -37.320 -47.448 53.330 1.00 90.38 421 HIS A C 1
ATOM 3353 O O . HIS A 1 421 ? -37.747 -47.834 54.424 1.00 90.38 421 HIS A O 1
ATOM 3359 N N . PRO A 1 422 ? -36.378 -46.491 53.242 1.00 90.81 422 PRO A N 1
ATOM 3360 C CA . PRO A 1 422 ? -35.787 -45.881 54.424 1.00 90.81 422 PRO A CA 1
ATOM 3361 C C . PRO A 1 422 ? -36.834 -45.065 55.191 1.00 90.81 422 PRO A C 1
ATOM 3363 O O . PRO A 1 422 ? -37.601 -44.295 54.610 1.00 90.81 422 PRO A O 1
ATOM 3366 N N . ARG A 1 423 ? -36.861 -45.226 56.515 1.00 90.06 423 ARG A N 1
ATOM 3367 C CA . ARG A 1 423 ? -37.761 -44.496 57.422 1.00 90.06 423 ARG A CA 1
ATOM 3368 C C . ARG A 1 423 ? -36.964 -43.844 58.532 1.00 90.06 423 ARG A C 1
ATOM 3370 O O . ARG A 1 423 ? -35.893 -44.320 58.887 1.00 90.06 423 ARG A O 1
ATOM 3377 N N . LEU A 1 424 ? -37.487 -42.776 59.116 1.00 90.25 424 LEU A N 1
ATOM 3378 C CA . LEU A 1 424 ? -36.915 -42.246 60.348 1.00 90.25 424 LEU A CA 1
ATOM 3379 C C . LEU A 1 424 ? -37.231 -43.198 61.513 1.00 90.25 424 LEU A C 1
ATOM 3381 O O . LEU A 1 424 ? -38.341 -43.720 61.621 1.00 90.25 424 LEU A O 1
ATOM 3385 N N . LYS A 1 425 ? -36.253 -43.408 62.396 1.00 88.88 425 LYS A N 1
ATOM 3386 C CA . LYS A 1 425 ? -36.411 -44.126 63.665 1.00 88.88 425 LYS A CA 1
ATOM 3387 C C . LYS A 1 425 ? -35.855 -43.306 64.818 1.00 88.88 425 LYS A C 1
ATOM 3389 O O . LYS A 1 425 ? -34.979 -42.458 64.638 1.00 88.88 425 LYS A O 1
ATOM 3394 N N . ARG A 1 426 ? -36.339 -43.587 66.029 1.00 85.25 426 ARG A N 1
ATOM 3395 C CA . ARG A 1 426 ? -35.785 -42.978 67.243 1.00 85.25 426 ARG A CA 1
ATOM 3396 C C . ARG A 1 426 ? -34.279 -43.257 67.326 1.00 85.25 426 ARG A C 1
ATOM 3398 O O . ARG A 1 426 ? -33.860 -44.374 67.004 1.00 85.25 426 ARG A O 1
ATOM 3405 N N . PRO A 1 427 ? -33.468 -42.275 67.752 1.00 82.88 427 PRO A N 1
ATOM 3406 C CA . PRO A 1 427 ? -32.058 -42.523 67.995 1.00 82.88 427 PRO A CA 1
ATOM 3407 C C . PRO A 1 427 ? -31.923 -43.606 69.070 1.00 82.88 427 PRO A C 1
ATOM 3409 O O . PRO A 1 427 ? -32.722 -43.674 70.006 1.00 82.88 427 PRO A O 1
ATOM 3412 N N . ALA A 1 428 ? -30.921 -44.475 68.933 1.00 72.94 428 ALA A N 1
ATOM 3413 C CA . ALA A 1 428 ? -30.602 -45.419 69.995 1.00 72.94 428 ALA A CA 1
ATOM 3414 C C . ALA A 1 428 ? -30.239 -44.633 71.265 1.00 72.94 428 ALA A C 1
ATOM 3416 O O . ALA A 1 428 ? -29.503 -43.638 71.190 1.00 72.94 428 ALA A O 1
ATOM 3417 N N . LYS A 1 429 ? -30.758 -45.081 72.417 1.00 68.25 429 LYS A N 1
ATOM 3418 C CA . LYS A 1 429 ? -30.382 -44.519 73.719 1.00 68.25 429 LYS A CA 1
ATOM 3419 C C . LYS A 1 429 ? -28.862 -44.492 73.822 1.00 68.25 429 LYS A C 1
ATOM 3421 O O . LYS A 1 429 ? -28.192 -45.462 73.462 1.00 68.25 429 LYS A O 1
ATOM 3426 N N . GLY A 1 430 ? -28.312 -43.358 74.244 1.00 60.16 430 GLY A N 1
ATOM 3427 C CA . GLY A 1 430 ? -26.870 -43.244 74.447 1.00 60.16 430 GLY A CA 1
ATOM 3428 C C . GLY A 1 430 ? -26.396 -44.210 75.524 1.00 60.16 430 GLY A C 1
ATOM 3429 O O . GLY A 1 430 ? -27.164 -44.551 76.417 1.00 60.16 430 GLY A O 1
ATOM 3430 N N . TYR A 1 431 ? -25.128 -44.622 75.460 1.00 49.97 431 TYR A N 1
ATOM 3431 C CA . TYR A 1 431 ? -24.511 -45.460 76.493 1.00 49.97 431 TYR A CA 1
ATOM 3432 C C . TYR A 1 431 ? -24.755 -44.886 77.905 1.00 49.97 431 TYR A C 1
ATOM 3434 O O . TYR A 1 431 ? -25.080 -45.635 78.814 1.00 49.97 431 TYR A O 1
ATOM 3442 N N . GLU A 1 432 ? -24.759 -43.557 78.064 1.00 53.59 432 GLU A N 1
ATOM 3443 C CA . GLU A 1 432 ? -25.086 -42.873 79.327 1.00 53.59 432 GLU A CA 1
ATOM 3444 C C . GLU A 1 432 ? -26.554 -43.022 79.786 1.00 53.59 432 GLU A C 1
ATOM 3446 O O . GLU A 1 432 ? -26.806 -43.166 80.978 1.00 53.59 432 GLU A O 1
ATOM 3451 N N . GLU A 1 433 ? -27.531 -43.066 78.872 1.00 57.56 433 GLU A N 1
ATOM 3452 C CA . GLU A 1 433 ? -28.948 -43.317 79.206 1.00 57.56 433 GLU A CA 1
ATOM 3453 C C . GLU A 1 433 ? -29.234 -44.796 79.502 1.00 57.56 433 GLU A C 1
ATOM 3455 O O . GLU A 1 433 ? -30.196 -45.117 80.199 1.00 57.56 433 GLU A O 1
ATOM 3460 N N . VAL A 1 434 ? -28.421 -45.702 78.950 1.00 54.00 434 VAL A N 1
ATOM 3461 C CA . VAL A 1 434 ? -28.465 -47.137 79.264 1.00 54.00 434 VAL A CA 1
ATOM 3462 C C . VAL A 1 434 ? -27.807 -47.397 80.623 1.00 54.00 434 VAL A C 1
ATOM 3464 O O . VAL A 1 434 ? -28.366 -48.141 81.423 1.00 54.00 434 VAL A O 1
ATOM 3467 N N . LEU A 1 435 ? -26.688 -46.727 80.924 1.00 45.53 435 LEU A N 1
ATOM 3468 C CA . LEU A 1 435 ? -26.002 -46.801 82.218 1.00 45.53 435 LEU A CA 1
ATOM 3469 C C . LEU A 1 435 ? -26.831 -46.209 83.367 1.00 45.53 435 LEU A C 1
ATOM 3471 O O . LEU A 1 435 ? -26.872 -46.801 84.438 1.00 45.53 435 LEU A O 1
ATOM 3475 N N . ALA A 1 436 ? -27.566 -45.114 83.148 1.00 53.00 436 ALA A N 1
ATOM 3476 C CA . ALA A 1 436 ? -28.471 -44.556 84.162 1.00 53.00 436 ALA A CA 1
ATOM 3477 C C . ALA A 1 436 ? -29.649 -45.491 84.532 1.00 53.00 436 ALA A C 1
ATOM 3479 O O . ALA A 1 436 ? -30.319 -45.272 85.539 1.00 53.00 436 ALA A O 1
ATOM 3480 N N . GLY A 1 437 ? -29.916 -46.530 83.729 1.00 46.19 437 GLY A N 1
ATOM 3481 C CA . GLY A 1 437 ? -30.879 -47.601 84.022 1.00 46.19 437 GLY A CA 1
ATOM 3482 C C . GLY A 1 437 ? -30.242 -48.921 84.480 1.00 46.19 437 GLY A C 1
ATOM 3483 O O . GLY A 1 437 ? -30.955 -49.912 84.651 1.00 46.19 437 GLY A O 1
ATOM 3484 N N . HIS A 1 438 ? -28.919 -48.960 84.648 1.00 40.81 438 HIS A N 1
ATOM 3485 C CA . HIS A 1 438 ? -28.145 -50.144 85.020 1.00 40.81 438 HIS A CA 1
ATOM 3486 C C . HIS A 1 438 ? -27.083 -49.771 86.068 1.00 40.81 438 HIS A C 1
ATOM 3488 O O . HIS A 1 438 ? -25.880 -49.912 85.859 1.00 40.81 438 HIS A O 1
ATOM 3494 N N . ASP A 1 439 ? -27.540 -49.308 87.235 1.00 41.69 439 ASP A N 1
ATOM 3495 C CA . ASP A 1 439 ? -26.748 -49.414 88.462 1.00 41.69 439 ASP A CA 1
ATOM 3496 C C . ASP A 1 439 ? -26.623 -50.902 88.818 1.00 41.69 439 ASP A C 1
ATOM 3498 O O . ASP A 1 439 ? -27.510 -51.493 89.438 1.00 41.69 439 ASP A O 1
ATOM 3502 N N . GLY A 1 440 ? -25.533 -51.522 88.366 1.00 38.38 440 GLY A N 1
ATOM 3503 C CA . GLY A 1 440 ? -25.170 -52.890 88.730 1.00 38.38 440 GLY A CA 1
ATOM 3504 C C . GLY A 1 440 ? -24.380 -53.640 87.661 1.00 38.38 440 GLY A C 1
ATOM 3505 O O . GLY A 1 440 ? -24.898 -54.604 87.118 1.00 38.38 440 GLY A O 1
ATOM 3506 N N . ASP A 1 441 ? -23.172 -53.173 87.320 1.00 31.38 441 ASP A N 1
ATOM 3507 C CA . ASP A 1 441 ? -21.931 -53.979 87.345 1.00 31.38 441 ASP A CA 1
ATOM 3508 C C . ASP A 1 441 ? -20.809 -53.429 86.429 1.00 31.38 441 ASP A C 1
ATOM 3510 O O . ASP A 1 441 ? -20.924 -53.316 85.214 1.00 31.38 441 ASP A O 1
ATOM 3514 N N . THR A 1 442 ? -19.692 -53.116 87.094 1.00 32.84 442 THR A N 1
ATOM 3515 C CA . THR A 1 442 ? -18.257 -53.138 86.723 1.00 32.84 442 THR A CA 1
ATOM 3516 C C . THR A 1 442 ? -17.731 -52.909 85.281 1.00 32.84 442 THR A C 1
ATOM 3518 O O . THR A 1 442 ? -17.801 -53.777 84.423 1.00 32.84 442 THR A O 1
ATOM 3521 N N . VAL A 1 443 ? -16.992 -51.787 85.147 1.00 33.03 443 VAL A N 1
ATOM 3522 C CA . VAL A 1 443 ? -15.595 -51.581 84.651 1.00 33.03 443 VAL A CA 1
ATOM 3523 C C . VAL A 1 443 ? -15.141 -52.186 83.301 1.00 33.03 443 VAL A C 1
ATOM 3525 O O . VAL A 1 443 ? -14.939 -53.389 83.206 1.00 33.03 443 VAL A O 1
ATOM 3528 N N . ALA A 1 444 ? -14.740 -51.322 82.346 1.00 30.66 444 ALA A N 1
ATOM 3529 C CA . ALA A 1 444 ? -13.356 -51.224 81.818 1.00 30.66 444 ALA A CA 1
ATOM 3530 C C . ALA A 1 444 ? -13.199 -50.160 80.702 1.00 30.66 444 ALA A C 1
ATOM 3532 O O . ALA A 1 444 ? -13.997 -50.049 79.779 1.00 30.66 444 ALA A O 1
ATOM 3533 N N . SER A 1 445 ? -12.111 -49.402 80.815 1.00 34.78 445 SER A N 1
ATOM 3534 C CA . SER A 1 445 ? -11.548 -48.361 79.943 1.00 34.78 445 SER A CA 1
ATOM 3535 C C . SER A 1 445 ? -10.946 -48.873 78.626 1.00 34.78 445 SER A C 1
ATOM 3537 O O . SER A 1 445 ? -10.232 -49.867 78.701 1.00 34.78 445 SER A O 1
ATOM 3539 N N . VAL A 1 446 ? -11.050 -48.117 77.515 1.00 31.45 446 VAL A N 1
ATOM 3540 C CA . VAL A 1 446 ? -9.978 -47.939 76.495 1.00 31.45 446 VAL A CA 1
ATOM 3541 C C . VAL A 1 446 ? -10.170 -46.614 75.720 1.00 31.45 446 VAL A C 1
ATOM 3543 O O . VAL A 1 446 ? -11.199 -46.405 75.085 1.00 31.45 446 VAL A O 1
ATOM 3546 N N . GLU A 1 447 ? -9.143 -45.754 75.736 1.00 31.89 447 GLU A N 1
ATOM 3547 C CA . GLU A 1 447 ? -8.924 -44.601 74.841 1.00 31.89 447 GLU A CA 1
ATOM 3548 C C . GLU A 1 447 ? -8.224 -44.998 73.523 1.00 31.89 447 GLU A C 1
ATOM 3550 O O . GLU A 1 447 ? -7.281 -45.794 73.542 1.00 31.89 447 GLU A O 1
ATOM 3555 N N . ARG A 1 448 ? -8.604 -44.351 72.407 1.00 28.06 448 ARG A N 1
ATOM 3556 C CA . ARG A 1 448 ? -7.775 -43.914 71.245 1.00 28.06 448 ARG A CA 1
ATOM 3557 C C . ARG A 1 448 ? -8.725 -43.445 70.132 1.00 28.06 448 ARG A C 1
ATOM 3559 O O . ARG A 1 448 ? -9.766 -44.054 69.958 1.00 28.06 448 ARG A O 1
ATOM 3566 N N . GLY A 1 449 ? -8.478 -42.437 69.305 1.00 28.55 449 GLY A N 1
ATOM 3567 C CA . GLY A 1 449 ? -7.327 -41.585 69.021 1.00 28.55 449 GLY A CA 1
ATOM 3568 C C . GLY A 1 449 ? -7.649 -40.847 67.706 1.00 28.55 449 GLY A C 1
ATOM 3569 O O . GLY A 1 449 ? -8.232 -41.434 66.800 1.00 28.55 449 GLY A O 1
ATOM 3570 N N . ARG A 1 450 ? -7.338 -39.551 67.658 1.00 29.58 450 ARG A N 1
ATOM 3571 C CA . ARG A 1 450 ? -7.572 -38.574 66.575 1.00 29.58 450 ARG A CA 1
ATOM 3572 C C . ARG A 1 450 ? -6.649 -38.809 65.368 1.00 29.58 450 ARG A C 1
ATOM 3574 O O . ARG A 1 450 ? -5.499 -39.181 65.581 1.00 29.58 450 ARG A O 1
ATOM 3581 N N . ALA A 1 451 ? -7.103 -38.468 64.159 1.00 28.56 451 ALA A N 1
ATOM 3582 C CA . ALA A 1 451 ? -6.248 -37.950 63.082 1.00 28.56 451 ALA A CA 1
ATOM 3583 C C . ALA A 1 451 ? -7.085 -37.138 62.071 1.00 28.56 451 ALA A C 1
ATOM 3585 O O . ALA A 1 451 ? -8.010 -37.665 61.459 1.00 28.56 451 ALA A O 1
ATOM 3586 N N . GLU A 1 452 ? -6.756 -35.851 61.963 1.00 31.53 452 GLU A N 1
ATOM 3587 C CA . GLU A 1 452 ? -7.100 -34.933 60.872 1.00 31.53 452 GLU A CA 1
ATOM 3588 C C . GLU A 1 452 ? -5.964 -34.982 59.838 1.00 31.53 452 GLU A C 1
ATOM 3590 O O . GLU A 1 452 ? -4.803 -35.102 60.231 1.00 31.53 452 GLU A O 1
ATOM 3595 N N . GLU A 1 453 ? -6.282 -34.828 58.552 1.00 28.78 453 GLU A N 1
ATOM 3596 C CA . GLU A 1 453 ? -5.323 -34.438 57.512 1.00 28.78 453 GLU A CA 1
ATOM 3597 C C . GLU A 1 453 ? -5.937 -33.312 56.668 1.00 28.78 453 GLU A C 1
ATOM 3599 O O . GLU A 1 453 ? -7.012 -33.462 56.083 1.00 28.78 453 GLU A O 1
ATOM 3604 N N . GLU A 1 454 ? -5.245 -32.172 56.666 1.00 30.80 454 GLU A N 1
ATOM 3605 C CA . GLU A 1 454 ? -5.427 -31.024 55.777 1.00 30.80 454 GLU A CA 1
ATOM 3606 C C . GLU A 1 454 ? -4.681 -31.249 54.452 1.00 30.80 454 GLU A C 1
ATOM 3608 O O . GLU A 1 454 ? -3.646 -31.915 54.409 1.00 30.80 454 GLU A O 1
ATOM 3613 N N . GLY A 1 455 ? -5.164 -30.612 53.384 1.00 27.94 455 GLY A N 1
ATOM 3614 C CA . GLY A 1 455 ? -4.443 -30.453 52.124 1.00 27.94 455 GLY A CA 1
ATOM 3615 C C . GLY A 1 455 ? -4.865 -29.163 51.421 1.00 27.94 455 GLY A C 1
ATOM 3616 O O . GLY A 1 455 ? -5.968 -29.082 50.885 1.00 27.94 455 GLY A O 1
ATOM 3617 N N . GLU A 1 456 ? -3.985 -28.160 51.458 1.00 29.59 456 GLU A N 1
ATOM 3618 C CA . GLU A 1 456 ? -4.028 -26.920 50.672 1.00 29.59 456 GLU A CA 1
ATOM 3619 C C . GLU A 1 456 ? -3.526 -27.131 49.232 1.00 29.59 456 GLU A C 1
ATOM 3621 O O . GLU A 1 456 ? -2.648 -27.961 48.990 1.00 29.59 456 GLU A O 1
ATOM 3626 N N . GLY A 1 457 ? -3.970 -26.262 48.312 1.00 27.48 457 GLY A N 1
ATOM 3627 C CA . GLY A 1 457 ? -3.144 -25.813 47.185 1.00 27.48 457 GLY A CA 1
ATOM 3628 C C . GLY A 1 457 ? -3.906 -25.429 45.912 1.00 27.48 457 GLY A C 1
ATOM 3629 O O . GLY A 1 457 ? -4.430 -26.311 45.249 1.00 27.48 457 GLY A O 1
ATOM 3630 N N . GLU A 1 458 ? -3.908 -24.134 45.559 1.00 30.06 458 GLU A N 1
ATOM 3631 C CA . GLU A 1 458 ? -3.792 -23.585 44.181 1.00 30.06 458 GLU A CA 1
ATOM 3632 C C . GLU A 1 458 ? -3.811 -22.038 44.257 1.00 30.06 458 GLU A C 1
ATOM 3634 O O . GLU A 1 458 ? -4.739 -21.434 44.787 1.00 30.06 458 GLU A O 1
ATOM 3639 N N . GLU A 1 459 ? -2.677 -21.354 44.087 1.00 30.73 459 GLU A N 1
ATOM 3640 C CA . GLU A 1 459 ? -2.003 -20.897 42.851 1.00 30.73 459 GLU A CA 1
ATOM 3641 C C . GLU A 1 459 ? -2.630 -19.629 42.215 1.00 30.73 459 GLU A C 1
ATOM 3643 O O . GLU A 1 459 ? -3.680 -19.638 41.577 1.00 30.73 459 GLU A O 1
ATOM 3648 N N . LYS A 1 460 ? -1.942 -18.492 42.418 1.00 29.20 460 LYS A N 1
ATOM 3649 C CA . LYS A 1 460 ? -2.255 -17.164 41.864 1.00 29.20 460 LYS A CA 1
ATOM 3650 C C . LYS A 1 460 ? -1.710 -17.033 40.438 1.00 29.20 460 LYS A C 1
ATOM 3652 O O . LYS A 1 460 ? -0.520 -17.238 40.219 1.00 29.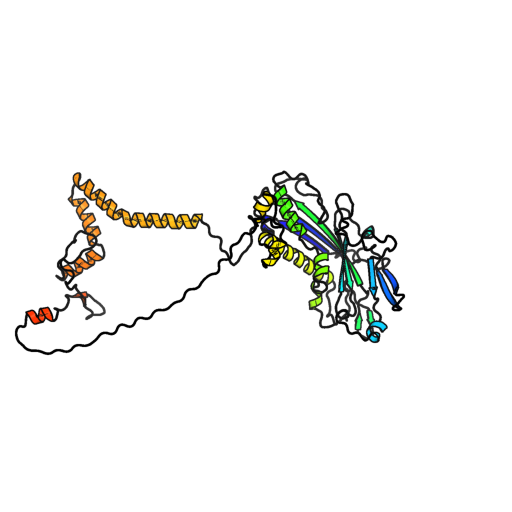20 460 LYS A O 1
ATOM 3657 N N . LYS A 1 461 ? -2.540 -16.549 39.509 1.00 31.41 461 LYS A N 1
ATOM 3658 C CA . LYS A 1 461 ? -2.103 -15.970 38.227 1.00 31.41 461 LYS A CA 1
ATOM 3659 C C . LYS A 1 461 ? -2.217 -14.447 38.281 1.00 31.41 461 LYS A C 1
ATOM 3661 O O . LYS A 1 461 ? -3.309 -13.919 38.466 1.00 31.41 461 LYS A O 1
ATOM 3666 N N . GLU A 1 462 ? -1.094 -13.757 38.104 1.00 30.12 462 GLU A N 1
ATOM 3667 C CA . GLU A 1 462 ? -1.044 -12.317 37.835 1.00 30.12 462 GLU A CA 1
ATOM 3668 C C . GLU A 1 462 ? -1.218 -12.071 36.330 1.00 30.12 462 GLU A C 1
ATOM 3670 O O . GLU A 1 462 ? -0.485 -12.618 35.506 1.00 30.12 462 GLU A O 1
ATOM 3675 N N . GLY A 1 463 ? -2.216 -11.261 35.974 1.00 28.66 463 GLY A N 1
ATOM 3676 C CA . GLY A 1 463 ? -2.403 -10.721 34.631 1.00 28.66 463 GLY A CA 1
ATOM 3677 C C . GLY A 1 463 ? -1.812 -9.317 34.553 1.00 28.66 463 GLY A C 1
ATOM 3678 O O . GLY A 1 463 ? -2.159 -8.456 35.357 1.00 28.66 463 GLY A O 1
ATOM 3679 N N . VAL A 1 464 ? -0.921 -9.097 33.588 1.00 30.02 464 VAL A N 1
ATOM 3680 C CA . VAL A 1 464 ? -0.381 -7.776 33.247 1.00 30.02 464 VAL A CA 1
ATOM 3681 C C . VAL A 1 464 ? -1.404 -7.041 32.384 1.00 30.02 464 VAL A C 1
ATOM 3683 O O . VAL A 1 464 ? -1.748 -7.482 31.289 1.00 30.02 464 VAL A O 1
ATOM 3686 N N . GLU A 1 465 ? -1.891 -5.919 32.899 1.00 29.58 465 GLU A N 1
ATOM 3687 C CA . GLU A 1 465 ? -2.828 -5.009 32.248 1.00 29.58 465 GLU A CA 1
ATOM 3688 C C . GLU A 1 465 ? -2.042 -4.047 31.334 1.00 29.58 465 GLU A C 1
ATOM 3690 O O . GLU A 1 465 ? -1.200 -3.284 31.809 1.00 29.58 465 GLU A O 1
ATOM 3695 N N . SER A 1 466 ? -2.272 -4.081 30.015 1.00 32.12 466 SER A N 1
ATOM 3696 C CA . SER A 1 466 ? -1.758 -3.055 29.095 1.00 32.12 466 SER A CA 1
ATOM 3697 C C . SER A 1 466 ? -2.831 -1.991 28.881 1.00 32.12 466 SER A C 1
ATOM 3699 O O . SER A 1 466 ? -3.858 -2.263 28.254 1.00 32.12 466 SER A O 1
ATOM 3701 N N . SER A 1 467 ? -2.604 -0.783 29.387 1.00 30.41 467 SER A N 1
ATOM 3702 C CA . SER A 1 467 ? -3.487 0.358 29.171 1.00 30.41 467 SER A CA 1
ATOM 3703 C C . SER A 1 467 ? -3.368 0.877 27.733 1.00 30.41 467 SER A C 1
ATOM 3705 O O . SER A 1 467 ? -2.284 1.146 27.218 1.00 30.41 467 SER A O 1
ATOM 3707 N N . VAL A 1 468 ? -4.517 1.009 27.071 1.00 37.84 468 VAL A N 1
ATOM 3708 C CA . VAL A 1 468 ? -4.664 1.621 25.747 1.00 37.84 468 VAL A CA 1
ATOM 3709 C C . VAL A 1 468 ? -5.145 3.057 25.927 1.00 37.84 468 VAL A C 1
ATOM 3711 O O . VAL A 1 468 ? -6.221 3.268 26.482 1.00 37.84 468 VAL A O 1
ATOM 3714 N N . ALA A 1 469 ? -4.340 4.005 25.438 1.00 37.94 469 ALA A N 1
ATOM 3715 C CA . ALA A 1 469 ? -4.695 5.263 24.762 1.00 37.94 469 ALA A CA 1
ATOM 3716 C C . ALA A 1 469 ? -3.603 6.307 25.041 1.00 37.94 469 ALA A C 1
ATOM 3718 O O . ALA A 1 469 ? -3.593 6.925 26.103 1.00 37.94 469 ALA A O 1
ATOM 3719 N N . GLN A 1 470 ? -2.708 6.550 24.079 1.00 56.31 470 GLN A N 1
ATOM 3720 C CA . GLN A 1 470 ? -1.706 7.614 24.195 1.00 56.31 470 GLN A CA 1
ATOM 3721 C C . GLN A 1 470 ? -1.870 8.650 23.074 1.00 56.31 470 GLN A C 1
ATOM 3723 O O . GLN A 1 470 ? -0.938 8.975 22.353 1.00 56.31 470 GLN A O 1
ATOM 3728 N N . CYS A 1 471 ? -3.095 9.186 22.949 1.00 53.81 471 CYS A N 1
ATOM 3729 C CA . CYS A 1 471 ? -3.376 10.421 22.196 1.00 53.81 471 CYS A CA 1
ATOM 3730 C C . CYS A 1 471 ? -3.083 11.690 23.037 1.00 53.81 471 CYS A C 1
ATOM 3732 O O . CYS A 1 471 ? -3.197 12.801 22.526 1.00 53.81 471 CYS A O 1
ATOM 3734 N N . ASP A 1 472 ? -2.714 11.537 24.316 1.00 45.06 472 ASP A N 1
ATOM 3735 C CA . ASP A 1 472 ? -2.326 12.624 25.218 1.00 45.06 472 ASP A CA 1
ATOM 3736 C C . ASP A 1 472 ? -0.908 12.361 25.749 1.00 45.06 472 ASP A C 1
ATOM 3738 O O . ASP A 1 472 ? -0.728 11.827 26.841 1.00 45.06 472 ASP A O 1
ATOM 3742 N N . SER A 1 473 ? 0.120 12.717 24.979 1.00 40.75 473 SER A N 1
ATOM 3743 C CA . SER A 1 473 ? 1.465 12.867 25.546 1.00 40.75 473 SER A CA 1
ATOM 3744 C C . SER A 1 473 ? 1.592 14.291 26.091 1.00 40.75 473 SER A C 1
ATOM 3746 O O . SER A 1 473 ? 1.539 15.239 25.301 1.00 40.75 473 SER A O 1
ATOM 3748 N N . PRO A 1 474 ? 1.734 14.497 27.414 1.00 34.19 474 PRO A N 1
ATOM 3749 C CA . PRO A 1 474 ? 2.108 15.800 27.932 1.00 34.19 474 PRO A CA 1
ATOM 3750 C C . PRO A 1 474 ? 3.542 16.090 27.486 1.00 34.19 474 PRO A C 1
ATOM 3752 O O . PRO A 1 474 ? 4.473 15.359 27.822 1.00 34.19 474 PRO A O 1
ATOM 3755 N N . ILE A 1 475 ? 3.711 17.161 26.715 1.00 35.06 475 ILE A N 1
ATOM 3756 C CA . ILE A 1 475 ? 5.020 17.757 26.468 1.00 35.06 475 ILE A CA 1
ATOM 3757 C C . ILE A 1 475 ? 5.560 18.195 27.833 1.00 35.06 475 ILE A C 1
ATOM 3759 O O . ILE A 1 475 ? 5.024 19.112 28.456 1.00 35.06 475 ILE A O 1
ATOM 3763 N N . SER A 1 476 ? 6.601 17.518 28.310 1.00 28.09 476 SER A N 1
ATOM 3764 C CA . SER A 1 476 ? 7.513 18.076 29.304 1.00 28.09 476 SER A CA 1
ATOM 3765 C C . SER A 1 476 ? 8.428 19.067 28.575 1.00 28.09 476 SER A C 1
ATOM 3767 O O . SER A 1 476 ? 9.043 18.682 27.580 1.00 28.09 476 SER A O 1
ATOM 3769 N N . PRO A 1 477 ? 8.509 20.336 29.010 1.00 34.78 477 PRO A N 1
ATOM 3770 C CA . PRO A 1 477 ? 9.477 21.282 28.480 1.00 34.78 477 PRO A CA 1
ATOM 3771 C C . PRO A 1 477 ? 10.749 21.218 29.327 1.00 34.78 477 PRO A C 1
ATOM 3773 O O . PRO A 1 477 ? 10.765 21.757 30.428 1.00 34.78 477 PRO A O 1
ATOM 3776 N N . LEU A 1 478 ? 11.791 20.558 28.830 1.00 27.84 478 LEU A N 1
ATOM 3777 C CA . LEU A 1 478 ? 13.163 20.579 29.357 1.00 27.84 478 LEU A CA 1
ATOM 3778 C C . LEU A 1 478 ? 14.066 20.199 28.168 1.00 27.84 478 LEU A C 1
ATOM 3780 O O . LEU A 1 478 ? 13.800 19.174 27.548 1.00 27.84 478 LEU A O 1
ATOM 3784 N N . GLU A 1 479 ? 15.099 20.916 27.735 1.00 31.89 479 GLU A N 1
ATOM 3785 C CA . GLU A 1 479 ? 15.793 22.159 28.105 1.00 31.89 479 GLU A CA 1
ATOM 3786 C C . GLU A 1 479 ? 16.611 22.583 26.869 1.00 31.89 479 GLU A C 1
ATOM 3788 O O . GLU A 1 479 ? 16.995 21.671 26.094 1.00 31.89 479 GLU A O 1
#

Foldseek 3Di:
DFPDPDDWDKDWDKAKCCPQLQQQDDQQQIKIKIKIKTKGWDDQVVQWDWDADPPPRFIWIWGQQAAFAVVTPVPDSTDDIFTWDDPCCVPPVPDPDLVQQAKWKAWFKWFAEQVRDTPRVRGGGDGDPVQDDRQWIKMKMKIALRQFWEPDAALAQQQGWDDDDPNTIGHPTRIIMMMMTMWMKMARPNDDDPLGIDGIHYLPHCPPCSVDDPSNVLNVVLVSVLSVQQDDLNNLCHVCTRPLAPQCVQDDGSYGYYDDNHSVVVSNVSSVVVSSVVSNVSSVCLLFDDPDPVCVVVDDFDPDPSNLVSSVSGDDDDPVDDDDDPVVVCVCVVVVVVVVCCVVVVVVVVVVVVVVCCVPDDPPPVLVVLQVVLCPAPQNVQVVLQVVLVFADWDCNSHNHIDGPDNPTDTWDWDCVPVVDIGTHRDDDDPVNVVVVDPDDDDDDDDDDDDDDDDDDDDDDDDDDDDDGPSDDPDDDDD

Organism: NCBI:txid45133

Radius of gyration: 43.81 Å; chains: 1; bounding box: 98×79×119 Å

pLDDT: mean 79.33, std 18.62, range [27.48, 98.06]

Secondary structure (DSSP, 8-state):
-BS-SS--EEEEEEEETTTTS-B---GGG--EEEEEEEEEEBP-TTSEEEEE-TTT--EEEEE-S--BTTTT-TT---SEEEEPP-HHHHHHS----GGGSS-EEEEEEE-B-TTS-B-TTT--B---GGG--TTSEEEEEEEE-TTPEESS-B--TTT-B-EEETTEEE-SSSEEEEEEEEEEEEE-TTS-GGGGBPPPB-TT---TTSS--TTTHHHHHHHHHHHHT---HHHHHHHHGGGG-SGGGGEETTEE----TTHHHHHHHHHHHHHHHHHHHHHHHHHH--SSGGGGGG-----SHHHHHHHHSB----SS-----HHHHHHHHHHHHHHHHHHHHHHHHHHHHHHHHTTTS-HHHHHHHHHHHHHTSHHHHHHHHHHHTT---EE-TTSSS-EESSTTPPPPEEE-SSTTS-EEEPPPPPHHHHHTT------------------------PPPP-----S--------